Protein 3DK9 (pdb70)

GO terms:
  GO:0004362 glutathione-disulfide reductase (NADPH) activity (F, EXP)
  GO:0004362 glutathione-disulfide reductase (NADPH) activity (F, TAS)
  GO:0005739 mitochondrion (C, HTP)
  GO:0005759 mitochondrial matrix (C, TAS)
  GO:0005829 cytosol (C, TAS)
  GO:0005829 cytosol (C, IDA)
  GO:0009055 electron transfer activity (F, TAS)
  GO:0070062 extracellular exosome (C, HDA)

Radius of gyration: 23.85 Å; Cα contacts (8 Å, |Δi|>4): 1051; chains: 1; bounding box: 69×57×50 Å

InterPro domains:
  IPR001100 Pyridine nucleotide-disulphide oxidoreductase, class I [PIRSF000350] (63-516)
  IPR004099 Pyridine nucleotide-disulphide oxidoreductase, dimerisation domain [PF02852] (411-521)
  IPR006322 Glutathione reductase, eukaryote/bacterial [TIGR01421] (64-522)
  IPR012999 Pyridine nucleotide-disulphide oxidoreductase, class I, active site [PS00076] (99-109)
  IPR016156 FAD/NAD-linked reductase, dimerisation domain superfamily [G3DSA:3.30.390.30] (410-522)
  IPR016156 FAD/NAD-linked reductase, dimerisation domain superfamily [SSF55424] (408-521)
  IPR023753 FAD/NAD(P)-binding domain [PF07992] (65-390)
  IPR036188 FAD/NAD(P)-binding domain superfamily [G3DSA:3.50.50.60] (65-390)
  IPR036188 FAD/NAD(P)-binding domain superfamily [G3DSA:3.50.50.60] (205-333)
  IPR036188 FAD/NAD(P)-binding domain superfamily [SSF51905] (65-401)
  IPR046952 Glutathione reductase/thioredoxin reductase-like [PTHR42737] (61-522)

Organism: Homo sapiens (NCBI:txid9606)

CATH classification: 3.50.50.60 (+2 more: 3.50.50.60, 3.30.390.30)

Foldseek 3Di:
DAAEWAEEEEAQALQRLLLQLLLLVLPTRAAYEHADFHHPCCLQQHVQLLVLLLVVLVVLVCLQFVVLVPHPHDDDADQQQVSLVVSVVSSVVVSVVSVVSCVVSVHHYHYAHWAWALPLQTWIDGPRHIYHHLAYEYEQAWAADWDDCVQANPRVQAAASNVVSVDNGQWQEEEEEAQELVSQSVQQSSVSNHHQYEYEYQADFGPVVAFPVCRVQSRVVCVLSRHHYHHNKDFRYWDADPQAIKTWMWHDYPPDHIDIDIDPNHHHYYYRHDIAADAPRRPCVSNPWDDPPRQAGDADQLQDTPGRNYGYAENSNPAPRDSVRSSQQSSLNSCCSSVVPVPRGDDSAFDKDWRSHVQIKIKTFDHLVRQCVVANPVFKDKWKDKDWQCVCVSGPRTGMKIWMFIFGHPQRFGGMIIMTDHPNRVLVPVVSVCSVVRDHLVNLCVDDADPPDPNSVSSDTD

Sequence (462 aa):
AVASYDYLVIGGGSGGLASARRAAELGARAAVVESHKLGGTCVNVGCVPKKVMWNTAVVHHSSEEFFMMHHDHADYGFPPSSCCEEGGKKFNWRVIKEKRDAYVSRLNAIYQNNLTKSHIEIIRGHAAFTSDPKPTIEVSGKKYTAPHILIATGGMPSTPHESQIPGASLGITSDGFFQLEELPGRSVIVGAGYIAVEMAGILSALGSKTSLMIRHDKVLRSFDSMISTNCTEELENAGVEVLKFSQVKEVKKTLSSGGLLEVSMVTAVPGRLPVMTMIPDVDCLLWAIGRVPNTKDLSLNKLGIQTDDKGHIIVDEFQNTNVKGIYAVGDVCGKALLTPVAIAAGRKLAHRLFEYKEDSKLDYNNIPTTVVFSHPPIGTVGLTEDEAIHKYGIENVKTYSTSFTPMYHAVTKRKTKCVMKMVCANKEEKVVGIHMQGLGCDEMLQGFAVAVKMGATKADFDDNTVAIHPTSSEELVTLR

Nearest PDB structures (foldseek):
  3djj-assembly1_A  TM=1.002E+00  e=1.360E-98  Homo sapiens
  1grg-assembly1_A-2  TM=1.001E+00  e=8.322E-95  Homo sapiens
  1k4q-assembly1_A-2  TM=1.001E+00  e=4.392E-94  Homo sapiens
  1grt-assembly1_A  TM=9.997E-01  e=2.455E-93  Homo sapiens
  5vdn-assembly1_B  TM=9.625E-01  e=2.654E-67  Yersinia pestis KIM10+

B-factor: mean 17.9, std 11.83, range [6.31, 86.47]

Secondary structure (DSSP, 8-state):
-EEE-SEEEE--SHHHHHHHHHHHHTT--EEEEESS-TTHHHHHHSHHHHHHHHHHHHHHHHHTTTTTTTS--------HHHHHHHHHHHHHHHHHHHHHHHHHTTPEEEES-EEE-S-SS-EEEETTEEEE-S-EEE---EEE----TTTSTTGGGSB-HHHHTT--S--SEEEEE--SHHHHHHHHHHHHTT-EEEEE-SSSSS-TTS-HHHHHHHHHHHHHTT-EEETTEEEEEEEE-SSSEEEEEEE--TTS--EEEEEEEESEEEE-S-EEES-TTS-GGGGT--B-TT-PBP--TT-B-SSTTEEE-GGGG-SS--HHHHHHHHHHHHHHHHS--TT-----TT--EEE--SS-EEEEE--HHHHHHHH-GGGEEEEEEEE--GGGGG-SS---EEEEEEEETTTTEEEEEEEESTTHHHHHHHHHHHHHTT-BHHHHHTSPP-SSSSGGGGGS--

Solvent-accessible surface area: 22304 Å² total; per-residue (Å²): 144,72,46,86,34,28,0,0,0,6,12,0,10,26,6,0,12,11,0,0,85,62,0,21,135,59,58,13,170,6,0,0,3,19,56,144,129,4,2,20,54,14,8,27,44,15,52,32,2,22,64,33,1,16,75,17,0,32,111,34,30,71,64,126,1,42,54,38,93,69,118,119,77,75,155,70,107,65,84,4,110,68,36,22,110,132,4,58,44,84,18,66,137,27,28,59,90,72,81,71,25,1,81,128,28,161,7,80,44,11,120,20,102,4,23,3,14,83,49,131,132,24,5,0,69,2,98,63,128,72,14,4,5,86,41,0,0,0,12,30,20,11,85,23,20,73,23,136,86,98,130,28,57,14,1,92,71,13,51,16,10,55,14,0,14,135,37,73,92,54,11,48,48,0,0,0,15,10,32,37,76,46,0,0,3,6,0,7,0,0,18,16,8,54,1,123,1,0,0,1,2,152,70,60,71,0,4,136,98,39,1,66,33,0,6,41,6,1,5,80,10,13,73,116,53,40,4,89,14,27,72,45,3,58,5,93,56,4,98,131,49,200,52,20,11,35,0,4,11,32,23,48,50,98,92,184,154,92,70,112,59,94,12,79,80,0,81,5,2,0,4,16,81,37,54,56,12,69,12,101,105,6,37,13,139,117,29,44,5,90,52,54,137,139,18,32,1,64,41,69,103,43,9,42,12,85,30,196,12,0,10,0,1,14,33,0,11,26,147,40,59,49,33,91,7,8,42,32,2,0,99,87,3,0,31,41,16,28,78,175,93,144,127,10,86,33,70,82,104,43,39,47,31,37,0,31,5,33,5,5,0,0,17,2,24,52,17,46,97,84,0,48,168,138,53,23,129,139,54,24,103,44,19,70,40,68,53,76,7,136,60,1,78,83,6,177,68,110,19,85,0,10,0,15,1,0,1,0,71,208,105,43,79,1,10,0,0,0,0,1,0,42,39,0,34,143,24,5,120,49,32,4,85,27,7,101,155,26,8,20,16,64,73,8,90,128,77,137,36,118,146,87,58,23,27,22,60,1,21,74,14,262

Structure (mmCIF, N/CA/C/O backbone):
data_3DK9
#
_entry.id   3DK9
#
_cell.length_a   120.357
_cell.length_b   62.353
_cell.length_c   84.035
_cell.angle_alpha   90.00
_cell.angle_beta   122.00
_cell.angle_gamma   90.00
#
_symmetry.space_group_name_H-M   'C 1 2 1'
#
loop_
_entity.id
_entity.type
_entity.pdbx_description
1 polymer 'Glutathione reductase'
2 non-polymer 'SULFATE ION'
3 non-polymer 'FLAVIN-ADENINE DINUCLEOTIDE'
4 water water
#
loop_
_atom_site.group_PDB
_atom_site.id
_atom_site.type_symbol
_atom_site.label_atom_id
_atom_site.label_alt_id
_atom_site.label_comp_id
_atom_site.label_asym_id
_atom_site.label_entity_id
_atom_site.label_seq_id
_atom_site.pdbx_PDB_ins_code
_atom_site.Cartn_x
_atom_site.Cartn_y
_atom_site.Cartn_z
_atom_site.occupancy
_atom_site.B_iso_or_equiv
_atom_site.auth_seq_id
_atom_site.auth_comp_id
_atom_site.auth_asym_id
_atom_site.auth_atom_id
_atom_site.pdbx_PDB_model_num
ATOM 1 N N . ALA A 1 17 ? -13.554 26.390 18.830 1.00 63.04 17 ALA A N 1
ATOM 2 C CA . ALA A 1 17 ? -13.087 27.217 19.936 1.00 50.30 17 ALA A CA 1
ATOM 3 C C . ALA A 1 17 ? -11.556 27.241 19.981 1.00 38.56 17 ALA A C 1
ATOM 4 O O . ALA A 1 17 ? -10.919 26.323 19.480 1.00 60.19 17 ALA A O 1
ATOM 6 N N . VAL A 1 18 ? -11.027 28.298 20.582 1.00 30.20 18 VAL A N 1
ATOM 7 C CA . VAL A 1 18 ? -9.603 28.470 20.702 1.00 26.99 18 VAL A CA 1
ATOM 8 C C . VAL A 1 18 ? -9.203 28.788 22.149 1.00 22.48 18 VAL A C 1
ATOM 9 O O . VAL A 1 18 ? -9.672 29.777 22.676 1.00 29.20 18 VAL A O 1
ATOM 16 N N . ALA A 1 19 ? -8.379 27.973 22.753 1.00 16.86 19 ALA A N 1
ATOM 17 C CA . ALA A 1 19 ? -7.891 28.249 24.083 1.00 14.46 19 ALA A CA 1
ATOM 18 C C . ALA A 1 19 ? -6.664 29.172 24.060 1.00 11.80 19 ALA A C 1
ATOM 19 O O . ALA A 1 19 ? -5.782 28.963 23.206 1.00 13.98 19 ALA A O 1
ATOM 21 N N . SER A 1 20 ? -6.628 30.147 24.965 1.00 10.69 20 SER A N 1
ATOM 22 C CA . SER A 1 20 ? -5.578 31.158 24.983 1.00 10.30 20 SER A CA 1
ATOM 23 C C . SER A 1 20 ? -4.677 30.977 26.191 1.00 10.44 20 SER A C 1
ATOM 24 O O . SER A 1 20 ? -5.139 30.735 27.310 1.00 12.01 20 SER A O 1
ATOM 29 N N . TYR A 1 21 ? -3.386 31.172 25.946 1.00 11.68 21 TYR A N 1
ATOM 30 C CA . TYR A 1 21 ? -2.279 31.101 26.880 1.00 11.26 21 TYR A CA 1
ATOM 31 C C . TYR A 1 21 ? -1.409 32.309 26.728 1.00 10.75 21 TYR A C 1
ATOM 32 O O . TYR A 1 21 ? -1.457 33.018 25.744 1.00 12.50 21 TYR A O 1
ATOM 41 N N . ASP A 1 22 ? -0.507 32.552 27.733 1.00 10.88 22 ASP A N 1
ATOM 42 C CA . ASP A 1 22 ? 0.556 33.530 27.507 1.00 11.43 22 ASP A CA 1
ATOM 43 C C . ASP A 1 22 ? 1.686 33.036 26.629 1.00 10.91 22 ASP A C 1
ATOM 44 O O . ASP A 1 22 ? 2.341 33.758 25.888 1.00 11.87 22 ASP A O 1
ATOM 53 N N . TYR A 1 23 ? 1.916 31.674 26.756 1.00 10.07 23 TYR A N 1
ATOM 54 C CA . TYR A 1 23 ? 3.118 31.095 26.141 1.00 9.26 23 TYR A CA 1
ATOM 55 C C . TYR A 1 23 ? 2.773 29.673 25.670 1.00 8.75 23 TYR A C 1
ATOM 56 O O . TYR A 1 23 ? 2.386 28.860 26.512 1.00 10.18 23 TYR A O 1
ATOM 65 N N . LEU A 1 24 ? 2.950 29.426 24.395 1.00 8.58 24 LEU A N 1
ATOM 66 C CA . LEU A 1 24 ? 2.818 28.098 23.828 1.00 8.48 24 LEU A CA 1
ATOM 67 C C . LEU A 1 24 ? 4.198 27.663 23.339 1.00 8.32 24 LEU A C 1
ATOM 68 O O . LEU A 1 24 ? 4.804 28.413 22.556 1.00 10.21 24 LEU A O 1
ATOM 73 N N . VAL A 1 25 ? 4.644 26.504 23.768 1.00 8.28 25 VAL A N 1
ATOM 74 C CA . VAL A 1 25 ? 5.968 25.962 23.403 1.00 7.45 25 VAL A CA 1
ATOM 75 C C . VAL A 1 25 ? 5.743 24.707 22.591 1.00 7.74 25 VAL A C 1
ATOM 76 O O . VAL A 1 25 ? 5.117 23.761 23.079 1.00 9.34 25 VAL A O 1
ATOM 80 N N . ILE A 1 26 ? 6.243 24.695 21.378 1.00 8.01 26 ILE A N 1
ATOM 81 C CA . ILE A 1 26 ? 6.136 23.523 20.494 1.00 8.17 26 ILE A CA 1
ATOM 82 C C . ILE A 1 26 ? 7.433 22.746 20.610 1.00 8.00 26 ILE A C 1
ATOM 83 O O . ILE A 1 26 ? 8.470 23.167 20.118 1.00 8.40 26 ILE A O 1
ATOM 88 N N . GLY A 1 27 ? 7.337 21.612 21.316 1.00 8.15 27 GLY A N 1
ATOM 89 C CA . GLY A 1 27 ? 8.444 20.711 21.533 1.00 8.23 27 GLY A CA 1
ATOM 90 C C . GLY A 1 27 ? 8.849 20.684 23.017 1.00 8.18 27 GLY A C 1
ATOM 91 O O . GLY A 1 27 ? 9.222 21.727 23.602 1.00 9.73 27 GLY A O 1
ATOM 92 N N . GLY A 1 28 ? 8.779 19.501 23.619 1.00 8.86 28 GLY A N 1
ATOM 93 C CA . GLY A 1 28 ? 9.159 19.287 25.014 1.00 8.46 28 GLY A CA 1
ATOM 94 C C . GLY A 1 28 ? 10.507 18.634 25.153 1.00 8.16 28 GLY A C 1
ATOM 95 O O . GLY A 1 28 ? 10.665 17.685 25.910 1.00 9.23 28 GLY A O 1
ATOM 96 N N . GLY A 1 29 ? 11.505 19.205 24.484 1.00 7.92 29 GLY A N 1
ATOM 97 C CA . GLY A 1 29 ? 12.872 18.818 24.580 1.00 7.95 29 GLY A CA 1
ATOM 98 C C . GLY A 1 29 ? 13.660 19.826 25.382 1.00 7.69 29 GLY A C 1
ATOM 99 O O . GLY A 1 29 ? 13.159 20.547 26.228 1.00 8.43 29 GLY A O 1
ATOM 100 N N . SER A 1 30 ? 14.990 19.821 25.180 1.00 7.97 30 SER A N 1
ATOM 101 C CA . SER A 1 30 ? 15.855 20.609 26.037 1.00 8.72 30 SER A CA 1
ATOM 102 C C . SER A 1 30 ? 15.459 22.085 26.164 1.00 8.02 30 SER A C 1
ATOM 103 O O . SER A 1 30 ? 15.309 22.620 27.243 1.00 8.96 30 SER A O 1
ATOM 106 N N . GLY A 1 31 ? 15.339 22.715 24.988 1.00 7.66 31 GLY A N 1
ATOM 107 C CA . GLY A 1 31 ? 15.042 24.131 25.015 1.00 8.28 31 GLY A CA 1
ATOM 108 C C . GLY A 1 31 ? 13.605 24.471 25.384 1.00 7.37 31 GLY A C 1
ATOM 109 O O . GLY A 1 31 ? 13.345 25.440 26.096 1.00 8.04 31 GLY A O 1
ATOM 110 N N . GLY A 1 32 ? 12.662 23.702 24.889 1.00 7.47 32 GLY A N 1
ATOM 111 C CA . GLY A 1 32 ? 11.252 23.975 25.149 1.00 7.93 32 GLY A CA 1
ATOM 112 C C . GLY A 1 32 ? 10.896 23.787 26.604 1.00 7.68 32 GLY A C 1
ATOM 113 O O . GLY A 1 32 ? 10.212 24.643 27.208 1.00 7.86 32 GLY A O 1
ATOM 114 N N . LEU A 1 33 ? 11.350 22.672 27.228 1.00 7.52 33 LEU A N 1
ATOM 115 C CA . LEU A 1 33 ? 11.090 22.481 28.631 1.00 8.09 33 LEU A CA 1
ATOM 116 C C . LEU A 1 33 ? 11.678 23.619 29.457 1.00 7.76 33 LEU A C 1
ATOM 117 O O . LEU A 1 33 ? 11.055 24.150 30.390 1.00 8.36 33 LEU A O 1
ATOM 122 N N . ALA A 1 34 ? 12.952 23.940 29.187 1.00 7.77 34 ALA A N 1
ATOM 123 C CA . ALA A 1 34 ? 13.609 24.949 30.016 1.00 8.26 34 ALA A CA 1
ATOM 124 C C . ALA A 1 34 ? 12.922 26.301 29.920 1.00 7.70 34 ALA A C 1
ATOM 125 O O . ALA A 1 34 ? 12.763 27.018 30.879 1.00 8.01 34 ALA A O 1
ATOM 127 N N . SER A 1 35 ? 12.541 26.652 28.658 1.00 7.42 35 SER A N 1
ATOM 128 C CA . SER A 1 35 ? 11.918 27.937 28.453 1.00 7.49 35 SER A CA 1
ATOM 129 C C . SER A 1 35 ? 10.522 27.993 29.161 1.00 7.67 35 SER A C 1
ATOM 130 O O . SER A 1 35 ? 10.179 28.995 29.809 1.00 7.83 35 SER A O 1
ATOM 133 N N . ALA A 1 36 ? 9.771 26.960 29.022 1.00 7.41 36 ALA A N 1
ATOM 134 C CA . ALA A 1 36 ? 8.416 26.910 29.634 1.00 7.77 36 ALA A CA 1
ATOM 135 C C . ALA A 1 36 ? 8.544 26.973 31.154 1.00 7.63 36 ALA A C 1
ATOM 136 O O . ALA A 1 36 ? 7.766 27.676 31.802 1.00 8.15 36 ALA A O 1
ATOM 138 N N . ARG A 1 37 ? 9.465 26.203 31.725 1.00 7.71 37 ARG A N 1
ATOM 139 C CA . ARG A 1 37 ? 9.636 26.205 33.170 1.00 8.06 37 ARG A CA 1
ATOM 140 C C . ARG A 1 37 ? 9.974 27.576 33.686 1.00 7.45 37 ARG A C 1
ATOM 141 O O . ARG A 1 37 ? 9.439 28.037 34.708 1.00 8.41 37 ARG A O 1
ATOM 149 N N . ARG A 1 38 ? 10.896 28.284 33.007 1.00 7.78 38 ARG A N 1
ATOM 150 C CA . ARG A 1 38 ? 11.274 29.610 33.483 1.00 7.79 38 ARG A CA 1
ATOM 151 C C . ARG A 1 38 ? 10.150 30.621 33.331 1.00 7.96 38 ARG A C 1
ATOM 152 O O . ARG A 1 38 ? 9.886 31.432 34.200 1.00 8.62 38 ARG A O 1
ATOM 160 N N . ALA A 1 39 ? 9.419 30.549 32.175 1.00 7.62 39 ALA A N 1
ATOM 161 C CA . ALA A 1 39 ? 8.297 31.406 31.966 1.00 7.39 39 ALA A CA 1
ATOM 162 C C . ALA A 1 39 ? 7.248 31.233 33.075 1.00 7.49 39 ALA A C 1
ATOM 163 O O . ALA A 1 39 ? 6.679 32.207 33.586 1.00 7.83 39 ALA A O 1
ATOM 165 N N . ALA A 1 40 ? 6.968 29.976 33.433 1.00 7.83 40 ALA A N 1
ATOM 166 C CA . ALA A 1 40 ? 5.994 29.712 34.507 1.00 8.55 40 ALA A CA 1
ATOM 167 C C . ALA A 1 40 ? 6.426 30.314 35.819 1.00 8.17 40 ALA A C 1
ATOM 168 O O . ALA A 1 40 ? 5.579 30.804 36.596 1.00 8.91 40 ALA A O 1
ATOM 170 N N . GLU A 1 41 ? 7.710 30.322 36.130 1.00 9.20 41 GLU A N 1
ATOM 171 C CA . GLU A 1 41 ? 8.188 30.967 37.353 1.00 9.90 41 GLU A CA 1
ATOM 172 C C . GLU A 1 41 ? 7.815 32.430 37.399 1.00 9.65 41 GLU A C 1
ATOM 173 O O . GLU A 1 41 ? 7.621 32.974 38.485 1.00 11.65 41 GLU A O 1
ATOM 184 N N . LEU A 1 42 ? 7.763 33.055 36.238 1.00 9.46 42 LEU A N 1
ATOM 185 C CA . LEU A 1 42 ? 7.450 34.483 36.082 1.00 10.40 42 LEU A CA 1
ATOM 186 C C . LEU A 1 42 ? 5.967 34.737 35.985 1.00 9.80 42 LEU A C 1
ATOM 187 O O . LEU A 1 42 ? 5.553 35.903 35.783 1.00 12.17 42 LEU A O 1
ATOM 192 N N . GLY A 1 43 ? 5.121 33.733 36.130 1.00 8.95 43 GLY A N 1
ATOM 193 C CA . GLY A 1 43 ? 3.698 33.854 36.138 1.00 9.38 43 GLY A CA 1
ATOM 194 C C . GLY A 1 43 ? 3.009 33.521 34.835 1.00 8.44 43 GLY A C 1
ATOM 195 O O . GLY A 1 43 ? 1.780 33.586 34.763 1.00 9.81 43 GLY A O 1
ATOM 196 N N . ALA A 1 44 ? 3.760 33.198 33.787 1.00 8.62 44 ALA A N 1
ATOM 197 C CA . ALA A 1 44 ? 3.120 32.897 32.497 1.00 8.99 44 ALA A CA 1
ATOM 198 C C . ALA A 1 44 ? 2.216 31.723 32.608 1.00 9.34 44 ALA A C 1
ATOM 199 O O . ALA A 1 44 ? 2.590 30.700 33.207 1.00 10.47 44 ALA A O 1
ATOM 201 N N . ARG A 1 45 ? 1.069 31.801 31.902 1.00 10.09 45 ARG A N 1
ATOM 202 C CA . ARG A 1 45 ? 0.135 30.744 31.631 1.00 10.04 45 ARG A CA 1
ATOM 203 C C . ARG A 1 45 ? 0.617 29.981 30.396 1.00 9.74 45 ARG A C 1
ATOM 204 O O . ARG A 1 45 ? 0.554 30.515 29.287 1.00 11.42 45 ARG A O 1
ATOM 212 N N . ALA A 1 46 ? 1.309 28.823 30.644 1.00 10.71 46 ALA A N 1
ATOM 213 C CA . ALA A 1 46 ? 2.087 28.165 29.620 1.00 9.76 46 ALA A CA 1
ATOM 214 C C . ALA A 1 46 ? 1.572 26.746 29.321 1.00 8.99 46 ALA A C 1
ATOM 215 O O . ALA A 1 46 ? 1.039 26.030 30.188 1.00 9.89 46 ALA A O 1
ATOM 217 N N . ALA A 1 47 ? 1.848 26.306 28.107 1.00 9.30 47 ALA A N 1
ATOM 218 C CA . ALA A 1 47 ? 1.595 24.921 27.682 1.00 9.48 47 ALA A CA 1
ATOM 219 C C . ALA A 1 47 ? 2.739 24.480 26.776 1.00 9.04 47 ALA A C 1
ATOM 220 O O . ALA A 1 47 ? 3.287 25.301 26.025 1.00 9.95 47 ALA A O 1
ATOM 222 N N . VAL A 1 48 ? 3.083 23.206 26.880 1.00 8.43 48 VAL A N 1
ATOM 223 C CA . VAL A 1 48 ? 4.077 22.546 26.060 1.00 8.57 48 VAL A CA 1
ATOM 224 C C . VAL A 1 48 ? 3.371 21.481 25.216 1.00 8.10 48 VAL A C 1
ATOM 225 O O . VAL A 1 48 ? 2.661 20.635 25.752 1.00 9.62 48 VAL A O 1
ATOM 229 N N . VAL A 1 49 ? 3.624 21.507 23.914 1.00 8.83 49 VAL A N 1
ATOM 230 C CA . VAL A 1 49 ? 3.146 20.477 22.977 1.00 8.81 49 VAL A CA 1
ATOM 231 C C . VAL A 1 49 ? 4.255 19.486 22.714 1.00 8.65 49 VAL A C 1
ATOM 232 O O . VAL A 1 49 ? 5.393 19.926 22.396 1.00 9.59 49 VAL A O 1
ATOM 236 N N . GLU A 1 50 ? 3.980 18.207 22.857 1.00 9.08 50 GLU A N 1
ATOM 237 C CA . GLU A 1 50 ? 4.991 17.176 22.612 1.00 9.07 50 GLU A CA 1
ATOM 238 C C . GLU A 1 50 ? 4.333 15.981 21.928 1.00 9.70 50 GLU A C 1
ATOM 239 O O . GLU A 1 50 ? 3.366 15.422 22.439 1.00 10.70 50 GLU A O 1
ATOM 245 N N . SER A 1 51 ? 4.857 15.623 20.772 1.00 9.87 51 SER A N 1
ATOM 246 C CA . SER A 1 51 ? 4.331 14.494 19.974 1.00 10.88 51 SER A CA 1
ATOM 247 C C . SER A 1 51 ? 4.852 13.114 20.399 1.00 11.68 51 SER A C 1
ATOM 248 O O . SER A 1 51 ? 4.229 12.103 20.053 1.00 13.92 51 SER A O 1
ATOM 251 N N . HIS A 1 52 ? 6.011 13.083 21.057 1.00 11.11 52 HIS A N 1
ATOM 252 C CA . HIS A 1 52 ? 6.698 11.834 21.380 1.00 11.07 52 HIS A CA 1
ATOM 253 C C . HIS A 1 52 ? 7.024 11.859 22.869 1.00 12.39 52 HIS A C 1
ATOM 254 O O . HIS A 1 52 ? 6.149 11.960 23.696 1.00 14.52 52 HIS A O 1
ATOM 261 N N . LYS A 1 53 ? 8.273 11.756 23.275 1.00 12.87 53 LYS A N 1
ATOM 262 C CA . LYS A 1 53 ? 8.704 11.647 24.640 1.00 12.29 53 LYS A CA 1
ATOM 263 C C . LYS A 1 53 ? 9.351 12.933 25.151 1.00 11.32 53 LYS A C 1
ATOM 264 O O . LYS A 1 53 ? 10.245 13.533 24.570 1.00 11.95 53 LYS A O 1
ATOM 270 N N . LEU A 1 54 ? 8.847 13.332 26.328 1.00 11.96 54 LEU A N 1
ATOM 271 C CA . LEU A 1 54 ? 9.498 14.465 27.016 1.00 10.91 54 LEU A CA 1
ATOM 272 C C . LEU A 1 54 ? 10.962 14.213 27.222 1.00 11.43 54 LEU A C 1
ATOM 273 O O . LEU A 1 54 ? 11.407 13.092 27.516 1.00 13.40 54 LEU A O 1
ATOM 278 N N . GLY A 1 55 ? 11.734 15.293 27.114 1.00 11.07 55 GLY A N 1
ATOM 279 C CA . GLY A 1 55 ? 13.159 15.283 27.119 1.00 11.36 55 GLY A CA 1
ATOM 280 C C . GLY A 1 55 ? 13.846 15.335 25.795 1.00 11.17 55 GLY A C 1
ATOM 281 O O . GLY A 1 55 ? 15.053 15.557 25.697 1.00 12.86 55 GLY A O 1
ATOM 282 N N . GLY A 1 56 ? 13.048 15.068 24.751 1.00 10.93 56 GLY A N 1
ATOM 283 C CA . GLY A 1 56 ? 13.553 15.285 23.420 1.00 10.70 56 GLY A CA 1
ATOM 284 C C . GLY A 1 56 ? 14.705 14.419 23.048 1.00 10.21 56 GLY A C 1
ATOM 285 O O . GLY A 1 56 ? 14.894 13.302 23.583 1.00 10.46 56 GLY A O 1
ATOM 286 N N . THR A 1 57 ? 15.507 14.923 22.127 1.00 11.07 57 THR A N 1
ATOM 287 C CA . THR A 1 57 ? 16.598 14.111 21.607 1.00 10.08 57 THR A CA 1
ATOM 288 C C . THR A 1 57 ? 17.587 13.791 22.692 1.00 8.73 57 THR A C 1
ATOM 289 O O . THR A 1 57 ? 18.085 12.665 22.779 1.00 8.90 57 THR A O 1
ATOM 293 N N . CYS A 1 58 ? 17.962 14.795 23.494 1.00 9.21 58 CYS A N 1
ATOM 294 C CA . CYS A 1 58 ? 19.026 14.558 24.474 1.00 10.25 58 CYS A CA 1
ATOM 295 C C . CYS A 1 58 ? 18.735 13.388 25.433 1.00 9.05 58 CYS A C 1
ATOM 296 O O . CYS A 1 58 ? 19.551 12.517 25.622 1.00 9.75 58 CYS A O 1
ATOM 301 N N . VAL A 1 59 ? 17.548 13.407 26.043 1.00 8.60 59 VAL A N 1
ATOM 302 C CA . VAL A 1 59 ? 17.208 12.404 27.026 1.00 8.05 59 VAL A CA 1
ATOM 303 C C . VAL A 1 59 ? 17.017 11.059 26.394 1.00 7.68 59 VAL A C 1
ATOM 304 O O . VAL A 1 59 ? 17.392 9.996 26.946 1.00 8.58 59 VAL A O 1
ATOM 308 N N . ASN A 1 60 ? 16.356 11.026 25.199 1.00 7.74 60 ASN A N 1
ATOM 309 C CA . ASN A 1 60 ? 15.866 9.745 24.667 1.00 8.03 60 ASN A CA 1
ATOM 310 C C . ASN A 1 60 ? 16.852 9.093 23.688 1.00 8.42 60 ASN A C 1
ATOM 311 O O . ASN A 1 60 ? 16.974 7.870 23.710 1.00 9.20 60 ASN A O 1
ATOM 316 N N . VAL A 1 61 ? 17.533 9.865 22.860 1.00 7.91 61 VAL A N 1
ATOM 317 C CA . VAL A 1 61 ? 18.380 9.335 21.781 1.00 8.53 61 VAL A CA 1
ATOM 318 C C . VAL A 1 61 ? 19.624 10.149 21.552 1.00 7.60 61 VAL A C 1
ATOM 319 O O . VAL A 1 61 ? 20.185 10.240 20.484 1.00 9.70 61 VAL A O 1
ATOM 323 N N . GLY A 1 62 ? 20.142 10.786 22.653 1.00 7.88 62 GLY A N 1
ATOM 324 C CA . GLY A 1 62 ? 21.168 11.745 22.513 1.00 7.87 62 GLY A CA 1
ATOM 325 C C . GLY A 1 62 ? 22.135 11.709 23.702 1.00 7.56 62 GLY A C 1
ATOM 326 O O . GLY A 1 62 ? 22.597 10.645 24.074 1.00 8.56 62 GLY A O 1
ATOM 327 N N . CYS A 1 63 ? 22.418 12.879 24.261 1.00 8.05 63 CYS A N 1
ATOM 328 C CA . CYS A 1 63 ? 23.399 13.073 25.329 1.00 8.84 63 CYS A CA 1
ATOM 329 C C . CYS A 1 63 ? 23.380 11.981 26.380 1.00 7.91 63 CYS A C 1
ATOM 330 O O . CYS A 1 63 ? 24.406 11.415 26.740 1.00 8.25 63 CYS A O 1
ATOM 333 N N . VAL A 1 64 ? 22.178 11.703 26.943 1.00 8.09 64 VAL A N 1
ATOM 334 C CA . VAL A 1 64 ? 22.092 10.873 28.113 1.00 8.32 64 VAL A CA 1
ATOM 335 C C . VAL A 1 64 ? 22.414 9.430 27.823 1.00 7.86 64 VAL A C 1
ATOM 336 O O . VAL A 1 64 ? 23.350 8.848 28.387 1.00 7.85 64 VAL A O 1
ATOM 340 N N . PRO A 1 65 ? 21.693 8.737 26.873 1.00 7.83 65 PRO A N 1
ATOM 341 C CA . PRO A 1 65 ? 22.054 7.364 26.598 1.00 8.04 65 PRO A CA 1
ATOM 342 C C . PRO A 1 65 ? 23.433 7.243 25.962 1.00 7.49 65 PRO A C 1
ATOM 343 O O . PRO A 1 65 ? 24.125 6.238 26.147 1.00 8.03 65 PRO A O 1
ATOM 347 N N . LYS A 1 66 ? 23.862 8.260 25.202 1.00 7.48 66 LYS A N 1
ATOM 348 C CA . LYS A 1 66 ? 25.258 8.253 24.680 1.00 7.39 66 LYS A CA 1
ATOM 349 C C . LYS A 1 66 ? 26.236 8.177 25.874 1.00 6.78 66 LYS A C 1
ATOM 350 O O . LYS A 1 66 ? 27.193 7.409 25.795 1.00 7.60 66 LYS A O 1
ATOM 356 N N . LYS A 1 67 ? 26.024 9.004 26.871 1.00 7.13 67 LYS A N 1
ATOM 357 C CA . LYS A 1 67 ? 26.990 9.028 28.011 1.00 7.45 67 LYS A CA 1
ATOM 358 C C . LYS A 1 67 ? 26.993 7.717 28.767 1.00 7.00 67 LYS A C 1
ATOM 359 O O . LYS A 1 67 ? 28.052 7.273 29.181 1.00 7.67 67 LYS A O 1
ATOM 365 N N . VAL A 1 68 ? 25.838 7.080 28.910 1.00 6.92 68 VAL A N 1
ATOM 366 C CA . VAL A 1 68 ? 25.827 5.764 29.545 1.00 7.49 68 VAL A CA 1
ATOM 367 C C . VAL A 1 68 ? 26.708 4.812 28.760 1.00 7.46 68 VAL A C 1
ATOM 368 O O . VAL A 1 68 ? 27.503 4.017 29.293 1.00 7.76 68 VAL A O 1
ATOM 372 N N . MET A 1 69 ? 26.540 4.834 27.406 1.00 7.50 69 MET A N 1
ATOM 373 C CA . MET A 1 69 ? 27.352 3.957 26.577 1.00 7.51 69 MET A CA 1
ATOM 374 C C . MET A 1 69 ? 28.827 4.300 26.603 1.00 7.19 69 MET A C 1
ATOM 375 O O . MET A 1 69 ? 29.679 3.435 26.540 1.00 7.70 69 MET A O 1
ATOM 380 N N . TRP A 1 70 ? 29.137 5.599 26.702 1.00 6.97 70 TRP A N 1
ATOM 381 C CA . TRP A 1 70 ? 30.517 6.018 26.816 1.00 7.16 70 TRP A CA 1
ATOM 382 C C . TRP A 1 70 ? 31.127 5.484 28.140 1.00 6.90 70 TRP A C 1
ATOM 383 O O . TRP A 1 70 ? 32.247 4.983 28.147 1.00 7.72 70 TRP A O 1
ATOM 394 N N . ASN A 1 71 ? 30.383 5.610 29.234 1.00 7.39 71 ASN A N 1
ATOM 395 C CA . ASN A 1 71 ? 30.863 5.106 30.518 1.00 7.71 71 ASN A CA 1
ATOM 396 C C . ASN A 1 71 ? 31.124 3.615 30.413 1.00 8.32 71 ASN A C 1
ATOM 397 O O . ASN A 1 71 ? 32.094 3.086 30.984 1.00 9.08 71 ASN A O 1
ATOM 402 N N . THR A 1 72 ? 30.278 2.876 29.674 1.00 7.78 72 THR A N 1
ATOM 403 C CA . THR A 1 72 ? 30.468 1.458 29.493 1.00 8.89 72 THR A CA 1
ATOM 404 C C . THR A 1 72 ? 31.751 1.180 28.705 1.00 8.81 72 THR A C 1
ATOM 405 O O . THR A 1 72 ? 32.548 0.301 29.017 1.00 10.09 72 THR A O 1
ATOM 409 N N . ALA A 1 73 ? 31.957 1.947 27.614 1.00 8.64 73 ALA A N 1
ATOM 410 C CA . ALA A 1 73 ? 33.163 1.825 26.790 1.00 8.89 73 ALA A CA 1
ATOM 411 C C . ALA A 1 73 ? 34.411 2.145 27.622 1.00 8.83 73 ALA A C 1
ATOM 412 O O . ALA A 1 73 ? 35.441 1.476 27.478 1.00 10.42 73 ALA A O 1
ATOM 414 N N A VAL A 1 74 ? 34.408 3.248 28.369 0.53 8.34 74 VAL A N 1
ATOM 415 N N B VAL A 1 74 ? 34.259 2.995 28.615 0.47 9.93 74 VAL A N 1
ATOM 416 C CA A VAL A 1 74 ? 35.515 3.732 29.221 0.53 8.47 74 VAL A CA 1
ATOM 417 C CA B VAL A 1 74 ? 35.429 3.153 29.498 0.47 9.44 74 VAL A CA 1
ATOM 418 C C A VAL A 1 74 ? 35.915 2.679 30.230 0.53 8.66 74 VAL A C 1
ATOM 419 C C B VAL A 1 74 ? 35.700 1.914 30.343 0.47 8.52 74 VAL A C 1
ATOM 420 O O A VAL A 1 74 ? 37.077 2.364 30.398 0.53 9.56 74 VAL A O 1
ATOM 421 O O B VAL A 1 74 ? 36.833 1.570 30.592 0.47 11.14 74 VAL A O 1
ATOM 428 N N A HIS A 1 75 ? 34.912 2.126 30.888 0.53 8.51 75 HIS A N 1
ATOM 429 N N B HIS A 1 75 ? 34.619 1.199 30.697 0.47 8.50 75 HIS A N 1
ATOM 430 C CA A HIS A 1 75 ? 35.118 1.042 31.832 0.53 9.51 75 HIS A CA 1
ATOM 431 C CA B HIS A 1 75 ? 34.844 -0.068 31.408 0.47 8.87 75 HIS A CA 1
ATOM 432 C C A HIS A 1 75 ? 35.904 -0.062 31.145 0.53 9.65 75 HIS A C 1
ATOM 433 C C B HIS A 1 75 ? 35.631 -1.071 30.586 0.47 9.23 75 HIS A C 1
ATOM 434 O O A HIS A 1 75 ? 36.878 -0.623 31.670 0.53 10.92 75 HIS A O 1
ATOM 435 O O B HIS A 1 75 ? 36.378 -1.899 31.127 0.47 11.03 75 HIS A O 1
ATOM 448 N N A SER A 1 76 ? 35.417 -0.461 29.955 0.53 9.82 76 SER A N 1
ATOM 449 N N B SER A 1 76 ? 35.502 -1.038 29.261 0.47 9.51 76 SER A N 1
ATOM 450 C CA A SER A 1 76 ? 36.061 -1.575 29.273 0.53 10.73 76 SER A CA 1
ATOM 451 C CA B SER A 1 76 ? 36.344 -1.921 28.463 0.47 11.50 76 SER A CA 1
ATOM 452 C C A SER A 1 76 ? 37.514 -1.281 28.929 0.53 10.88 76 SER A C 1
ATOM 453 C C B SER A 1 76 ? 37.825 -1.598 28.578 0.47 13.07 76 SER A C 1
ATOM 454 O O A SER A 1 76 ? 38.403 -2.115 29.062 0.53 12.91 76 SER A O 1
ATOM 455 O O B SER A 1 76 ? 38.664 -2.479 28.555 0.47 15.03 76 SER A O 1
ATOM 460 N N A GLU A 1 77 ? 37.749 -0.072 28.388 0.53 11.43 77 GLU A N 1
ATOM 461 N N B GLU A 1 77 ? 38.153 -0.317 28.693 0.47 11.53 77 GLU A N 1
ATOM 462 C CA A GLU A 1 77 ? 39.116 0.341 28.068 0.53 11.45 77 GLU A CA 1
ATOM 463 C CA B GLU A 1 77 ? 39.549 0.019 28.982 0.47 12.93 77 GLU A CA 1
ATOM 464 C C A GLU A 1 77 ? 39.987 0.271 29.320 0.53 9.99 77 GLU A C 1
ATOM 465 C C B GLU A 1 77 ? 40.042 -0.293 30.372 0.47 13.81 77 GLU A C 1
ATOM 466 O O A GLU A 1 77 ? 41.104 -0.290 29.225 0.53 11.43 77 GLU A O 1
ATOM 467 O O B GLU A 1 77 ? 41.175 -0.735 30.543 0.47 13.74 77 GLU A O 1
ATOM 478 N N A PHE A 1 78 ? 39.545 0.796 30.442 0.53 10.65 78 PHE A N 1
ATOM 479 N N B PHE A 1 78 ? 39.187 -0.117 31.380 0.47 12.62 78 PHE A N 1
ATOM 480 C CA A PHE A 1 78 ? 40.367 0.781 31.647 0.53 10.46 78 PHE A CA 1
ATOM 481 C CA B PHE A 1 78 ? 39.572 -0.615 32.708 0.47 12.76 78 PHE A CA 1
ATOM 482 C C A PHE A 1 78 ? 40.659 -0.660 32.089 0.53 10.24 78 PHE A C 1
ATOM 483 C C B PHE A 1 78 ? 39.921 -2.091 32.626 0.47 11.39 78 PHE A C 1
ATOM 484 O O A PHE A 1 78 ? 41.718 -0.927 32.650 0.53 9.99 78 PHE A O 1
ATOM 485 O O B PHE A 1 78 ? 40.889 -2.560 33.215 0.47 12.17 78 PHE A O 1
ATOM 500 N N A MET A 1 79 ? 39.759 -1.563 31.824 0.53 11.10 79 MET A N 1
ATOM 501 N N B MET A 1 79 ? 39.132 -2.883 31.927 0.47 11.54 79 MET A N 1
ATOM 502 C CA A MET A 1 79 ? 39.928 -2.955 32.335 0.53 12.52 79 MET A CA 1
ATOM 503 C CA B MET A 1 79 ? 39.432 -4.298 31.862 0.47 13.31 79 MET A CA 1
ATOM 504 C C A MET A 1 79 ? 40.978 -3.670 31.530 0.53 12.81 79 MET A C 1
ATOM 505 C C B MET A 1 79 ? 40.771 -4.574 31.226 0.47 10.79 79 MET A C 1
ATOM 506 O O A MET A 1 79 ? 41.603 -4.624 32.065 0.53 13.08 79 MET A O 1
ATOM 507 O O B MET A 1 79 ? 41.508 -5.462 31.701 0.47 11.52 79 MET A O 1
ATOM 516 N N A HIS A 1 80 ? 41.413 -3.127 30.361 0.53 14.73 80 HIS A N 1
ATOM 517 N N B HIS A 1 80 ? 41.114 -3.820 30.172 0.47 13.26 80 HIS A N 1
ATOM 518 C CA A HIS A 1 80 ? 42.550 -3.651 29.603 0.53 15.68 80 HIS A CA 1
ATOM 519 C CA B HIS A 1 80 ? 42.439 -3.908 29.578 0.47 12.46 80 HIS A CA 1
ATOM 520 C C A HIS A 1 80 ? 43.844 -3.478 30.395 0.53 13.72 80 HIS A C 1
ATOM 521 C C B HIS A 1 80 ? 43.627 -3.566 30.483 0.47 10.58 80 HIS A C 1
ATOM 522 O O A HIS A 1 80 ? 44.893 -4.090 30.161 0.53 13.31 80 HIS A O 1
ATOM 523 O O B HIS A 1 80 ? 44.631 -4.288 30.293 0.47 12.55 80 HIS A O 1
ATOM 536 N N . ASP A 1 81 ? 43.674 -2.612 31.411 1.00 13.02 81 ASP A N 1
ATOM 537 C CA . ASP A 1 81 ? 44.778 -2.234 32.269 1.00 13.04 81 ASP A CA 1
ATOM 538 C C . ASP A 1 81 ? 44.783 -3.006 33.592 1.00 12.58 81 ASP A C 1
ATOM 539 O O . ASP A 1 81 ? 45.635 -2.740 34.453 1.00 13.24 81 ASP A O 1
ATOM 544 N N . HIS A 1 82 ? 43.814 -3.882 33.816 1.00 13.41 82 HIS A N 1
ATOM 545 C CA . HIS A 1 82 ? 43.604 -4.477 35.139 1.00 14.37 82 HIS A CA 1
ATOM 546 C C . HIS A 1 82 ? 44.803 -5.306 35.591 1.00 12.43 82 HIS A C 1
ATOM 547 O O . HIS A 1 82 ? 45.230 -5.164 36.756 1.00 14.16 82 HIS A O 1
ATOM 560 N N . ALA A 1 83 ? 45.355 -6.103 34.698 1.00 12.74 83 ALA A N 1
ATOM 561 C CA . ALA A 1 83 ? 46.534 -6.870 35.061 1.00 12.42 83 ALA A CA 1
ATOM 562 C C . ALA A 1 83 ? 47.723 -5.969 35.335 1.00 11.49 83 ALA A C 1
ATOM 563 O O . ALA A 1 83 ? 48.538 -6.220 36.234 1.00 12.15 83 ALA A O 1
ATOM 565 N N . ASP A 1 84 ? 47.889 -4.901 34.551 1.00 11.48 84 ASP A N 1
ATOM 566 C CA . ASP A 1 84 ? 48.994 -4.007 34.747 1.00 12.22 84 ASP A CA 1
ATOM 567 C C . ASP A 1 84 ? 48.926 -3.360 36.147 1.00 12.78 84 ASP A C 1
ATOM 568 O O . ASP A 1 84 ? 49.966 -3.014 36.717 1.00 15.03 84 ASP A O 1
ATOM 573 N N . TYR A 1 85 ? 47.720 -3.146 36.660 1.00 12.52 85 TYR A N 1
ATOM 574 C CA . TYR A 1 85 ? 47.527 -2.561 37.967 1.00 12.86 85 TYR A CA 1
ATOM 575 C C . TYR A 1 85 ? 47.484 -3.580 39.111 1.00 14.50 85 TYR A C 1
ATOM 576 O O . TYR A 1 85 ? 47.101 -3.265 40.212 1.00 17.88 85 TYR A O 1
ATOM 585 N N . GLY A 1 86 ? 47.921 -4.803 38.821 1.00 11.40 86 GLY A N 1
ATOM 586 C CA . GLY A 1 86 ? 48.135 -5.738 39.850 1.00 11.53 86 GLY A CA 1
ATOM 587 C C . GLY A 1 86 ? 47.069 -6.745 40.109 1.00 12.22 86 GLY A C 1
ATOM 588 O O . GLY A 1 86 ? 47.191 -7.507 41.108 1.00 15.08 86 GLY A O 1
ATOM 589 N N . PHE A 1 87 ? 46.081 -6.852 39.277 1.00 14.88 87 PHE A N 1
ATOM 590 C CA . PHE A 1 87 ? 44.984 -7.780 39.479 1.00 18.47 87 PHE A CA 1
ATOM 591 C C . PHE A 1 87 ? 45.040 -8.877 38.430 1.00 21.35 87 PHE A C 1
ATOM 592 O O . PHE A 1 87 ? 45.640 -8.711 37.343 1.00 25.62 87 PHE A O 1
ATOM 600 N N A PRO A 1 88 ? 44.427 -10.012 38.752 0.50 24.42 88 PRO A N 1
ATOM 601 N N B PRO A 1 88 ? 44.428 -10.041 38.640 0.50 25.36 88 PRO A N 1
ATOM 602 C CA A PRO A 1 88 ? 44.193 -11.029 37.715 0.50 27.49 88 PRO A CA 1
ATOM 603 C CA B PRO A 1 88 ? 44.458 -11.094 37.601 0.50 29.46 88 PRO A CA 1
ATOM 604 C C A PRO A 1 88 ? 43.267 -10.469 36.620 0.50 32.13 88 PRO A C 1
ATOM 605 C C B PRO A 1 88 ? 43.978 -10.624 36.224 0.50 34.68 88 PRO A C 1
ATOM 606 O O A PRO A 1 88 ? 42.281 -9.839 37.010 0.50 35.91 88 PRO A O 1
ATOM 607 O O B PRO A 1 88 ? 42.931 -9.958 36.217 0.50 36.84 88 PRO A O 1
ATOM 614 N N A SER A 1 89 ? 43.611 -10.702 35.372 0.50 33.15 89 SER A N 1
ATOM 615 N N B SER A 1 89 ? 44.704 -10.897 35.129 0.50 35.71 89 SER A N 1
ATOM 616 C CA A SER A 1 89 ? 43.129 -10.419 34.047 0.50 33.95 89 SER A CA 1
ATOM 617 C CA B SER A 1 89 ? 44.307 -10.443 33.782 0.50 37.26 89 SER A CA 1
ATOM 618 C C A SER A 1 89 ? 41.631 -10.635 33.936 0.50 35.64 89 SER A C 1
ATOM 619 C C B SER A 1 89 ? 42.844 -10.759 33.511 0.50 38.03 89 SER A C 1
ATOM 620 O O A SER A 1 89 ? 41.212 -11.779 34.144 0.50 38.53 89 SER A O 1
ATOM 621 O O B SER A 1 89 ? 42.216 -11.548 34.209 0.50 43.44 89 SER A O 1
ATOM 626 N N A CYS A 1 90 ? 40.955 -9.561 33.579 0.50 35.31 90 CYS A N 1
ATOM 627 N N B CYS A 1 90 ? 42.302 -10.147 32.465 0.50 27.25 90 CYS A N 1
ATOM 628 C CA A CYS A 1 90 ? 39.513 -9.586 33.497 0.50 36.24 90 CYS A CA 1
ATOM 629 C CA B CYS A 1 90 ? 40.874 -10.443 32.243 0.50 32.98 90 CYS A CA 1
ATOM 630 C C A CYS A 1 90 ? 38.925 -9.988 32.150 0.50 45.17 90 CYS A C 1
ATOM 631 C C B CYS A 1 90 ? 40.436 -9.951 30.872 0.50 32.18 90 CYS A C 1
ATOM 632 O O A CYS A 1 90 ? 38.310 -9.104 31.538 0.50 51.97 90 CYS A O 1
ATOM 633 O O B CYS A 1 90 ? 40.816 -8.884 30.383 0.50 37.94 90 CYS A O 1
ATOM 638 N N A GLU A 1 91 ? 39.085 -11.236 31.731 0.50 53.68 91 GLU A N 1
ATOM 639 N N B GLU A 1 91 ? 39.637 -10.770 30.181 0.50 39.58 91 GLU A N 1
ATOM 640 C CA A GLU A 1 91 ? 38.718 -11.679 30.389 0.50 52.15 91 GLU A CA 1
ATOM 641 C CA B GLU A 1 91 ? 39.173 -10.385 28.845 0.50 49.23 91 GLU A CA 1
ATOM 642 C C A GLU A 1 91 ? 37.243 -11.911 30.152 0.50 54.71 91 GLU A C 1
ATOM 643 C C B GLU A 1 91 ? 37.882 -11.114 28.489 0.50 48.21 91 GLU A C 1
ATOM 644 O O A GLU A 1 91 ? 36.740 -13.040 30.282 0.50 65.56 91 GLU A O 1
ATOM 645 O O B GLU A 1 91 ? 37.900 -12.039 27.672 0.50 55.90 91 GLU A O 1
ATOM 656 N N A GLY A 1 92 ? 36.456 -10.891 29.759 0.50 53.12 92 GLY A N 1
ATOM 657 N N B GLY A 1 92 ? 36.786 -10.672 29.107 0.50 49.43 92 GLY A N 1
ATOM 658 C CA A GLY A 1 92 ? 35.059 -11.197 29.514 0.50 52.72 92 GLY A CA 1
ATOM 659 C CA B GLY A 1 92 ? 35.510 -11.350 28.957 0.50 46.22 92 GLY A CA 1
ATOM 660 C C A GLY A 1 92 ? 34.376 -10.634 28.312 0.50 50.21 92 GLY A C 1
ATOM 661 C C B GLY A 1 92 ? 34.657 -10.736 27.870 0.50 47.20 92 GLY A C 1
ATOM 662 O O A GLY A 1 92 ? 34.651 -9.550 27.789 0.50 45.65 92 GLY A O 1
ATOM 663 O O B GLY A 1 92 ? 35.036 -9.705 27.306 0.50 48.19 92 GLY A O 1
ATOM 664 N N A LYS A 1 93 ? 33.381 -11.394 27.816 0.50 45.33 93 LYS A N 1
ATOM 665 N N B LYS A 1 93 ? 33.519 -11.373 27.607 0.50 44.84 93 LYS A N 1
ATOM 666 C CA A LYS A 1 93 ? 32.599 -10.832 26.725 0.50 42.09 93 LYS A CA 1
ATOM 667 C CA B LYS A 1 93 ? 32.553 -10.866 26.656 0.50 41.86 93 LYS A CA 1
ATOM 668 C C A LYS A 1 93 ? 31.551 -9.885 27.308 0.50 34.15 93 LYS A C 1
ATOM 669 C C B LYS A 1 93 ? 31.585 -9.881 27.310 0.50 35.38 93 LYS A C 1
ATOM 670 O O A LYS A 1 93 ? 30.822 -10.169 28.253 0.50 30.22 93 LYS A O 1
ATOM 671 O O B LYS A 1 93 ? 30.929 -10.153 28.308 0.50 30.59 93 LYS A O 1
ATOM 674 N N . PHE A 1 94 ? 31.507 -8.712 26.709 1.00 30.59 94 PHE A N 1
ATOM 675 C CA . PHE A 1 94 ? 30.484 -7.746 27.086 1.00 22.80 94 PHE A CA 1
ATOM 676 C C . PHE A 1 94 ? 29.136 -8.322 26.684 1.00 20.11 94 PHE A C 1
ATOM 677 O O . PHE A 1 94 ? 29.033 -9.001 25.671 1.00 23.66 94 PHE A O 1
ATOM 685 N N . ASN A 1 95 ? 28.156 -8.027 27.500 1.00 13.53 95 ASN A N 1
ATOM 686 C CA . ASN A 1 95 ? 26.774 -8.368 27.231 1.00 13.94 95 ASN A CA 1
ATOM 687 C C . ASN A 1 95 ? 25.948 -7.092 27.035 1.00 12.76 95 ASN A C 1
ATOM 688 O O . ASN A 1 95 ? 25.485 -6.441 27.932 1.00 13.55 95 ASN A O 1
ATOM 693 N N . TRP A 1 96 ? 25.813 -6.732 25.733 1.00 12.78 96 TRP A N 1
ATOM 694 C CA . TRP A 1 96 ? 25.108 -5.525 25.306 1.00 12.18 96 TRP A CA 1
ATOM 695 C C . TRP A 1 96 ? 23.701 -5.437 25.905 1.00 12.30 96 TRP A C 1
ATOM 696 O O . TRP A 1 96 ? 23.284 -4.326 26.328 1.00 12.19 96 TRP A O 1
ATOM 707 N N . ARG A 1 97 ? 23.007 -6.556 25.944 1.00 13.95 97 ARG A N 1
ATOM 708 C CA . ARG A 1 97 ? 21.651 -6.507 26.432 1.00 16.64 97 ARG A CA 1
ATOM 709 C C . ARG A 1 97 ? 21.567 -6.053 27.898 1.00 14.97 97 ARG A C 1
ATOM 710 O O . ARG A 1 97 ? 20.583 -5.354 28.250 1.00 18.39 97 ARG A O 1
ATOM 718 N N . VAL A 1 98 ? 22.564 -6.387 28.729 1.00 15.29 98 VAL A N 1
ATOM 719 C CA . VAL A 1 98 ? 22.546 -6.023 30.157 1.00 15.47 98 VAL A CA 1
ATOM 720 C C . VAL A 1 98 ? 22.455 -4.504 30.256 1.00 13.10 98 VAL A C 1
ATOM 721 O O . VAL A 1 98 ? 21.638 -3.904 30.970 1.00 14.92 98 VAL A O 1
ATOM 725 N N . ILE A 1 99 ? 23.357 -3.838 29.540 1.00 11.91 99 ILE A N 1
ATOM 726 C CA . ILE A 1 99 ? 23.420 -2.381 29.646 1.00 11.30 99 ILE A CA 1
ATOM 727 C C . ILE A 1 99 ? 22.281 -1.733 28.911 1.00 10.57 99 ILE A C 1
ATOM 728 O O . ILE A 1 99 ? 21.780 -0.691 29.356 1.00 10.88 99 ILE A O 1
ATOM 737 N N . LYS A 1 100 ? 21.812 -2.279 27.773 1.00 10.84 100 LYS A N 1
ATOM 738 C CA . LYS A 1 100 ? 20.707 -1.690 27.083 1.00 12.01 100 LYS A CA 1
ATOM 739 C C . LYS A 1 100 ? 19.484 -1.578 27.985 1.00 10.54 100 LYS A C 1
ATOM 740 O O . LYS A 1 100 ? 18.809 -0.557 28.031 1.00 10.85 100 LYS A O 1
ATOM 746 N N . GLU A 1 101 ? 19.188 -2.666 28.724 1.00 10.56 101 GLU A N 1
ATOM 747 C CA . GLU A 1 101 ? 18.035 -2.674 29.610 1.00 10.85 101 GLU A CA 1
ATOM 748 C C . GLU A 1 101 ? 18.172 -1.586 30.700 1.00 9.05 101 GLU A C 1
ATOM 749 O O . GLU A 1 101 ? 17.208 -0.866 30.995 1.00 9.64 101 GLU A O 1
ATOM 760 N N . LYS A 1 102 ? 19.349 -1.482 31.276 1.00 8.99 102 LYS A N 1
ATOM 761 C CA . LYS A 1 102 ? 19.564 -0.487 32.332 1.00 8.59 102 LYS A CA 1
ATOM 762 C C . LYS A 1 102 ? 19.511 0.943 31.795 1.00 7.98 102 LYS A C 1
ATOM 763 O O . LYS A 1 102 ? 18.997 1.846 32.469 1.00 8.30 102 LYS A O 1
ATOM 769 N N . ARG A 1 103 ? 20.053 1.134 30.617 1.00 7.85 103 ARG A N 1
ATOM 770 C CA . ARG A 1 103 ? 20.021 2.434 29.933 1.00 7.78 103 ARG A CA 1
ATOM 771 C C . ARG A 1 103 ? 18.617 2.863 29.669 1.00 7.93 103 ARG A C 1
ATOM 772 O O . ARG A 1 103 ? 18.177 3.973 29.943 1.00 8.48 103 ARG A O 1
ATOM 780 N N . ASP A 1 104 ? 17.807 1.924 29.094 1.00 8.26 104 ASP A N 1
ATOM 781 C CA . ASP A 1 104 ? 16.436 2.199 28.850 1.00 8.30 104 ASP A CA 1
ATOM 782 C C . ASP A 1 104 ? 15.655 2.557 30.103 1.00 7.89 104 ASP A C 1
ATOM 783 O O . ASP A 1 104 ? 14.806 3.441 30.123 1.00 8.56 104 ASP A O 1
ATOM 788 N N . ALA A 1 105 ? 15.929 1.859 31.209 1.00 7.95 105 ALA A N 1
ATOM 789 C CA . ALA A 1 105 ? 15.250 2.137 32.455 1.00 8.41 105 ALA A CA 1
ATOM 790 C C . ALA A 1 105 ? 15.589 3.541 32.954 1.00 7.98 105 ALA A C 1
ATOM 791 O O . ALA A 1 105 ? 14.706 4.275 33.424 1.00 8.51 105 ALA A O 1
ATOM 793 N N . TYR A 1 106 ? 16.860 3.972 32.834 1.00 7.78 106 TYR A N 1
ATOM 794 C CA . TYR A 1 106 ? 17.253 5.307 33.240 1.00 8.13 106 TYR A CA 1
ATOM 795 C C . TYR A 1 106 ? 16.498 6.347 32.383 1.00 7.77 106 TYR A C 1
ATOM 796 O O . TYR A 1 106 ? 15.988 7.343 32.920 1.00 8.20 106 TYR A O 1
ATOM 805 N N . VAL A 1 107 ? 16.445 6.145 31.085 1.00 8.04 107 VAL A N 1
ATOM 806 C CA . VAL A 1 107 ? 15.694 7.089 30.200 1.00 8.31 107 VAL A CA 1
ATOM 807 C C . VAL A 1 107 ? 14.226 7.165 30.671 1.00 7.94 107 VAL A C 1
ATOM 808 O O . VAL A 1 107 ? 13.670 8.229 30.769 1.00 8.97 107 VAL A O 1
ATOM 812 N N . SER A 1 108 ? 13.606 6.007 30.986 1.00 8.59 108 SER A N 1
ATOM 813 C CA . SER A 1 108 ? 12.225 6.028 31.486 1.00 8.96 108 SER A CA 1
ATOM 814 C C . SER A 1 108 ? 12.102 6.809 32.778 1.00 8.05 108 SER A C 1
ATOM 815 O O . SER A 1 108 ? 11.131 7.558 32.977 1.00 8.99 108 SER A O 1
ATOM 818 N N . ARG A 1 109 ? 13.072 6.674 33.709 1.00 8.44 109 ARG A N 1
ATOM 819 C CA . ARG A 1 109 ? 13.037 7.445 34.947 1.00 8.42 109 ARG A CA 1
ATOM 820 C C . ARG A 1 109 ? 13.081 8.941 34.632 1.00 8.43 109 ARG A C 1
ATOM 821 O O . ARG A 1 109 ? 12.375 9.743 35.262 1.00 8.67 109 ARG A O 1
ATOM 829 N N . LEU A 1 110 ? 13.921 9.345 33.680 1.00 8.55 110 LEU A N 1
ATOM 830 C CA . LEU A 1 110 ? 14.011 10.733 33.306 1.00 8.12 110 LEU A CA 1
ATOM 831 C C . LEU A 1 110 ? 12.757 11.249 32.630 1.00 8.62 110 LEU A C 1
ATOM 832 O O . LEU A 1 110 ? 12.285 12.349 32.904 1.00 9.20 110 LEU A O 1
ATOM 837 N N . ASN A 1 111 ? 12.138 10.433 31.759 1.00 9.11 111 ASN A N 1
ATOM 838 C CA . ASN A 1 111 ? 10.865 10.841 31.162 1.00 8.98 111 ASN A CA 1
ATOM 839 C C . ASN A 1 111 ? 9.863 11.185 32.276 1.00 8.82 111 ASN A C 1
ATOM 840 O O . ASN A 1 111 ? 9.119 12.165 32.157 1.00 10.11 111 ASN A O 1
ATOM 845 N N . ALA A 1 112 ? 9.776 10.365 33.304 1.00 8.85 112 ALA A N 1
ATOM 846 C CA . ALA A 1 112 ? 8.828 10.567 34.379 1.00 8.67 112 ALA A CA 1
ATOM 847 C C . ALA A 1 112 ? 9.153 11.851 35.182 1.00 8.25 112 ALA A C 1
ATOM 848 O O . ALA A 1 112 ? 8.234 12.575 35.572 1.00 8.90 112 ALA A O 1
ATOM 850 N N . ILE A 1 113 ? 10.417 12.114 35.381 1.00 8.28 113 ILE A N 1
ATOM 851 C CA . ILE A 1 113 ? 10.842 13.341 36.084 1.00 8.28 113 ILE A CA 1
ATOM 852 C C . ILE A 1 113 ? 10.438 14.565 35.280 1.00 8.38 113 ILE A C 1
ATOM 853 O O . ILE A 1 113 ? 9.913 15.530 35.844 1.00 9.16 113 ILE A O 1
ATOM 858 N N . TYR A 1 114 ? 10.704 14.570 33.968 1.00 8.90 114 TYR A N 1
ATOM 859 C CA . TYR A 1 114 ? 10.370 15.781 33.191 1.00 8.82 114 TYR A CA 1
ATOM 860 C C . TYR A 1 114 ? 8.869 15.992 33.122 1.00 9.04 114 TYR A C 1
ATOM 861 O O . TYR A 1 114 ? 8.408 17.148 33.174 1.00 9.58 114 TYR A O 1
ATOM 870 N N . GLN A 1 115 ? 8.071 14.917 33.042 1.00 9.29 115 GLN A N 1
ATOM 871 C CA . GLN A 1 115 ? 6.626 15.092 33.121 1.00 10.03 115 GLN A CA 1
ATOM 872 C C . GLN A 1 115 ? 6.224 15.739 34.405 1.00 9.49 115 GLN A C 1
ATOM 873 O O . GLN A 1 115 ? 5.414 16.645 34.478 1.00 11.46 115 GLN A O 1
ATOM 879 N N . ASN A 1 116 ? 6.792 15.249 35.526 1.00 9.31 116 ASN A N 1
ATOM 880 C CA . ASN A 1 116 ? 6.474 15.775 36.823 1.00 10.11 116 ASN A CA 1
ATOM 881 C C . ASN A 1 116 ? 6.924 17.224 36.989 1.00 9.82 116 ASN A C 1
ATOM 882 O O . ASN A 1 116 ? 6.225 18.033 37.604 1.00 10.23 116 ASN A O 1
ATOM 887 N N . ASN A 1 117 ? 8.054 17.591 36.369 1.00 9.31 117 ASN A N 1
ATOM 888 C CA . ASN A 1 117 ? 8.477 18.987 36.424 1.00 9.64 117 ASN A CA 1
ATOM 889 C C . ASN A 1 117 ? 7.457 19.925 35.818 1.00 9.31 117 ASN A C 1
ATOM 890 O O . ASN A 1 117 ? 7.183 20.999 36.364 1.00 10.31 117 ASN A O 1
ATOM 895 N N . LEU A 1 118 ? 6.911 19.514 34.680 1.00 9.52 118 LEU A N 1
ATOM 896 C CA . LEU A 1 118 ? 5.864 20.344 34.072 1.00 10.03 118 LEU A CA 1
ATOM 897 C C . LEU A 1 118 ? 4.634 20.405 34.965 1.00 9.94 118 LEU A C 1
ATOM 898 O O . LEU A 1 118 ? 4.045 21.474 35.154 1.00 11.04 118 LEU A O 1
ATOM 903 N N . THR A 1 119 ? 4.225 19.266 35.553 1.00 11.35 119 THR A N 1
ATOM 904 C CA . THR A 1 119 ? 3.049 19.246 36.437 1.00 14.15 119 THR A CA 1
ATOM 905 C C . THR A 1 119 ? 3.278 20.129 37.632 1.00 12.62 119 THR A C 1
ATOM 906 O O . THR A 1 119 ? 2.374 20.925 38.011 1.00 14.47 119 THR A O 1
ATOM 910 N N . LYS A 1 120 ? 4.431 20.108 38.262 1.00 12.91 120 LYS A N 1
ATOM 911 C CA . LYS A 1 120 ? 4.698 20.905 39.451 1.00 15.37 120 LYS A CA 1
ATOM 912 C C . LYS A 1 120 ? 4.682 22.390 39.132 1.00 13.88 120 LYS A C 1
ATOM 913 O O . LYS A 1 120 ? 4.343 23.207 39.976 1.00 16.36 120 LYS A O 1
ATOM 919 N N . SER A 1 121 ? 5.072 22.731 37.895 1.00 11.82 121 SER A N 1
ATOM 920 C CA . SER A 1 121 ? 5.030 24.109 37.435 1.00 12.01 121 SER A CA 1
ATOM 921 C C . SER A 1 121 ? 3.660 24.515 36.894 1.00 11.76 121 SER A C 1
ATOM 922 O O . SER A 1 121 ? 3.506 25.692 36.473 1.00 12.50 121 SER A O 1
ATOM 925 N N . HIS A 1 122 ? 2.686 23.646 36.869 1.00 11.22 122 HIS A N 1
ATOM 926 C CA . HIS A 1 122 ? 1.372 23.925 36.343 1.00 11.95 122 HIS A CA 1
ATOM 927 C C . HIS A 1 122 ? 1.435 24.308 34.870 1.00 10.70 122 HIS A C 1
ATOM 928 O O . HIS A 1 122 ? 0.676 25.173 34.426 1.00 13.73 122 HIS A O 1
ATOM 935 N N . ILE A 1 123 ? 2.301 23.663 34.132 1.00 9.49 123 ILE A N 1
ATOM 936 C CA . ILE A 1 123 ? 2.419 23.808 32.711 1.00 9.05 123 ILE A CA 1
ATOM 937 C C . ILE A 1 123 ? 1.596 22.714 32.063 1.00 10.19 123 ILE A C 1
ATOM 938 O O . ILE A 1 123 ? 1.847 21.553 32.316 1.00 12.21 123 ILE A O 1
ATOM 943 N N . GLU A 1 124 ? 0.625 23.090 31.251 1.00 10.17 124 GLU A N 1
ATOM 944 C CA . GLU A 1 124 ? -0.223 22.094 30.599 1.00 10.75 124 GLU A CA 1
ATOM 945 C C . GLU A 1 124 ? 0.616 21.332 29.560 1.00 10.03 124 GLU A C 1
ATOM 946 O O . GLU A 1 124 ? 1.372 21.935 28.834 1.00 11.20 124 GLU A O 1
ATOM 952 N N . ILE A 1 125 ? 0.405 20.016 29.512 1.00 10.65 125 ILE A N 1
ATOM 953 C CA . ILE A 1 125 ? 1.055 19.156 28.509 1.00 10.82 125 ILE A CA 1
ATOM 954 C C . ILE A 1 125 ? -0.014 18.845 27.454 1.00 11.03 125 ILE A C 1
ATOM 955 O O . ILE A 1 125 ? -1.059 18.270 27.770 1.00 13.88 125 ILE A O 1
ATOM 960 N N . ILE A 1 126 ? 0.246 19.224 26.214 1.00 11.41 126 ILE A N 1
ATOM 961 C CA . ILE A 1 126 ? -0.619 18.941 25.077 1.00 12.07 126 ILE A CA 1
ATOM 962 C C . ILE A 1 126 ? 0.061 17.848 24.273 1.00 12.19 126 ILE A C 1
ATOM 963 O O . ILE A 1 126 ? 1.139 18.053 23.713 1.00 12.76 126 ILE A O 1
ATOM 968 N N . ARG A 1 127 ? -0.520 16.669 24.250 1.00 14.23 127 ARG A N 1
ATOM 969 C CA . ARG A 1 127 ? 0.073 15.536 23.588 1.00 14.12 127 ARG A CA 1
ATOM 970 C C . ARG A 1 127 ? -0.361 15.490 22.136 1.00 14.46 127 ARG A C 1
ATOM 971 O O . ARG A 1 127 ? -1.582 15.410 21.857 1.00 20.17 127 ARG A O 1
ATOM 979 N N . GLY A 1 128 ? 0.538 15.524 21.206 1.00 12.84 128 GLY A N 1
ATOM 980 C CA . GLY A 1 128 ? 0.281 15.403 19.801 1.00 12.42 128 GLY A CA 1
ATOM 981 C C . GLY A 1 128 ? 1.207 16.284 18.987 1.00 12.06 128 GLY A C 1
ATOM 982 O O . GLY A 1 128 ? 2.144 16.914 19.532 1.00 12.22 128 GLY A O 1
ATOM 983 N N . HIS A 1 129 ? 0.963 16.289 17.663 1.00 13.18 129 HIS A N 1
ATOM 984 C CA . HIS A 1 129 ? 1.765 17.065 16.708 1.00 12.25 129 HIS A CA 1
ATOM 985 C C . HIS A 1 129 ? 1.114 18.398 16.417 1.00 12.46 129 HIS A C 1
ATOM 986 O O . HIS A 1 129 ? -0.021 18.468 15.958 1.00 14.67 129 HIS A O 1
ATOM 993 N N . ALA A 1 130 ? 1.837 19.472 16.717 1.00 11.34 130 ALA A N 1
ATOM 994 C CA . ALA A 1 130 ? 1.368 20.819 16.370 1.00 11.14 130 ALA A CA 1
ATOM 995 C C . ALA A 1 130 ? 1.745 21.245 14.951 1.00 11.20 130 ALA A C 1
ATOM 996 O O . ALA A 1 130 ? 2.845 20.964 14.505 1.00 12.42 130 ALA A O 1
ATOM 998 N N . ALA A 1 131 ? 0.847 22.024 14.370 1.00 12.81 131 ALA A N 1
ATOM 999 C CA . ALA A 1 131 ? 1.116 22.764 13.147 1.00 13.49 131 ALA A CA 1
ATOM 1000 C C . ALA A 1 131 ? 0.426 24.101 13.252 1.00 13.52 131 ALA A C 1
ATOM 1001 O O . ALA A 1 131 ? -0.621 24.240 13.895 1.00 14.19 131 ALA A O 1
ATOM 1003 N N . PHE A 1 132 ? 1.008 25.119 12.617 1.00 13.13 132 PHE A N 1
ATOM 1004 C CA . PHE A 1 132 ? 0.385 26.400 12.564 1.00 13.90 132 PHE A CA 1
ATOM 1005 C C . PHE A 1 132 ? -0.879 26.358 11.651 1.00 14.36 132 PHE A C 1
ATOM 1006 O O . PHE A 1 132 ? -0.942 25.601 10.711 1.00 16.91 132 PHE A O 1
ATOM 1014 N N . THR A 1 133 ? -1.827 27.242 11.974 1.00 16.19 133 THR A N 1
ATOM 1015 C CA . THR A 1 133 ? -2.959 27.477 11.077 1.00 19.58 133 THR A CA 1
ATOM 1016 C C . THR A 1 133 ? -2.774 28.772 10.322 1.00 21.75 133 THR A C 1
ATOM 1017 O O . THR A 1 133 ? -1.829 29.524 10.598 1.00 24.00 133 THR A O 1
ATOM 1021 N N . SER A 1 134 ? -3.727 29.007 9.405 1.00 27.05 134 SER A N 1
ATOM 1022 C CA . SER A 1 134 ? -3.648 30.241 8.640 1.00 34.66 134 SER A CA 1
ATOM 1023 C C . SER A 1 134 ? -4.264 31.463 9.335 1.00 37.57 134 SER A C 1
ATOM 1024 O O . SER A 1 134 ? -4.330 32.541 8.712 1.00 40.90 134 SER A O 1
ATOM 1029 N N . ASP A 1 135 ? -4.740 31.324 10.558 1.00 30.17 135 ASP A N 1
ATOM 1030 C CA . ASP A 1 135 ? -5.298 32.450 11.293 1.00 31.87 135 ASP A CA 1
ATOM 1031 C C . ASP A 1 135 ? -4.273 33.574 11.352 1.00 41.49 135 ASP A C 1
ATOM 1032 O O . ASP A 1 135 ? -3.114 33.369 11.699 1.00 36.58 135 ASP A O 1
ATOM 1037 N N . PRO A 1 136 ? -4.680 34.799 10.983 1.00 46.22 136 PRO A N 1
ATOM 1038 C CA . PRO A 1 136 ? -3.711 35.907 11.033 1.00 46.56 136 PRO A CA 1
ATOM 1039 C C . PRO A 1 136 ? -3.054 36.078 12.394 1.00 41.56 136 PRO A C 1
ATOM 1040 O O . PRO A 1 136 ? -1.866 36.391 12.498 1.00 64.23 136 PRO A O 1
ATOM 1044 N N . LYS A 1 137 ? -3.845 35.875 13.421 1.00 36.02 137 LYS A N 1
ATOM 1045 C CA . LYS A 1 137 ? -3.362 35.722 14.782 1.00 30.91 137 LYS A CA 1
ATOM 1046 C C . LYS A 1 137 ? -2.705 34.356 15.047 1.00 24.85 137 LYS A C 1
ATOM 1047 O O . LYS A 1 137 ? -3.436 33.365 14.922 1.00 21.53 137 LYS A O 1
ATOM 1053 N N . PRO A 1 138 ? -1.408 34.282 15.290 1.00 20.27 138 PRO A N 1
ATOM 1054 C CA . PRO A 1 138 ? -0.737 32.994 15.308 1.00 16.55 138 PRO A CA 1
ATOM 1055 C C . PRO A 1 138 ? -1.412 31.997 16.272 1.00 16.38 138 PRO A C 1
ATOM 1056 O O . PRO A 1 138 ? -1.676 32.250 17.436 1.00 16.75 138 PRO A O 1
ATOM 1060 N N . THR A 1 139 ? -1.771 30.885 15.682 1.00 15.64 139 THR A N 1
ATOM 1061 C CA . THR A 1 139 ? -2.550 29.859 16.313 1.00 14.93 139 THR A CA 1
ATOM 1062 C C . THR A 1 139 ? -1.994 28.516 15.835 1.00 13.78 139 THR A C 1
ATOM 1063 O O . THR A 1 139 ? -1.542 28.390 14.701 1.00 17.47 139 THR A O 1
ATOM 1067 N N . ILE A 1 140 ? -2.021 27.516 16.708 1.00 12.56 140 ILE A N 1
ATOM 1068 C CA . ILE A 1 140 ? -1.620 26.158 16.335 1.00 12.45 140 ILE A CA 1
ATOM 1069 C C . ILE A 1 140 ? -2.819 25.243 16.497 1.00 12.90 140 ILE A C 1
ATOM 1070 O O . ILE A 1 140 ? -3.752 25.548 17.240 1.00 14.10 140 ILE A O 1
ATOM 1075 N N . GLU A 1 141 ? -2.767 24.121 15.814 1.00 13.39 141 GLU A N 1
ATOM 1076 C CA . GLU A 1 141 ? -3.732 23.053 15.961 1.00 13.63 141 GLU A CA 1
ATOM 1077 C C . GLU A 1 141 ? -3.020 21.764 16.306 1.00 13.56 141 GLU A C 1
ATOM 1078 O O . GLU A 1 141 ? -1.974 21.427 15.760 1.00 13.31 141 GLU A O 1
ATOM 1084 N N . VAL A 1 142 ? -3.584 21.041 17.264 1.00 13.32 142 VAL A N 1
ATOM 1085 C CA . VAL A 1 142 ? -3.084 19.751 17.715 1.00 13.89 142 VAL A CA 1
ATOM 1086 C C . VAL A 1 142 ? -4.295 18.825 17.847 1.00 16.43 142 VAL A C 1
ATOM 1087 O O . VAL A 1 142 ? -5.198 19.133 18.619 1.00 16.95 142 VAL A O 1
ATOM 1091 N N . SER A 1 143 ? -4.304 17.714 17.112 1.00 21.34 143 SER A N 1
ATOM 1092 C CA . SER A 1 143 ? -5.425 16.768 17.212 1.00 26.16 143 SER A CA 1
ATOM 1093 C C . SER A 1 143 ? -6.766 17.452 17.037 1.00 27.73 143 SER A C 1
ATOM 1094 O O . SER A 1 143 ? -7.707 17.093 17.764 1.00 30.76 143 SER A O 1
ATOM 1097 N N . GLY A 1 144 ? -6.879 18.400 16.103 1.00 26.10 144 GLY A N 1
ATOM 1098 C CA . GLY A 1 144 ? -8.128 19.052 15.759 1.00 28.03 144 GLY A CA 1
ATOM 1099 C C . GLY A 1 144 ? -8.560 20.157 16.710 1.00 26.12 144 GLY A C 1
ATOM 1100 O O . GLY A 1 144 ? -9.668 20.727 16.572 1.00 33.36 144 GLY A O 1
ATOM 1101 N N . LYS A 1 145 ? -7.763 20.516 17.714 1.00 19.73 145 LYS A N 1
ATOM 1102 C CA . LYS A 1 145 ? -8.063 21.525 18.700 1.00 19.03 145 LYS A CA 1
ATOM 1103 C C . LYS A 1 145 ? -7.086 22.683 18.522 1.00 16.44 145 LYS A C 1
ATOM 1104 O O . LYS A 1 145 ? -5.896 22.453 18.269 1.00 16.23 145 LYS A O 1
ATOM 1115 N N . LYS A 1 146 ? -7.541 23.924 18.670 1.00 18.38 146 LYS A N 1
ATOM 1116 C CA . LYS A 1 146 ? -6.738 25.115 18.425 1.00 15.55 146 LYS A CA 1
ATOM 1117 C C . LYS A 1 146 ? -6.315 25.805 19.732 1.00 12.17 146 LYS A C 1
ATOM 1118 O O . LYS A 1 146 ? -7.071 25.842 20.687 1.00 14.08 146 LYS A O 1
ATOM 1124 N N . TYR A 1 147 ? -5.114 26.353 19.688 1.00 12.18 147 TYR A N 1
ATOM 1125 C CA . TYR A 1 147 ? -4.487 27.023 20.829 1.00 11.25 147 TYR A CA 1
ATOM 1126 C C . TYR A 1 147 ? -3.811 28.287 20.321 1.00 10.91 147 TYR A C 1
ATOM 1127 O O . TYR A 1 147 ? -3.202 28.248 19.249 1.00 12.21 147 TYR A O 1
ATOM 1136 N N . THR A 1 148 ? -3.905 29.373 21.081 1.00 12.13 148 THR A N 1
ATOM 1137 C CA . THR A 1 148 ? -3.256 30.624 20.667 1.00 11.97 148 THR A CA 1
ATOM 1138 C C . THR A 1 148 ? -2.556 31.267 21.867 1.00 10.93 148 THR A C 1
ATOM 1139 O O . THR A 1 148 ? -2.887 30.998 23.026 1.00 12.00 148 THR A O 1
ATOM 1143 N N . ALA A 1 149 ? -1.578 32.085 21.576 1.00 11.08 149 ALA A N 1
ATOM 1144 C CA . ALA A 1 149 ? -0.866 32.888 22.586 1.00 10.15 149 ALA A CA 1
ATOM 1145 C C . ALA A 1 149 ? -0.214 34.035 21.876 1.00 10.29 149 ALA A C 1
ATOM 1146 O O . ALA A 1 149 ? 0.148 33.931 20.697 1.00 12.07 149 ALA A O 1
ATOM 1148 N N . PRO A 1 150 ? 0.108 35.152 22.605 1.00 10.91 150 PRO A N 1
ATOM 1149 C CA . PRO A 1 150 ? 0.900 36.238 22.044 1.00 10.98 150 PRO A CA 1
ATOM 1150 C C . PRO A 1 150 ? 2.365 35.880 21.860 1.00 10.14 150 PRO A C 1
ATOM 1151 O O . PRO A 1 150 ? 3.108 36.612 21.233 1.00 12.00 150 PRO A O 1
ATOM 1155 N N . HIS A 1 151 ? 2.779 34.729 22.429 1.00 9.74 151 HIS A N 1
ATOM 1156 C CA . HIS A 1 151 ? 4.164 34.259 22.364 1.00 9.07 151 HIS A CA 1
ATOM 1157 C C . HIS A 1 151 ? 4.162 32.760 22.092 1.00 8.70 151 HIS A C 1
ATOM 1158 O O . HIS A 1 151 ? 3.641 32.013 22.909 1.00 9.43 151 HIS A O 1
ATOM 1165 N N . ILE A 1 152 ? 4.708 32.378 20.949 1.00 9.07 152 ILE A N 1
ATOM 1166 C CA . ILE A 1 152 ? 4.794 30.983 20.569 1.00 8.37 152 ILE A CA 1
ATOM 1167 C C . ILE A 1 152 ? 6.256 30.676 20.268 1.00 8.24 152 ILE A C 1
ATOM 1168 O O . ILE A 1 152 ? 6.841 31.268 19.386 1.00 9.22 152 ILE A O 1
ATOM 1173 N N . LEU A 1 153 ? 6.816 29.717 21.014 1.00 8.34 153 LEU A N 1
ATOM 1174 C CA . LEU A 1 153 ? 8.195 29.242 20.803 1.00 7.46 153 LEU A CA 1
ATOM 1175 C C . LEU A 1 153 ? 8.212 27.953 20.018 1.00 7.81 153 LEU A C 1
ATOM 1176 O O . LEU A 1 153 ? 7.575 26.975 20.433 1.00 9.28 153 LEU A O 1
ATOM 1181 N N . ILE A 1 154 ? 8.951 27.943 18.916 1.00 8.22 154 ILE A N 1
ATOM 1182 C CA . ILE A 1 154 ? 9.219 26.733 18.138 1.00 8.62 154 ILE A CA 1
ATOM 1183 C C . ILE A 1 154 ? 10.541 26.134 18.646 1.00 7.44 154 ILE A C 1
ATOM 1184 O O . ILE A 1 154 ? 11.598 26.766 18.520 1.00 8.18 154 ILE A O 1
ATOM 1189 N N . ALA A 1 155 ? 10.443 24.968 19.259 1.00 7.54 155 ALA A N 1
ATOM 1190 C CA . ALA A 1 155 ? 11.605 24.270 19.852 1.00 8.19 155 ALA A CA 1
ATOM 1191 C C . ALA A 1 155 ? 11.552 22.816 19.460 1.00 7.48 155 ALA A C 1
ATOM 1192 O O . ALA A 1 155 ? 11.606 21.922 20.324 1.00 7.98 155 ALA A O 1
ATOM 1194 N N . THR A 1 156 ? 11.431 22.550 18.173 1.00 7.70 156 THR A N 1
ATOM 1195 C CA . THR A 1 156 ? 11.135 21.199 17.649 1.00 7.87 156 THR A CA 1
ATOM 1196 C C . THR A 1 156 ? 12.348 20.391 17.313 1.00 7.81 156 THR A C 1
ATOM 1197 O O . THR A 1 156 ? 12.187 19.224 16.895 1.00 8.54 156 THR A O 1
ATOM 1201 N N . GLY A 1 157 ? 13.536 20.883 17.470 1.00 7.30 157 GLY A N 1
ATOM 1202 C CA . GLY A 1 157 ? 14.747 20.135 17.285 1.00 7.59 157 GLY A CA 1
ATOM 1203 C C . GLY A 1 157 ? 14.960 19.701 15.856 1.00 8.26 157 GLY A C 1
ATOM 1204 O O . GLY A 1 157 ? 14.507 20.382 14.896 1.00 8.84 157 GLY A O 1
ATOM 1205 N N . GLY A 1 158 ? 15.700 18.630 15.695 1.00 8.81 158 GLY A N 1
ATOM 1206 C CA . GLY A 1 158 ? 16.061 18.039 14.429 1.00 10.01 158 GLY A CA 1
ATOM 1207 C C . GLY A 1 158 ? 16.051 16.521 14.469 1.00 9.46 158 GLY A C 1
ATOM 1208 O O . GLY A 1 158 ? 15.482 15.935 15.359 1.00 10.55 158 GLY A O 1
ATOM 1209 N N . MET A 1 159 ? 16.663 15.920 13.465 1.00 9.80 159 MET A N 1
ATOM 1210 C CA . MET A 1 159 ? 16.705 14.498 13.277 1.00 10.45 159 MET A CA 1
ATOM 1211 C C . MET A 1 159 ? 17.943 14.132 12.460 1.00 9.35 159 MET A C 1
ATOM 1212 O O . MET A 1 159 ? 18.530 15.035 11.802 1.00 10.68 159 MET A O 1
ATOM 1221 N N . PRO A 1 160 ? 18.381 12.895 12.469 1.00 9.76 160 PRO A N 1
ATOM 1222 C CA . PRO A 1 160 ? 19.563 12.543 11.658 1.00 9.86 160 PRO A CA 1
ATOM 1223 C C . PRO A 1 160 ? 19.313 12.622 10.182 1.00 10.94 160 PRO A C 1
ATOM 1224 O O . PRO A 1 160 ? 18.215 12.307 9.719 1.00 12.72 160 PRO A O 1
ATOM 1228 N N . SER A 1 161 ? 20.347 13.076 9.451 1.00 12.04 161 SER A N 1
ATOM 1229 C CA . SER A 1 161 ? 20.363 13.070 8.006 1.00 13.96 161 SER A CA 1
ATOM 1230 C C . SER A 1 161 ? 20.657 11.693 7.452 1.00 13.02 161 SER A C 1
ATOM 1231 O O . SER A 1 161 ? 21.573 11.030 7.921 1.00 14.01 161 SER A O 1
ATOM 1236 N N . THR A 1 162 ? 19.958 11.247 6.358 1.00 17.03 162 THR A N 1
ATOM 1237 C CA . THR A 1 162 ? 20.335 10.030 5.656 1.00 16.52 162 THR A CA 1
ATOM 1238 C C . THR A 1 162 ? 20.461 10.361 4.174 1.00 15.49 162 THR A C 1
ATOM 1239 O O . THR A 1 162 ? 19.728 11.241 3.649 1.00 20.56 162 THR A O 1
ATOM 1246 N N . PRO A 1 163 ? 21.350 9.727 3.445 1.00 12.42 163 PRO A N 1
ATOM 1247 C CA . PRO A 1 163 ? 21.453 9.963 2.005 1.00 12.86 163 PRO A CA 1
ATOM 1248 C C . PRO A 1 163 ? 20.147 9.569 1.281 1.00 14.49 163 PRO A C 1
ATOM 1249 O O . PRO A 1 163 ? 19.440 8.655 1.647 1.00 17.19 163 PRO A O 1
ATOM 1253 N N . HIS A 1 164 ? 19.925 10.230 0.146 1.00 18.19 164 HIS A N 1
ATOM 1254 C CA . HIS A 1 164 ? 18.862 9.879 -0.787 1.00 24.12 164 HIS A CA 1
ATOM 1255 C C . HIS A 1 164 ? 19.249 8.648 -1.590 1.00 18.81 164 HIS A C 1
ATOM 1256 O O . HIS A 1 164 ? 20.410 8.535 -2.029 1.00 18.07 164 HIS A O 1
ATOM 1263 N N . GLU A 1 165 ? 18.271 7.765 -1.833 1.00 19.76 165 GLU A N 1
ATOM 1264 C CA . GLU A 1 165 ? 18.490 6.633 -2.731 1.00 18.41 165 GLU A CA 1
ATOM 1265 C C . GLU A 1 165 ? 19.024 7.033 -4.102 1.00 17.14 165 GLU A C 1
ATOM 1266 O O . GLU A 1 165 ? 19.753 6.264 -4.690 1.00 17.42 165 GLU A O 1
ATOM 1277 N N . SER A 1 166 ? 18.570 8.184 -4.658 1.00 20.19 166 SER A N 1
ATOM 1278 C CA . SER A 1 166 ? 19.023 8.539 -5.970 1.00 22.00 166 SER A CA 1
ATOM 1279 C C . SER A 1 166 ? 20.519 8.747 -6.028 1.00 21.65 166 SER A C 1
ATOM 1280 O O . SER A 1 166 ? 21.136 8.581 -7.069 1.00 23.10 166 SER A O 1
ATOM 1283 N N . GLN A 1 167 ? 21.030 9.161 -4.874 1.00 19.98 167 GLN A N 1
ATOM 1284 C CA . GLN A 1 167 ? 22.491 9.417 -4.759 1.00 19.90 167 GLN A CA 1
ATOM 1285 C C . GLN A 1 167 ? 23.308 8.202 -4.312 1.00 17.52 167 GLN A C 1
ATOM 1286 O O . GLN A 1 167 ? 24.367 7.976 -4.866 1.00 20.22 167 GLN A O 1
ATOM 1297 N N . ILE A 1 168 ? 22.812 7.513 -3.293 1.00 15.22 168 ILE A N 1
ATOM 1298 C CA . ILE A 1 168 ? 23.451 6.306 -2.763 1.00 13.75 168 ILE A CA 1
ATOM 1299 C C . ILE A 1 168 ? 22.389 5.205 -2.701 1.00 13.50 168 ILE A C 1
ATOM 1300 O O . ILE A 1 168 ? 21.702 5.107 -1.685 1.00 13.92 168 ILE A O 1
ATOM 1305 N N . PRO A 1 169 ? 22.290 4.426 -3.768 1.00 14.10 169 PRO A N 1
ATOM 1306 C CA . PRO A 1 169 ? 21.279 3.346 -3.715 1.00 15.26 169 PRO A CA 1
ATOM 1307 C C . PRO A 1 169 ? 21.608 2.406 -2.565 1.00 14.92 169 PRO A C 1
ATOM 1308 O O . PRO A 1 169 ? 22.772 2.042 -2.359 1.00 15.21 169 PRO A O 1
ATOM 1312 N N . GLY A 1 170 ? 20.585 2.019 -1.841 1.00 14.77 170 GLY A N 1
ATOM 1313 C CA . GLY A 1 170 ? 20.732 1.173 -0.684 1.00 14.26 170 GLY A CA 1
ATOM 1314 C C . GLY A 1 170 ? 21.015 1.874 0.649 1.00 13.60 170 GLY A C 1
ATOM 1315 O O . GLY A 1 170 ? 21.151 1.237 1.685 1.00 13.94 170 GLY A O 1
ATOM 1316 N N . ALA A 1 171 ? 21.080 3.197 0.626 1.00 14.28 171 ALA A N 1
ATOM 1317 C CA . ALA A 1 171 ? 21.387 3.943 1.846 1.00 13.46 171 ALA A CA 1
ATOM 1318 C C . ALA A 1 171 ? 20.407 3.634 2.941 1.00 12.44 171 ALA A C 1
ATOM 1319 O O . ALA A 1 171 ? 20.748 3.694 4.114 1.00 13.07 171 ALA A O 1
ATOM 1321 N N . SER A 1 172 ? 19.160 3.316 2.575 1.00 14.22 172 SER A N 1
ATOM 1322 C CA . SER A 1 172 ? 18.123 3.048 3.563 1.00 16.18 172 SER A CA 1
ATOM 1323 C C . SER A 1 172 ? 18.408 1.789 4.371 1.00 14.70 172 SER A C 1
ATOM 1324 O O . SER A 1 172 ? 17.758 1.543 5.408 1.00 16.19 172 SER A O 1
ATOM 1327 N N . LEU A 1 173 ? 19.359 0.951 3.914 1.00 14.46 173 LEU A N 1
ATOM 1328 C CA . LEU A 1 173 ? 19.787 -0.229 4.698 1.00 16.14 173 LEU A CA 1
ATOM 1329 C C . LEU A 1 173 ? 20.679 0.116 5.894 1.00 16.83 173 LEU A C 1
ATOM 1330 O O . LEU A 1 173 ? 20.909 -0.645 6.828 1.00 19.10 173 LEU A O 1
ATOM 1335 N N . GLY A 1 174 ? 21.226 1.314 5.908 1.00 13.96 174 GLY A N 1
ATOM 1336 C CA . GLY A 1 174 ? 21.959 1.814 7.069 1.00 15.03 174 GLY A CA 1
ATOM 1337 C C . GLY A 1 174 ? 20.979 2.344 8.100 1.00 13.40 174 GLY A C 1
ATOM 1338 O O . GLY A 1 174 ? 19.777 2.494 7.923 1.00 18.93 174 GLY A O 1
ATOM 1339 N N . ILE A 1 175 ? 21.521 2.607 9.297 1.00 10.68 175 ILE A N 1
ATOM 1340 C CA . ILE A 1 175 ? 20.838 3.167 10.411 1.00 10.17 175 ILE A CA 1
ATOM 1341 C C . ILE A 1 175 ? 21.494 4.542 10.693 1.00 9.53 175 ILE A C 1
ATOM 1342 O O . ILE A 1 175 ? 22.514 4.911 10.126 1.00 10.36 175 ILE A O 1
ATOM 1347 N N . THR A 1 176 ? 20.902 5.248 11.656 1.00 9.67 176 THR A N 1
ATOM 1348 C CA . THR A 1 176 ? 21.460 6.494 12.203 1.00 9.31 176 THR A CA 1
ATOM 1349 C C . THR A 1 176 ? 21.684 6.332 13.696 1.00 9.40 176 THR A C 1
ATOM 1350 O O . THR A 1 176 ? 21.426 5.262 14.272 1.00 9.79 176 THR A O 1
ATOM 1354 N N . SER A 1 177 ? 22.049 7.425 14.376 1.00 9.35 177 SER A N 1
ATOM 1355 C CA . SER A 1 177 ? 22.163 7.365 15.816 1.00 9.51 177 SER A CA 1
ATOM 1356 C C . SER A 1 177 ? 20.837 6.952 16.466 1.00 9.43 177 SER A C 1
ATOM 1357 O O . SER A 1 177 ? 20.822 6.353 17.543 1.00 10.39 177 SER A O 1
ATOM 1360 N N . ASP A 1 178 ? 19.685 7.279 15.869 1.00 9.91 178 ASP A N 1
ATOM 1361 C CA . ASP A 1 178 ? 18.446 6.829 16.425 1.00 10.53 178 ASP A CA 1
ATOM 1362 C C . ASP A 1 178 ? 18.377 5.280 16.488 1.00 10.40 178 ASP A C 1
ATOM 1363 O O . ASP A 1 178 ? 18.012 4.688 17.484 1.00 10.95 178 ASP A O 1
ATOM 1368 N N . GLY A 1 179 ? 18.764 4.676 15.376 1.00 10.47 179 GLY A N 1
ATOM 1369 C CA . GLY A 1 179 ? 18.801 3.249 15.326 1.00 11.24 179 GLY A CA 1
ATOM 1370 C C . GLY A 1 179 ? 19.860 2.654 16.246 1.00 10.06 179 GLY A C 1
ATOM 1371 O O . GLY A 1 179 ? 19.704 1.536 16.760 1.00 11.21 179 GLY A O 1
ATOM 1372 N N . PHE A 1 180 ? 20.952 3.369 16.431 1.00 9.97 180 PHE A N 1
ATOM 1373 C CA . PHE A 1 180 ? 21.977 2.896 17.412 1.00 9.77 180 PHE A CA 1
ATOM 1374 C C . PHE A 1 180 ? 21.352 2.628 18.771 1.00 9.51 180 PHE A C 1
ATOM 1375 O O . PHE A 1 180 ? 21.664 1.605 19.414 1.00 10.23 180 PHE A O 1
ATOM 1383 N N . PHE A 1 181 ? 20.503 3.510 19.235 1.00 9.11 181 PHE A N 1
ATOM 1384 C CA . PHE A 1 181 ? 19.836 3.338 20.527 1.00 9.29 181 PHE A CA 1
ATOM 1385 C C . PHE A 1 181 ? 18.728 2.313 20.540 1.00 9.84 181 PHE A C 1
ATOM 1386 O O . PHE A 1 181 ? 18.188 2.003 21.604 1.00 11.91 181 PHE A O 1
ATOM 1394 N N . GLN A 1 182 ? 18.362 1.742 19.386 1.00 9.93 182 GLN A N 1
ATOM 1395 C CA . GLN A 1 182 ? 17.483 0.613 19.328 1.00 10.82 182 GLN A CA 1
ATOM 1396 C C . GLN A 1 182 ? 18.225 -0.716 19.217 1.00 10.48 182 GLN A C 1
ATOM 1397 O O . GLN A 1 182 ? 17.599 -1.771 19.377 1.00 13.09 182 GLN A O 1
ATOM 1408 N N . LEU A 1 183 ? 19.520 -0.754 18.962 1.00 10.53 183 LEU A N 1
ATOM 1409 C CA . LEU A 1 183 ? 20.265 -1.980 18.816 1.00 11.05 183 LEU A CA 1
ATOM 1410 C C . LEU A 1 183 ? 20.129 -2.808 20.086 1.00 11.88 183 LEU A C 1
ATOM 1411 O O . LEU A 1 183 ? 20.310 -2.303 21.201 1.00 12.01 183 LEU A O 1
ATOM 1416 N N . GLU A 1 184 ? 19.889 -4.107 19.928 1.00 13.53 184 GLU A N 1
ATOM 1417 C CA . GLU A 1 184 ? 19.720 -5.029 21.045 1.00 14.46 184 GLU A CA 1
ATOM 1418 C C . GLU A 1 184 ? 20.924 -5.900 21.235 1.00 13.05 184 GLU A C 1
ATOM 1419 O O . GLU A 1 184 ? 20.965 -6.605 22.257 1.00 16.54 184 GLU A O 1
ATOM 1430 N N . GLU A 1 185 ? 21.879 -5.879 20.315 1.00 12.55 185 GLU A N 1
ATOM 1431 C CA . GLU A 1 185 ? 23.093 -6.693 20.381 1.00 12.14 185 GLU A CA 1
ATOM 1432 C C . GLU A 1 185 ? 24.237 -5.888 19.819 1.00 11.12 185 GLU A C 1
ATOM 1433 O O . GLU A 1 185 ? 24.029 -4.954 19.034 1.00 12.73 185 GLU A O 1
ATOM 1439 N N . LEU A 1 186 ? 25.432 -6.244 20.185 1.00 12.08 186 LEU A N 1
ATOM 1440 C CA . LEU A 1 186 ? 26.637 -5.621 19.661 1.00 11.88 186 LEU A CA 1
ATOM 1441 C C . LEU A 1 186 ? 26.826 -6.081 18.227 1.00 11.40 186 LEU A C 1
ATOM 1442 O O . LEU A 1 186 ? 26.945 -7.294 17.939 1.00 12.96 186 LEU A O 1
ATOM 1447 N N . PRO A 1 187 ? 26.901 -5.187 17.241 1.00 10.71 187 PRO A N 1
ATOM 1448 C CA . PRO A 1 187 ? 27.174 -5.600 15.882 1.00 10.71 187 PRO A CA 1
ATOM 1449 C C . PRO A 1 187 ? 28.575 -6.190 15.781 1.00 11.24 187 PRO A C 1
ATOM 1450 O O . PRO A 1 187 ? 29.544 -5.617 16.309 1.00 12.07 187 PRO A O 1
ATOM 1454 N N . GLY A 1 188 ? 28.781 -7.282 15.047 1.00 11.42 188 GLY A N 1
ATOM 1455 C CA . GLY A 1 188 ? 30.089 -7.817 14.905 1.00 11.85 188 GLY A CA 1
ATOM 1456 C C . GLY A 1 188 ? 31.040 -6.909 14.169 1.00 11.16 188 GLY A C 1
ATOM 1457 O O . GLY A 1 188 ? 32.220 -6.807 14.471 1.00 11.87 188 GLY A O 1
ATOM 1458 N N . ARG A 1 189 ? 30.528 -6.282 13.084 1.00 11.45 189 ARG A N 1
ATOM 1459 C CA . ARG A 1 189 ? 31.304 -5.458 12.165 1.00 11.01 189 ARG A CA 1
ATOM 1460 C C . ARG A 1 189 ? 30.465 -4.208 11.886 1.00 10.13 189 ARG A C 1
ATOM 1461 O O . ARG A 1 189 ? 29.326 -4.277 11.467 1.00 10.32 189 ARG A O 1
ATOM 1469 N N . SER A 1 190 ? 31.115 -3.053 12.198 1.00 10.05 190 SER A N 1
ATOM 1470 C CA . SER A 1 190 ? 30.427 -1.774 12.065 1.00 9.71 190 SER A CA 1
ATOM 1471 C C . SER A 1 190 ? 31.215 -0.847 11.167 1.00 9.59 190 SER A C 1
ATOM 1472 O O . SER A 1 190 ? 32.468 -0.780 11.268 1.00 10.33 190 SER A O 1
ATOM 1475 N N . VAL A 1 191 ? 30.507 -0.094 10.322 1.00 9.24 191 VAL A N 1
ATOM 1476 C CA . VAL A 1 191 ? 31.076 0.980 9.512 1.00 8.92 191 VAL A CA 1
ATOM 1477 C C . VAL A 1 191 ? 30.262 2.216 9.817 1.00 8.71 191 VAL A C 1
ATOM 1478 O O . VAL A 1 191 ? 29.064 2.269 9.601 1.00 9.84 191 VAL A O 1
ATOM 1482 N N . ILE A 1 192 ? 30.937 3.237 10.384 1.00 8.48 192 ILE A N 1
ATOM 1483 C CA . ILE A 1 192 ? 30.334 4.513 10.698 1.00 8.58 192 ILE A CA 1
ATOM 1484 C C . ILE A 1 192 ? 30.784 5.490 9.618 1.00 8.40 192 ILE A C 1
ATOM 1485 O O . ILE A 1 192 ? 31.982 5.569 9.375 1.00 9.85 192 ILE A O 1
ATOM 1490 N N . VAL A 1 193 ? 29.835 6.237 9.025 1.00 8.66 193 VAL A N 1
ATOM 1491 C CA . VAL A 1 193 ? 30.132 7.185 8.000 1.00 8.80 193 VAL A CA 1
ATOM 1492 C C . VAL A 1 193 ? 29.960 8.576 8.568 1.00 8.24 193 VAL A C 1
ATOM 1493 O O . VAL A 1 193 ? 28.857 8.975 8.939 1.00 9.65 193 VAL A O 1
ATOM 1497 N N . GLY A 1 194 ? 31.018 9.366 8.563 1.00 8.78 194 GLY A N 1
ATOM 1498 C CA . GLY A 1 194 ? 30.989 10.726 9.045 1.00 9.28 194 GLY A CA 1
ATOM 1499 C C . GLY A 1 194 ? 32.255 11.060 9.815 1.00 8.74 194 GLY A C 1
ATOM 1500 O O . GLY A 1 194 ? 33.020 10.218 10.166 1.00 9.96 194 GLY A O 1
ATOM 1501 N N . ALA A 1 195 ? 32.431 12.374 10.039 1.00 9.48 195 ALA A N 1
ATOM 1502 C CA . ALA A 1 195 ? 33.682 12.860 10.608 1.00 9.51 195 ALA A CA 1
ATOM 1503 C C . ALA A 1 195 ? 33.475 13.851 11.743 1.00 9.26 195 ALA A C 1
ATOM 1504 O O . ALA A 1 195 ? 34.430 14.440 12.208 1.00 12.91 195 ALA A O 1
ATOM 1506 N N . GLY A 1 196 ? 32.222 14.075 12.136 1.00 8.97 196 GLY A N 1
ATOM 1507 C CA . GLY A 1 196 ? 31.916 14.978 13.217 1.00 8.91 196 GLY A CA 1
ATOM 1508 C C . GLY A 1 196 ? 31.810 14.259 14.558 1.00 8.45 196 GLY A C 1
ATOM 1509 O O . GLY A 1 196 ? 32.146 13.054 14.672 1.00 8.79 196 GLY A O 1
ATOM 1510 N N . TYR A 1 197 ? 31.406 14.967 15.581 1.00 8.19 197 TYR A N 1
ATOM 1511 C CA . TYR A 1 197 ? 31.506 14.400 16.921 1.00 8.56 197 TYR A CA 1
ATOM 1512 C C . TYR A 1 197 ? 30.626 13.208 17.106 1.00 8.02 197 TYR A C 1
ATOM 1513 O O . TYR A 1 197 ? 31.038 12.245 17.800 1.00 8.56 197 TYR A O 1
ATOM 1522 N N . ILE A 1 198 ? 29.431 13.167 16.511 1.00 8.37 198 ILE A N 1
ATOM 1523 C CA . ILE A 1 198 ? 28.563 12.021 16.688 1.00 8.71 198 ILE A CA 1
ATOM 1524 C C . ILE A 1 198 ? 29.217 10.770 16.069 1.00 8.37 198 ILE A C 1
ATOM 1525 O O . ILE A 1 198 ? 29.252 9.693 16.694 1.00 9.15 198 ILE A O 1
ATOM 1530 N N . ALA A 1 199 ? 29.773 10.903 14.873 1.00 8.54 199 ALA A N 1
ATOM 1531 C CA . ALA A 1 199 ? 30.443 9.771 14.219 1.00 9.08 199 ALA A CA 1
ATOM 1532 C C . ALA A 1 199 ? 31.617 9.278 15.084 1.00 8.39 199 ALA A C 1
ATOM 1533 O O . ALA A 1 199 ? 31.799 8.083 15.275 1.00 9.30 199 ALA A O 1
ATOM 1535 N N . VAL A 1 200 ? 32.415 10.232 15.555 1.00 8.02 200 VAL A N 1
ATOM 1536 C CA . VAL A 1 200 ? 33.581 9.871 16.397 1.00 8.15 200 VAL A CA 1
ATOM 1537 C C . VAL A 1 200 ? 33.150 9.113 17.643 1.00 7.94 200 VAL A C 1
ATOM 1538 O O . VAL A 1 200 ? 33.747 8.092 18.013 1.00 8.31 200 VAL A O 1
ATOM 1542 N N . GLU A 1 201 ? 32.126 9.638 18.345 1.00 7.83 201 GLU A N 1
ATOM 1543 C CA . GLU A 1 201 ? 31.679 9.021 19.572 1.00 8.04 201 GLU A CA 1
ATOM 1544 C C . GLU A 1 201 ? 31.125 7.646 19.309 1.00 8.45 201 GLU A C 1
ATOM 1545 O O . GLU A 1 201 ? 31.405 6.687 20.054 1.00 9.18 201 GLU A O 1
ATOM 1551 N N . MET A 1 202 ? 30.264 7.487 18.249 1.00 8.25 202 MET A N 1
ATOM 1552 C CA . MET A 1 202 ? 29.687 6.183 17.980 1.00 8.95 202 MET A CA 1
ATOM 1553 C C . MET A 1 202 ? 30.776 5.180 17.633 1.00 8.27 202 MET A C 1
ATOM 1554 O O . MET A 1 202 ? 30.716 4.029 18.092 1.00 9.26 202 MET A O 1
ATOM 1563 N N . ALA A 1 203 ? 31.704 5.534 16.767 1.00 8.41 203 ALA A N 1
ATOM 1564 C CA . ALA A 1 203 ? 32.762 4.627 16.392 1.00 8.86 203 ALA A CA 1
ATOM 1565 C C . ALA A 1 203 ? 33.581 4.183 17.611 1.00 8.59 203 ALA A C 1
ATOM 1566 O O . ALA A 1 203 ? 33.956 3.032 17.762 1.00 9.55 203 ALA A O 1
ATOM 1568 N N . GLY A 1 204 ? 33.894 5.157 18.471 1.00 9.08 204 GLY A N 1
ATOM 1569 C CA . GLY A 1 204 ? 34.711 4.835 19.647 1.00 10.90 204 GLY A CA 1
ATOM 1570 C C . GLY A 1 204 ? 34.027 3.896 20.613 1.00 9.29 204 GLY A C 1
ATOM 1571 O O . GLY A 1 204 ? 34.659 2.997 21.190 1.00 10.66 204 GLY A O 1
ATOM 1572 N N . ILE A 1 205 ? 32.714 4.080 20.779 1.00 9.22 205 ILE A N 1
ATOM 1573 C CA . ILE A 1 205 ? 31.924 3.205 21.671 1.00 9.13 205 ILE A CA 1
ATOM 1574 C C . ILE A 1 205 ? 31.849 1.814 21.081 1.00 8.73 205 ILE A C 1
ATOM 1575 O O . ILE A 1 205 ? 32.118 0.811 21.771 1.00 9.49 205 ILE A O 1
ATOM 1580 N N . LEU A 1 206 ? 31.474 1.734 19.804 1.00 8.53 206 LEU A N 1
ATOM 1581 C CA . LEU A 1 206 ? 31.333 0.397 19.190 1.00 8.85 206 LEU A CA 1
ATOM 1582 C C . LEU A 1 206 ? 32.637 -0.384 19.210 1.00 8.72 206 LEU A C 1
ATOM 1583 O O . LEU A 1 206 ? 32.649 -1.585 19.503 1.00 9.93 206 LEU A O 1
ATOM 1588 N N . SER A 1 207 ? 33.742 0.324 18.923 1.00 8.77 207 SER A N 1
ATOM 1589 C CA . SER A 1 207 ? 35.017 -0.366 18.863 1.00 9.25 207 SER A CA 1
ATOM 1590 C C . SER A 1 207 ? 35.451 -0.798 20.267 1.00 9.96 207 SER A C 1
ATOM 1591 O O . SER A 1 207 ? 35.941 -1.927 20.481 1.00 10.94 207 SER A O 1
ATOM 1594 N N . ALA A 1 208 ? 35.304 0.086 21.254 1.00 9.56 208 ALA A N 1
ATOM 1595 C CA . ALA A 1 208 ? 35.711 -0.263 22.624 1.00 10.16 208 ALA A CA 1
ATOM 1596 C C . ALA A 1 208 ? 34.957 -1.450 23.103 1.00 10.34 208 ALA A C 1
ATOM 1597 O O . ALA A 1 208 ? 35.494 -2.323 23.869 1.00 12.70 208 ALA A O 1
ATOM 1599 N N . LEU A 1 209 ? 33.689 -1.608 22.757 1.00 9.86 209 LEU A N 1
ATOM 1600 C CA . LEU A 1 209 ? 32.842 -2.708 23.217 1.00 10.53 209 LEU A CA 1
ATOM 1601 C C . LEU A 1 209 ? 32.998 -3.989 22.421 1.00 11.29 209 LEU A C 1
ATOM 1602 O O . LEU A 1 209 ? 32.377 -5.013 22.774 1.00 15.26 209 LEU A O 1
ATOM 1607 N N . GLY A 1 210 ? 33.795 -3.973 21.364 1.00 11.40 210 GLY A N 1
ATOM 1608 C CA . GLY A 1 210 ? 34.270 -5.163 20.689 1.00 12.54 210 GLY A CA 1
ATOM 1609 C C . GLY A 1 210 ? 33.847 -5.315 19.245 1.00 11.57 210 GLY A C 1
ATOM 1610 O O . GLY A 1 210 ? 34.185 -6.340 18.633 1.00 14.48 210 GLY A O 1
ATOM 1611 N N . SER A 1 211 ? 33.156 -4.317 18.673 1.00 10.48 211 SER A N 1
ATOM 1612 C CA . SER A 1 211 ? 32.844 -4.406 17.266 1.00 10.63 211 SER A CA 1
ATOM 1613 C C . SER A 1 211 ? 34.042 -4.148 16.396 1.00 10.69 211 SER A C 1
ATOM 1614 O O . SER A 1 211 ? 34.882 -3.292 16.742 1.00 11.15 211 SER A O 1
ATOM 1617 N N . LYS A 1 212 ? 34.234 -4.842 15.288 1.00 10.86 212 LYS A N 1
ATOM 1618 C CA . LYS A 1 212 ? 35.298 -4.580 14.336 1.00 10.76 212 LYS A CA 1
ATOM 1619 C C . LYS A 1 212 ? 34.875 -3.345 13.533 1.00 10.02 212 LYS A C 1
ATOM 1620 O O . LYS A 1 212 ? 33.935 -3.430 12.741 1.00 10.46 212 LYS A O 1
ATOM 1631 N N . THR A 1 213 ? 35.494 -2.206 13.849 1.00 9.87 213 THR A N 1
ATOM 1632 C CA . THR A 1 213 ? 34.868 -0.926 13.476 1.00 9.49 213 THR A CA 1
ATOM 1633 C C . THR A 1 213 ? 35.752 -0.155 12.517 1.00 9.54 213 THR A C 1
ATOM 1634 O O . THR A 1 213 ? 36.982 -0.033 12.691 1.00 10.16 213 THR A O 1
ATOM 1638 N N . SER A 1 214 ? 35.096 0.422 11.483 1.00 9.58 214 SER A N 1
ATOM 1639 C CA . SER A 1 214 ? 35.712 1.381 10.587 1.00 9.84 214 SER A CA 1
ATOM 1640 C C . SER A 1 214 ? 34.939 2.690 10.691 1.00 9.12 214 SER A C 1
ATOM 1641 O O . SER A 1 214 ? 33.715 2.682 10.864 1.00 10.30 214 SER A O 1
ATOM 1644 N N . LEU A 1 215 ? 35.651 3.792 10.476 1.00 9.22 215 LEU A N 1
ATOM 1645 C CA . LEU A 1 215 ? 35.103 5.126 10.439 1.00 8.92 215 LEU A CA 1
ATOM 1646 C C . LEU A 1 215 ? 35.495 5.708 9.077 1.00 8.76 215 LEU A C 1
ATOM 1647 O O . LEU A 1 215 ? 36.685 5.855 8.817 1.00 10.16 215 LEU A O 1
ATOM 1652 N N . MET A 1 216 ? 34.495 5.987 8.237 1.00 8.86 216 MET A N 1
ATOM 1653 C CA . MET A 1 216 ? 34.729 6.440 6.884 1.00 9.09 216 MET A CA 1
ATOM 1654 C C . MET A 1 216 ? 34.560 7.942 6.757 1.00 9.06 216 MET A C 1
ATOM 1655 O O . MET A 1 216 ? 33.465 8.470 7.064 1.00 10.03 216 MET A O 1
ATOM 1660 N N . ILE A 1 217 ? 35.634 8.630 6.359 1.00 8.92 217 ILE A N 1
ATOM 1661 C CA . ILE A 1 217 ? 35.683 10.082 6.352 1.00 9.12 217 ILE A CA 1
ATOM 1662 C C . ILE A 1 217 ? 36.103 10.592 4.979 1.00 8.81 217 ILE A C 1
ATOM 1663 O O . ILE A 1 217 ? 36.827 9.950 4.244 1.00 9.52 217 ILE A O 1
ATOM 1668 N N . ARG A 1 218 ? 35.603 11.781 4.640 1.00 9.52 218 ARG A N 1
ATOM 1669 C CA . ARG A 1 218 ? 35.816 12.339 3.293 1.00 9.62 218 ARG A CA 1
ATOM 1670 C C . ARG A 1 218 ? 37.221 12.859 3.057 1.00 9.24 218 ARG A C 1
ATOM 1671 O O . ARG A 1 218 ? 37.621 12.960 1.924 1.00 10.38 218 ARG A O 1
ATOM 1679 N N . HIS A 1 219 ? 37.919 13.233 4.119 1.00 9.79 219 HIS A N 1
ATOM 1680 C CA . HIS A 1 219 ? 39.253 13.786 4.011 1.00 9.71 219 HIS A CA 1
ATOM 1681 C C . HIS A 1 219 ? 40.204 12.916 4.831 1.00 9.95 219 HIS A C 1
ATOM 1682 O O . HIS A 1 219 ? 40.068 11.697 4.873 1.00 10.49 219 HIS A O 1
ATOM 1689 N N . ASP A 1 220 ? 41.248 13.530 5.444 1.00 10.35 220 ASP A N 1
ATOM 1690 C CA . ASP A 1 220 ? 42.300 12.824 6.093 1.00 11.17 220 ASP A CA 1
ATOM 1691 C C . ASP A 1 220 ? 42.130 12.684 7.617 1.00 9.89 220 ASP A C 1
ATOM 1692 O O . ASP A 1 220 ? 42.783 11.832 8.229 1.00 12.31 220 ASP A O 1
ATOM 1697 N N . LYS A 1 221 ? 41.316 13.554 8.217 1.00 9.50 221 LYS A N 1
ATOM 1698 C CA . LYS A 1 221 ? 41.208 13.626 9.669 1.00 9.73 221 LYS A CA 1
ATOM 1699 C C . LYS A 1 221 ? 39.735 13.880 10.030 1.00 9.31 221 LYS A C 1
ATOM 1700 O O . LYS A 1 221 ? 38.935 14.412 9.245 1.00 9.74 221 LYS A O 1
ATOM 1706 N N . VAL A 1 222 ? 39.416 13.516 11.280 1.00 9.17 222 VAL A N 1
ATOM 1707 C CA . VAL A 1 222 ? 38.099 13.814 11.861 1.00 9.25 222 VAL A CA 1
ATOM 1708 C C . VAL A 1 222 ? 38.107 15.205 12.491 1.00 8.67 222 VAL A C 1
ATOM 1709 O O . VAL A 1 222 ? 39.137 15.849 12.672 1.00 9.80 222 VAL A O 1
ATOM 1713 N N . LEU A 1 223 ? 36.895 15.683 12.814 1.00 8.72 223 LEU A N 1
ATOM 1714 C CA . LEU A 1 223 ? 36.726 16.927 13.575 1.00 8.75 223 LEU A CA 1
ATOM 1715 C C . LEU A 1 223 ? 37.469 18.079 12.922 1.00 9.53 223 LEU A C 1
ATOM 1716 O O . LEU A 1 223 ? 38.158 18.891 13.586 1.00 10.09 223 LEU A O 1
ATOM 1721 N N . ARG A 1 224 ? 37.290 18.247 11.610 1.00 10.45 224 ARG A N 1
ATOM 1722 C CA . ARG A 1 224 ? 38.099 19.275 10.904 1.00 10.97 224 ARG A CA 1
ATOM 1723 C C . ARG A 1 224 ? 37.661 20.674 11.273 1.00 12.04 224 ARG A C 1
ATOM 1724 O O . ARG A 1 224 ? 38.449 21.604 11.020 1.00 14.63 224 ARG A O 1
ATOM 1732 N N . SER A 1 225 ? 36.481 20.876 11.848 1.00 11.97 225 SER A N 1
ATOM 1733 C CA . SER A 1 225 ? 36.100 22.222 12.289 1.00 13.05 225 SER A CA 1
ATOM 1734 C C . SER A 1 225 ? 36.754 22.599 13.633 1.00 11.69 225 SER A C 1
ATOM 1735 O O . SER A 1 225 ? 36.644 23.737 14.065 1.00 14.29 225 SER A O 1
ATOM 1738 N N . PHE A 1 226 ? 37.337 21.616 14.313 1.00 10.57 226 PHE A N 1
ATOM 1739 C CA . PHE A 1 226 ? 37.988 21.862 15.618 1.00 10.06 226 PHE A CA 1
ATOM 1740 C C . PHE A 1 226 ? 39.402 22.348 15.314 1.00 10.32 226 PHE A C 1
ATOM 1741 O O . PHE A 1 226 ? 39.912 22.405 14.199 1.00 11.68 226 PHE A O 1
ATOM 1749 N N . ASP A 1 227 ? 40.089 22.770 16.401 1.00 10.94 227 ASP A N 1
ATOM 1750 C CA . ASP A 1 227 ? 41.474 23.221 16.228 1.00 10.62 227 ASP A CA 1
ATOM 1751 C C . ASP A 1 227 ? 42.282 22.113 15.582 1.00 10.91 227 ASP A C 1
ATOM 1752 O O . ASP A 1 227 ? 42.075 20.940 15.902 1.00 10.86 227 ASP A O 1
ATOM 1757 N N . SER A 1 228 ? 43.218 22.478 14.701 1.00 11.97 228 SER A N 1
ATOM 1758 C CA . SER A 1 228 ? 44.034 21.485 14.002 1.00 12.52 228 SER A CA 1
ATOM 1759 C C . SER A 1 228 ? 44.673 20.469 14.939 1.00 11.24 228 SER A C 1
ATOM 1760 O O . SER A 1 228 ? 44.836 19.328 14.541 1.00 11.97 228 SER A O 1
ATOM 1763 N N . MET A 1 229 ? 45.099 20.905 16.126 1.00 11.95 229 MET A N 1
ATOM 1764 C CA . MET A 1 229 ? 45.752 19.956 17.046 1.00 11.42 229 MET A CA 1
ATOM 1765 C C . MET A 1 229 ? 44.796 18.855 17.485 1.00 11.20 229 MET A C 1
ATOM 1766 O O . MET A 1 229 ? 45.137 17.688 17.598 1.00 12.55 229 MET A O 1
ATOM 1771 N N . ILE A 1 230 ? 43.541 19.249 17.750 1.00 10.72 230 ILE A N 1
ATOM 1772 C CA . ILE A 1 230 ? 42.495 18.268 18.134 1.00 10.52 230 ILE A CA 1
ATOM 1773 C C . ILE A 1 230 ? 42.169 17.382 16.974 1.00 9.99 230 ILE A C 1
ATOM 1774 O O . ILE A 1 230 ? 42.037 16.167 17.128 1.00 10.39 230 ILE A O 1
ATOM 1783 N N . SER A 1 231 ? 41.998 17.935 15.764 1.00 10.19 231 SER A N 1
ATOM 1784 C CA . SER A 1 231 ? 41.689 17.104 14.611 1.00 10.22 231 SER A CA 1
ATOM 1785 C C . SER A 1 231 ? 42.756 16.017 14.405 1.00 10.21 231 SER A C 1
ATOM 1786 O O . SER A 1 231 ? 42.451 14.858 14.201 1.00 10.93 231 SER A O 1
ATOM 1789 N N . THR A 1 232 ? 44.016 16.456 14.462 1.00 10.05 232 THR A N 1
ATOM 1790 C CA . THR A 1 232 ? 45.122 15.519 14.299 1.00 10.54 232 THR A CA 1
ATOM 1791 C C . THR A 1 232 ? 45.124 14.464 15.401 1.00 10.28 232 THR A C 1
ATOM 1792 O O . THR A 1 232 ? 45.217 13.266 15.153 1.00 10.80 232 THR A O 1
ATOM 1796 N N . ASN A 1 233 ? 45.131 14.931 16.649 1.00 10.07 233 ASN A N 1
ATOM 1797 C CA . ASN A 1 233 ? 45.270 14.023 17.775 1.00 10.28 233 ASN A CA 1
ATOM 1798 C C . ASN A 1 233 ? 44.103 13.042 17.842 1.00 10.07 233 ASN A C 1
ATOM 1799 O O . ASN A 1 233 ? 44.313 11.867 18.165 1.00 10.71 233 ASN A O 1
ATOM 1804 N N . CYS A 1 234 ? 42.877 13.508 17.603 1.00 9.29 234 CYS A N 1
ATOM 1805 C CA . CYS A 1 234 ? 41.723 12.642 17.701 1.00 9.49 234 CYS A CA 1
ATOM 1806 C C . CYS A 1 234 ? 41.810 11.527 16.656 1.00 9.31 234 CYS A C 1
ATOM 1807 O O . CYS A 1 234 ? 41.484 10.366 16.962 1.00 9.65 234 CYS A O 1
ATOM 1810 N N . THR A 1 235 ? 42.250 11.880 15.463 1.00 9.05 235 THR A N 1
ATOM 1811 C CA . THR A 1 235 ? 42.413 10.873 14.398 1.00 9.48 235 THR A CA 1
ATOM 1812 C C . THR A 1 235 ? 43.438 9.829 14.831 1.00 10.17 235 THR A C 1
ATOM 1813 O O . THR A 1 235 ? 43.214 8.620 14.675 1.00 10.66 235 THR A O 1
ATOM 1817 N N . GLU A 1 236 ? 44.569 10.294 15.354 1.00 10.48 236 GLU A N 1
ATOM 1818 C CA . GLU A 1 236 ? 45.611 9.351 15.789 1.00 11.00 236 GLU A CA 1
ATOM 1819 C C . GLU A 1 236 ? 45.113 8.458 16.896 1.00 10.92 236 GLU A C 1
ATOM 1820 O O . GLU A 1 236 ? 45.418 7.259 16.915 1.00 12.14 236 GLU A O 1
ATOM 1826 N N . GLU A 1 237 ? 44.385 8.997 17.900 1.00 10.68 237 GLU A N 1
ATOM 1827 C CA . GLU A 1 237 ? 43.924 8.201 19.010 1.00 11.00 237 GLU A CA 1
ATOM 1828 C C . GLU A 1 237 ? 42.929 7.186 18.540 1.00 10.98 237 GLU A C 1
ATOM 1829 O O . GLU A 1 237 ? 42.895 6.041 19.051 1.00 12.26 237 GLU A O 1
ATOM 1835 N N . LEU A 1 238 ? 42.045 7.519 17.586 1.00 10.09 238 LEU A N 1
ATOM 1836 C CA . LEU A 1 238 ? 41.124 6.539 17.055 1.00 9.68 238 LEU A CA 1
ATOM 1837 C C . LEU A 1 238 ? 41.884 5.354 16.478 1.00 9.94 238 LEU A C 1
ATOM 1838 O O . LEU A 1 238 ? 41.580 4.203 16.723 1.00 10.65 238 LEU A O 1
ATOM 1843 N N . GLU A 1 239 ? 42.870 5.661 15.606 1.00 10.81 239 GLU A N 1
ATOM 1844 C CA . GLU A 1 239 ? 43.638 4.566 14.982 1.00 11.54 239 GLU A CA 1
ATOM 1845 C C . GLU A 1 239 ? 44.347 3.737 16.033 1.00 12.97 239 GLU A C 1
ATOM 1846 O O . GLU A 1 239 ? 44.431 2.510 15.940 1.00 15.45 239 GLU A O 1
ATOM 1852 N N . ASN A 1 240 ? 44.961 4.437 17.036 1.00 12.86 240 ASN A N 1
ATOM 1853 C CA . ASN A 1 240 ? 45.689 3.673 18.067 1.00 15.04 240 ASN A CA 1
ATOM 1854 C C . ASN A 1 240 ? 44.769 2.779 18.842 1.00 14.92 240 ASN A C 1
ATOM 1855 O O . ASN A 1 240 ? 45.186 1.759 19.431 1.00 20.00 240 ASN A O 1
ATOM 1860 N N . ALA A 1 241 ? 43.486 3.086 18.961 1.00 15.19 241 ALA A N 1
ATOM 1861 C CA . ALA A 1 241 ? 42.546 2.275 19.660 1.00 17.76 241 ALA A CA 1
ATOM 1862 C C . ALA A 1 241 ? 41.952 1.153 18.799 1.00 16.36 241 ALA A C 1
ATOM 1863 O O . ALA A 1 241 ? 41.123 0.402 19.305 1.00 21.10 241 ALA A O 1
ATOM 1865 N N . GLY A 1 242 ? 42.374 1.064 17.543 1.00 16.44 242 GLY A N 1
ATOM 1866 C CA . GLY A 1 242 ? 41.822 -0.025 16.740 1.00 18.31 242 GLY A CA 1
ATOM 1867 C C . GLY A 1 242 ? 40.672 0.334 15.830 1.00 14.45 242 GLY A C 1
ATOM 1868 O O . GLY A 1 242 ? 40.133 -0.594 15.195 1.00 13.97 242 GLY A O 1
ATOM 1869 N N . VAL A 1 243 ? 40.271 1.598 15.809 1.00 11.79 243 VAL A N 1
ATOM 1870 C CA . VAL A 1 243 ? 39.276 2.019 14.780 1.00 10.91 243 VAL A CA 1
ATOM 1871 C C . VAL A 1 243 ? 40.011 2.205 13.470 1.00 11.12 243 VAL A C 1
ATOM 1872 O O . VAL A 1 243 ? 40.986 2.937 13.361 1.00 13.51 243 VAL A O 1
ATOM 1876 N N . GLU A 1 244 ? 39.538 1.525 12.412 1.00 11.13 244 GLU A N 1
ATOM 1877 C CA . GLU A 1 244 ? 40.094 1.672 11.083 1.00 11.31 244 GLU A CA 1
ATOM 1878 C C . GLU A 1 244 ? 39.524 2.953 10.480 1.00 10.38 244 GLU A C 1
ATOM 1879 O O . GLU A 1 244 ? 38.332 3.010 10.216 1.00 12.64 244 GLU A O 1
ATOM 1885 N N . VAL A 1 245 ? 40.359 3.965 10.275 1.00 10.66 245 VAL A N 1
ATOM 1886 C CA . VAL A 1 245 ? 39.905 5.238 9.693 1.00 10.12 245 VAL A CA 1
ATOM 1887 C C . VAL A 1 245 ? 40.163 5.169 8.171 1.00 11.08 245 VAL A C 1
ATOM 1888 O O . VAL A 1 245 ? 41.292 5.122 7.735 1.00 13.02 245 VAL A O 1
ATOM 1892 N N . LEU A 1 246 ? 39.048 5.137 7.428 1.00 10.28 246 LEU A N 1
ATOM 1893 C CA . LEU A 1 246 ? 39.032 4.994 5.983 1.00 10.01 246 LEU A CA 1
ATOM 1894 C C . LEU A 1 246 ? 39.000 6.411 5.391 1.00 9.44 246 LEU A C 1
ATOM 1895 O O . LEU A 1 246 ? 37.969 7.066 5.420 1.00 10.31 246 LEU A O 1
ATOM 1900 N N . LYS A 1 247 ? 40.177 6.908 4.985 1.00 9.96 247 LYS A N 1
ATOM 1901 C CA . LYS A 1 247 ? 40.365 8.294 4.612 1.00 9.96 247 LYS A CA 1
ATOM 1902 C C . LYS A 1 247 ? 40.008 8.529 3.139 1.00 10.09 247 LYS A C 1
ATOM 1903 O O . LYS A 1 247 ? 40.159 7.650 2.291 1.00 10.87 247 LYS A O 1
ATOM 1909 N N . PHE A 1 248 ? 39.573 9.737 2.838 1.00 9.97 248 PHE A N 1
ATOM 1910 C CA . PHE A 1 248 ? 39.219 10.129 1.474 1.00 10.32 248 PHE A CA 1
ATOM 1911 C C . PHE A 1 248 ? 38.257 9.109 0.806 1.00 9.86 248 PHE A C 1
ATOM 1912 O O . PHE A 1 248 ? 38.424 8.750 -0.336 1.00 10.85 248 PHE A O 1
ATOM 1920 N N . SER A 1 249 ? 37.285 8.676 1.612 1.00 10.24 249 SER A N 1
ATOM 1921 C CA . SER A 1 249 ? 36.418 7.553 1.243 1.00 10.10 249 SER A CA 1
ATOM 1922 C C . SER A 1 249 ? 34.943 7.932 1.368 1.00 10.05 249 SER A C 1
ATOM 1923 O O . SER A 1 249 ? 34.544 8.596 2.343 1.00 11.18 249 SER A O 1
ATOM 1926 N N . GLN A 1 250 ? 34.153 7.464 0.394 1.00 10.30 250 GLN A N 1
ATOM 1927 C CA . GLN A 1 250 ? 32.753 7.723 0.318 1.00 10.99 250 GLN A CA 1
ATOM 1928 C C . GLN A 1 250 ? 31.991 6.482 -0.091 1.00 10.98 250 GLN A C 1
ATOM 1929 O O . GLN A 1 250 ? 32.513 5.638 -0.853 1.00 14.07 250 GLN A O 1
ATOM 1935 N N . VAL A 1 251 ? 30.762 6.327 0.371 1.00 10.70 251 VAL A N 1
ATOM 1936 C CA . VAL A 1 251 ? 29.895 5.220 -0.026 1.00 10.80 251 VAL A CA 1
ATOM 1937 C C . VAL A 1 251 ? 29.216 5.549 -1.345 1.00 11.42 251 VAL A C 1
ATOM 1938 O O . VAL A 1 251 ? 28.587 6.594 -1.486 1.00 13.12 251 VAL A O 1
ATOM 1942 N N . LYS A 1 252 ? 29.297 4.583 -2.270 1.00 12.75 252 LYS A N 1
ATOM 1943 C CA . LYS A 1 252 ? 28.597 4.629 -3.547 1.00 14.41 252 LYS A CA 1
ATOM 1944 C C . LYS A 1 252 ? 27.305 3.861 -3.584 1.00 13.27 252 LYS A C 1
ATOM 1945 O O . LYS A 1 252 ? 26.350 4.243 -4.301 1.00 15.40 252 LYS A O 1
ATOM 1956 N N . GLU A 1 253 ? 27.230 2.751 -2.864 1.00 12.67 253 GLU A N 1
ATOM 1957 C CA . GLU A 1 253 ? 26.061 1.895 -2.905 1.00 13.02 253 GLU A CA 1
ATOM 1958 C C . GLU A 1 253 ? 26.143 0.982 -1.698 1.00 12.44 253 GLU A C 1
ATOM 1959 O O . GLU A 1 253 ? 27.221 0.650 -1.223 1.00 12.91 253 GLU A O 1
ATOM 1965 N N . VAL A 1 254 ? 24.995 0.476 -1.260 1.00 12.51 254 VAL A N 1
ATOM 1966 C CA . VAL A 1 254 ? 24.886 -0.519 -0.215 1.00 12.61 254 VAL A CA 1
ATOM 1967 C C . VAL A 1 254 ? 23.933 -1.618 -0.750 1.00 12.54 254 VAL A C 1
ATOM 1968 O O . VAL A 1 254 ? 22.892 -1.303 -1.303 1.00 14.15 254 VAL A O 1
ATOM 1972 N N . LYS A 1 255 ? 24.284 -2.855 -0.494 1.00 13.31 255 LYS A N 1
ATOM 1973 C CA . LYS A 1 255 ? 23.455 -3.990 -0.897 1.00 14.22 255 LYS A CA 1
ATOM 1974 C C . LYS A 1 255 ? 23.340 -4.963 0.251 1.00 14.75 255 LYS A C 1
ATOM 1975 O O . LYS A 1 255 ? 24.245 -5.168 1.069 1.00 15.13 255 LYS A O 1
ATOM 1981 N N . LYS A 1 256 ? 22.155 -5.556 0.369 1.00 14.49 256 LYS A N 1
ATOM 1982 C CA . LYS A 1 256 ? 21.914 -6.619 1.335 1.00 14.87 256 LYS A CA 1
ATOM 1983 C C . LYS A 1 256 ? 22.574 -7.874 0.836 1.00 14.95 256 LYS A C 1
ATOM 1984 O O . LYS A 1 256 ? 22.390 -8.282 -0.318 1.00 19.90 256 LYS A O 1
ATOM 1990 N N . THR A 1 257 ? 23.308 -8.576 1.700 1.00 14.80 257 THR A N 1
ATOM 1991 C CA . THR A 1 257 ? 23.992 -9.828 1.380 1.00 15.06 257 THR A CA 1
ATOM 1992 C C . THR A 1 257 ? 23.495 -10.889 2.361 1.00 15.22 257 THR A C 1
ATOM 1993 O O . THR A 1 257 ? 22.767 -10.603 3.299 1.00 16.82 257 THR A O 1
ATOM 1997 N N . LEU A 1 258 ? 23.920 -12.131 2.133 1.00 15.69 258 LEU A N 1
ATOM 1998 C CA . LEU A 1 258 ? 23.444 -13.216 2.993 1.00 17.95 258 LEU A CA 1
ATOM 1999 C C . LEU A 1 258 ? 23.835 -12.997 4.425 1.00 21.28 258 LEU A C 1
ATOM 2000 O O . LEU A 1 258 ? 23.103 -13.371 5.350 1.00 26.93 258 LEU A O 1
ATOM 2005 N N A SER A 1 259 ? 25.009 -12.398 4.561 0.61 21.90 259 SER A N 1
ATOM 2006 N N B SER A 1 259 ? 25.005 -12.402 4.691 0.39 20.19 259 SER A N 1
ATOM 2007 C CA A SER A 1 259 ? 25.482 -11.898 5.835 0.61 29.05 259 SER A CA 1
ATOM 2008 C CA B SER A 1 259 ? 25.326 -12.338 6.123 0.39 24.14 259 SER A CA 1
ATOM 2009 C C A SER A 1 259 ? 25.387 -10.379 5.766 0.61 21.77 259 SER A C 1
ATOM 2010 C C B SER A 1 259 ? 25.215 -10.936 6.681 0.39 21.96 259 SER A C 1
ATOM 2011 O O A SER A 1 259 ? 26.139 -9.845 4.971 0.61 26.55 259 SER A O 1
ATOM 2012 O O B SER A 1 259 ? 25.348 -10.720 7.886 0.39 25.28 259 SER A O 1
ATOM 2017 N N A GLY A 1 260 ? 24.556 -9.711 6.531 0.61 18.69 260 GLY A N 1
ATOM 2018 N N B GLY A 1 260 ? 24.961 -9.957 5.826 0.39 15.99 260 GLY A N 1
ATOM 2019 C CA A GLY A 1 260 ? 24.580 -8.287 6.660 0.61 15.74 260 GLY A CA 1
ATOM 2020 C CA B GLY A 1 260 ? 24.886 -8.579 6.301 0.39 14.91 260 GLY A CA 1
ATOM 2021 C C A GLY A 1 260 ? 24.493 -7.532 5.364 0.61 13.53 260 GLY A C 1
ATOM 2022 C C B GLY A 1 260 ? 24.732 -7.623 5.137 0.39 13.84 260 GLY A C 1
ATOM 2023 O O A GLY A 1 260 ? 23.603 -7.797 4.535 0.61 12.73 260 GLY A O 1
ATOM 2024 O O B GLY A 1 260 ? 23.897 -7.845 4.251 0.39 24.52 260 GLY A O 1
ATOM 2025 N N A LEU A 1 261 ? 25.424 -6.644 5.150 0.61 14.20 261 LEU A N 1
ATOM 2026 N N B LEU A 1 261 ? 25.544 -6.589 5.126 0.39 12.16 261 LEU A N 1
ATOM 2027 C CA A LEU A 1 261 ? 25.527 -5.732 4.036 0.61 12.85 261 LEU A CA 1
ATOM 2028 C CA B LEU A 1 261 ? 25.524 -5.569 4.097 0.39 12.29 261 LEU A CA 1
ATOM 2029 C C A LEU A 1 261 ? 26.885 -5.731 3.353 0.61 12.82 261 LEU A C 1
ATOM 2030 C C B LEU A 1 261 ? 26.864 -5.496 3.388 0.39 12.97 261 LEU A C 1
ATOM 2031 O O A LEU A 1 261 ? 27.902 -6.061 3.997 0.61 13.02 261 LEU A O 1
ATOM 2032 O O B LEU A 1 261 ? 27.888 -5.581 4.084 0.39 14.45 261 LEU A O 1
ATOM 2041 N N . GLU A 1 262 ? 26.908 -5.341 2.077 1.00 13.34 262 GLU A N 1
ATOM 2042 C CA . GLU A 1 262 ? 28.120 -5.009 1.369 1.00 13.43 262 GLU A CA 1
ATOM 2043 C C . GLU A 1 262 ? 28.084 -3.531 1.015 1.00 12.08 262 GLU A C 1
ATOM 2044 O O . GLU A 1 262 ? 27.128 -3.026 0.404 1.00 14.10 262 GLU A O 1
ATOM 2055 N N . VAL A 1 263 ? 29.143 -2.836 1.458 1.00 11.79 263 VAL A N 1
ATOM 2056 C CA . VAL A 1 263 ? 29.279 -1.420 1.233 1.00 11.67 263 VAL A CA 1
ATOM 2057 C C . VAL A 1 263 ? 30.248 -1.207 0.094 1.00 11.84 263 VAL A C 1
ATOM 2058 O O . VAL A 1 263 ? 31.417 -1.641 0.195 1.00 15.17 263 VAL A O 1
ATOM 2062 N N . SER A 1 264 ? 29.818 -0.536 -0.977 1.00 13.09 264 SER A N 1
ATOM 2063 C CA . SER A 1 264 ? 30.696 -0.189 -2.085 1.00 13.17 264 SER A CA 1
ATOM 2064 C C . SER A 1 264 ? 31.299 1.185 -1.778 1.00 11.89 264 SER A C 1
ATOM 2065 O O . SER A 1 264 ? 30.551 2.143 -1.655 1.00 13.44 264 SER A O 1
ATOM 2070 N N . MET A 1 265 ? 32.597 1.310 -1.650 1.00 12.61 265 MET A N 1
ATOM 2071 C CA . MET A 1 265 ? 33.318 2.487 -1.268 1.00 13.76 265 MET A CA 1
ATOM 2072 C C . MET A 1 265 ? 34.206 2.951 -2.406 1.00 12.52 265 MET A C 1
ATOM 2073 O O . MET A 1 265 ? 34.818 2.159 -3.067 1.00 16.68 265 MET A O 1
ATOM 2078 N N . VAL A 1 266 ? 34.281 4.239 -2.633 1.00 11.44 266 VAL A N 1
ATOM 2079 C CA . VAL A 1 266 ? 35.235 4.846 -3.513 1.00 11.33 266 VAL A CA 1
ATOM 2080 C C . VAL A 1 266 ? 36.238 5.645 -2.630 1.00 11.11 266 VAL A C 1
ATOM 2081 O O . VAL A 1 266 ? 35.828 6.456 -1.769 1.00 11.58 266 VAL A O 1
ATOM 2088 N N . THR A 1 267 ? 37.518 5.391 -2.824 1.00 11.86 267 THR A N 1
ATOM 2089 C CA . THR A 1 267 ? 38.598 6.065 -2.142 1.00 11.82 267 THR A CA 1
ATOM 2090 C C . THR A 1 267 ? 39.399 6.836 -3.171 1.00 12.43 267 THR A C 1
ATOM 2091 O O . THR A 1 267 ? 39.777 6.298 -4.180 1.00 14.22 267 THR A O 1
ATOM 2095 N N . ALA A 1 268 ? 39.679 8.127 -2.862 1.00 11.86 268 ALA A N 1
ATOM 2096 C CA . ALA A 1 268 ? 40.382 9.015 -3.779 1.00 12.54 268 ALA A CA 1
ATOM 2097 C C . ALA A 1 268 ? 41.367 9.902 -3.009 1.00 12.40 268 ALA A C 1
ATOM 2098 O O . ALA A 1 268 ? 41.061 11.028 -2.680 1.00 13.56 268 ALA A O 1
ATOM 2100 N N . VAL A 1 269 ? 42.473 9.325 -2.711 1.00 12.42 269 VAL A N 1
ATOM 2101 C CA . VAL A 1 269 ? 43.518 10.013 -1.944 1.00 13.65 269 VAL A CA 1
ATOM 2102 C C . VAL A 1 269 ? 44.258 10.952 -2.868 1.00 14.77 269 VAL A C 1
ATOM 2103 O O . VAL A 1 269 ? 44.660 10.530 -3.952 1.00 15.87 269 VAL A O 1
ATOM 2107 N N . PRO A 1 270 ? 44.527 12.192 -2.449 1.00 16.15 270 PRO A N 1
ATOM 2108 C CA . PRO A 1 270 ? 45.356 13.058 -3.308 1.00 17.79 270 PRO A CA 1
ATOM 2109 C C . PRO A 1 270 ? 46.681 12.395 -3.644 1.00 18.52 270 PRO A C 1
ATOM 2110 O O . PRO A 1 270 ? 47.410 11.803 -2.805 1.00 21.20 270 PRO A O 1
ATOM 2114 N N . GLY A 1 271 ? 47.013 12.504 -4.921 1.00 20.42 271 GLY A N 1
ATOM 2115 C CA . GLY A 1 271 ? 48.210 11.948 -5.484 1.00 21.66 271 GLY A CA 1
ATOM 2116 C C . GLY A 1 271 ? 48.152 10.504 -5.924 1.00 19.48 271 GLY A C 1
ATOM 2117 O O . GLY A 1 271 ? 49.109 9.963 -6.471 1.00 23.10 271 GLY A O 1
ATOM 2118 N N . ARG A 1 272 ? 47.067 9.824 -5.657 1.00 18.90 272 ARG A N 1
ATOM 2119 C CA . ARG A 1 272 ? 46.814 8.454 -6.037 1.00 17.16 272 ARG A CA 1
ATOM 2120 C C . ARG A 1 272 ? 45.614 8.475 -6.996 1.00 14.16 272 ARG A C 1
ATOM 2121 O O . ARG A 1 272 ? 44.943 9.475 -7.198 1.00 16.50 272 ARG A O 1
ATOM 2136 N N . LEU A 1 273 ? 45.336 7.321 -7.602 1.00 13.23 273 LEU A N 1
ATOM 2137 C CA . LEU A 1 273 ? 44.136 7.202 -8.456 1.00 12.00 273 LEU A CA 1
ATOM 2138 C C . LEU A 1 273 ? 42.965 6.753 -7.624 1.00 11.96 273 LEU A C 1
ATOM 2139 O O . LEU A 1 273 ? 43.145 5.991 -6.625 1.00 12.96 273 LEU A O 1
ATOM 2144 N N . PRO A 1 274 ? 41.727 7.097 -7.996 1.00 12.33 274 PRO A N 1
ATOM 2145 C CA . PRO A 1 274 ? 40.534 6.559 -7.339 1.00 12.67 274 PRO A CA 1
ATOM 2146 C C . PRO A 1 274 ? 40.412 5.034 -7.476 1.00 12.00 274 PRO A C 1
ATOM 2147 O O . PRO A 1 274 ? 40.725 4.487 -8.517 1.00 12.60 274 PRO A O 1
ATOM 2151 N N . VAL A 1 275 ? 39.884 4.449 -6.403 1.00 12.28 275 VAL A N 1
ATOM 2152 C CA . VAL A 1 275 ? 39.723 2.976 -6.336 1.00 12.67 275 VAL A CA 1
ATOM 2153 C C . VAL A 1 275 ? 38.434 2.644 -5.676 1.00 12.70 275 VAL A C 1
ATOM 2154 O O . VAL A 1 275 ? 38.039 3.308 -4.692 1.00 13.85 275 VAL A O 1
ATOM 2158 N N . MET A 1 276 ? 37.756 1.622 -6.205 1.00 13.88 276 MET A N 1
ATOM 2159 C CA . MET A 1 276 ? 36.531 1.060 -5.667 1.00 14.48 276 MET A CA 1
ATOM 2160 C C . MET A 1 276 ? 36.893 -0.134 -4.805 1.00 15.43 276 MET A C 1
ATOM 2161 O O . MET A 1 276 ? 37.622 -0.988 -5.325 1.00 19.02 276 MET A O 1
ATOM 2170 N N . THR A 1 277 ? 36.344 -0.209 -3.601 1.00 15.44 277 THR A N 1
ATOM 2171 C CA . THR A 1 277 ? 36.566 -1.336 -2.693 1.00 15.75 277 THR A CA 1
ATOM 2172 C C . THR A 1 277 ? 35.209 -1.794 -2.173 1.00 13.96 277 THR A C 1
ATOM 2173 O O . THR A 1 277 ? 34.452 -0.948 -1.734 1.00 15.21 277 THR A O 1
ATOM 2177 N N . MET A 1 278 ? 34.936 -3.062 -2.130 1.00 14.70 278 MET A N 1
ATOM 2178 C CA . MET A 1 278 ? 33.779 -3.630 -1.446 1.00 14.65 278 MET A CA 1
ATOM 2179 C C . MET A 1 278 ? 34.143 -3.950 -0.021 1.00 15.18 278 MET A C 1
ATOM 2180 O O . MET A 1 278 ? 35.194 -4.592 0.263 1.00 19.25 278 MET A O 1
ATOM 2189 N N . ILE A 1 279 ? 33.319 -3.534 0.928 1.00 12.65 279 ILE A N 1
ATOM 2190 C CA . ILE A 1 279 ? 33.417 -3.897 2.299 1.00 12.91 279 ILE A CA 1
ATOM 2191 C C . ILE A 1 279 ? 32.325 -4.918 2.633 1.00 12.64 279 ILE A C 1
ATOM 2192 O O . ILE A 1 279 ? 31.151 -4.539 2.694 1.00 12.92 279 ILE A O 1
ATOM 2197 N N . PRO A 1 280 ? 32.695 -6.207 2.776 1.00 14.16 280 PRO A N 1
ATOM 2198 C CA . PRO A 1 280 ? 31.695 -7.246 2.949 1.00 14.79 280 PRO A CA 1
ATOM 2199 C C . PRO A 1 280 ? 31.342 -7.446 4.391 1.00 14.47 280 PRO A C 1
ATOM 2200 O O . PRO A 1 280 ? 32.026 -7.026 5.307 1.00 15.01 280 PRO A O 1
ATOM 2204 N N . ASP A 1 281 ? 30.227 -8.137 4.618 1.00 16.37 281 ASP A N 1
ATOM 2205 C CA . ASP A 1 281 ? 29.880 -8.707 5.898 1.00 18.50 281 ASP A CA 1
ATOM 2206 C C . ASP A 1 281 ? 29.758 -7.638 6.963 1.00 16.36 281 ASP A C 1
ATOM 2207 O O . ASP A 1 281 ? 30.099 -7.815 8.146 1.00 16.89 281 ASP A O 1
ATOM 2212 N N . VAL A 1 282 ? 29.146 -6.497 6.588 1.00 13.58 282 VAL A N 1
ATOM 2213 C CA . VAL A 1 282 ? 28.951 -5.405 7.553 1.00 12.42 282 VAL A CA 1
ATOM 2214 C C . VAL A 1 282 ? 27.579 -5.655 8.243 1.00 12.42 282 VAL A C 1
ATOM 2215 O O . VAL A 1 282 ? 26.560 -5.792 7.611 1.00 14.69 282 VAL A O 1
ATOM 2219 N N . ASP A 1 283 ? 27.622 -5.673 9.576 1.00 11.51 283 ASP A N 1
ATOM 2220 C CA . ASP A 1 283 ? 26.411 -5.793 10.365 1.00 11.95 283 ASP A CA 1
ATOM 2221 C C . ASP A 1 283 ? 25.691 -4.476 10.615 1.00 12.78 283 ASP A C 1
ATOM 2222 O O . ASP A 1 283 ? 24.462 -4.435 10.570 1.00 18.96 283 ASP A O 1
ATOM 2227 N N . CYS A 1 284 ? 26.477 -3.436 10.877 1.00 11.55 284 CYS A N 1
ATOM 2228 C CA . CYS A 1 284 ? 25.903 -2.125 11.206 1.00 11.07 284 CYS A CA 1
ATOM 2229 C C . CYS A 1 284 ? 26.561 -1.101 10.339 1.00 10.14 284 CYS A C 1
ATOM 2230 O O . CYS A 1 284 ? 27.765 -0.873 10.463 1.00 10.76 284 CYS A O 1
ATOM 2233 N N . LEU A 1 285 ? 25.790 -0.430 9.460 1.00 10.04 285 LEU A N 1
ATOM 2234 C CA . LEU A 1 285 ? 26.246 0.722 8.717 1.00 8.97 285 LEU A CA 1
ATOM 2235 C C . LEU A 1 285 ? 25.497 1.884 9.323 1.00 9.24 285 LEU A C 1
ATOM 2236 O O . LEU A 1 285 ? 24.264 1.924 9.299 1.00 10.57 285 LEU A O 1
ATOM 2241 N N . LEU A 1 286 ? 26.246 2.849 9.889 1.00 9.31 286 LEU A N 1
ATOM 2242 C CA . LEU A 1 286 ? 25.668 3.969 10.639 1.00 9.15 286 LEU A CA 1
ATOM 2243 C C . LEU A 1 286 ? 26.037 5.270 9.943 1.00 8.78 286 LEU A C 1
ATOM 2244 O O . LEU A 1 286 ? 27.194 5.662 9.897 1.00 10.01 286 LEU A O 1
ATOM 2249 N N . TRP A 1 287 ? 25.009 5.944 9.446 1.00 8.91 287 TRP A N 1
ATOM 2250 C CA . TRP A 1 287 ? 25.169 7.254 8.862 1.00 9.09 287 TRP A CA 1
ATOM 2251 C C . TRP A 1 287 ? 25.203 8.319 9.945 1.00 8.86 287 TRP A C 1
ATOM 2252 O O . TRP A 1 287 ? 24.178 8.482 10.646 1.00 9.74 287 TRP A O 1
ATOM 2263 N N . ALA A 1 288 ? 26.284 9.043 10.052 1.00 8.46 288 ALA A N 1
ATOM 2264 C CA . ALA A 1 288 ? 26.452 10.143 11.018 1.00 8.48 288 ALA A CA 1
ATOM 2265 C C . ALA A 1 288 ? 27.017 11.357 10.286 1.00 8.62 288 ALA A C 1
ATOM 2266 O O . ALA A 1 288 ? 28.105 11.813 10.497 1.00 9.59 288 ALA A O 1
ATOM 2268 N N . ILE A 1 289 ? 26.192 11.821 9.303 1.00 9.43 289 ILE A N 1
ATOM 2269 C CA . ILE A 1 289 ? 26.599 12.782 8.289 1.00 9.59 289 ILE A CA 1
ATOM 2270 C C . ILE A 1 289 ? 25.957 14.140 8.482 1.00 10.67 289 ILE A C 1
ATOM 2271 O O . ILE A 1 289 ? 26.291 15.058 7.713 1.00 17.73 289 ILE A O 1
ATOM 2276 N N . GLY A 1 290 ? 25.099 14.304 9.437 1.00 10.68 290 GLY A N 1
ATOM 2277 C CA . GLY A 1 290 ? 24.501 15.594 9.686 1.00 11.43 290 GLY A CA 1
ATOM 2278 C C . GLY A 1 290 ? 23.131 15.456 10.337 1.00 10.50 290 GLY A C 1
ATOM 2279 O O . GLY A 1 290 ? 22.681 14.376 10.667 1.00 11.83 290 GLY A O 1
ATOM 2280 N N . ARG A 1 291 ? 22.553 16.622 10.597 1.00 11.51 291 ARG A N 1
ATOM 2281 C CA . ARG A 1 291 ? 21.226 16.729 11.230 1.00 11.20 291 ARG A CA 1
ATOM 2282 C C . ARG A 1 291 ? 20.358 17.643 10.369 1.00 11.05 291 ARG A C 1
ATOM 2283 O O . ARG A 1 291 ? 20.885 18.642 9.835 1.00 13.35 291 ARG A O 1
ATOM 2291 N N . VAL A 1 292 ? 19.085 17.357 10.303 1.00 11.30 292 VAL A N 1
ATOM 2292 C CA . VAL A 1 292 ? 18.098 18.150 9.545 1.00 13.41 292 VAL A CA 1
ATOM 2293 C C . VAL A 1 292 ? 17.074 18.652 10.555 1.00 11.05 292 VAL A C 1
ATOM 2294 O O . VAL A 1 292 ? 16.664 17.959 11.456 1.00 12.46 292 VAL A O 1
ATOM 2301 N N . PRO A 1 293 ? 16.647 19.896 10.433 1.00 9.85 293 PRO A N 1
ATOM 2302 C CA . PRO A 1 293 ? 15.680 20.459 11.386 1.00 9.62 293 PRO A CA 1
ATOM 2303 C C . PRO A 1 293 ? 14.289 19.887 11.193 1.00 9.37 293 PRO A C 1
ATOM 2304 O O . PRO A 1 293 ? 13.873 19.609 10.073 1.00 11.46 293 PRO A O 1
ATOM 2308 N N . ASN A 1 294 ? 13.540 19.845 12.268 1.00 9.40 294 ASN A N 1
ATOM 2309 C CA . ASN A 1 294 ? 12.222 19.270 12.276 1.00 10.37 294 ASN A CA 1
ATOM 2310 C C . ASN A 1 294 ? 11.172 20.375 12.038 1.00 10.61 294 ASN A C 1
ATOM 2311 O O . ASN A 1 294 ? 10.564 20.870 12.967 1.00 11.28 294 ASN A O 1
ATOM 2320 N N . THR A 1 295 ? 11.007 20.742 10.761 1.00 11.28 295 THR A N 1
ATOM 2321 C CA . THR A 1 295 ? 10.125 21.844 10.372 1.00 11.83 295 THR A CA 1
ATOM 2322 C C . THR A 1 295 ? 9.184 21.460 9.191 1.00 13.54 295 THR A C 1
ATOM 2323 O O . THR A 1 295 ? 8.262 22.259 8.983 1.00 14.49 295 THR A O 1
ATOM 2327 N N . LYS A 1 296 ? 9.356 20.352 8.537 1.00 15.54 296 LYS A N 1
ATOM 2328 C CA . LYS A 1 296 ? 8.586 20.086 7.317 1.00 19.68 296 LYS A CA 1
ATOM 2329 C C . LYS A 1 296 ? 7.084 20.113 7.494 1.00 17.25 296 LYS A C 1
ATOM 2330 O O . LYS A 1 296 ? 6.407 20.450 6.522 1.00 22.93 296 LYS A O 1
ATOM 2332 N N . ASP A 1 297 ? 6.612 19.700 8.626 1.00 16.48 297 ASP A N 1
ATOM 2333 C CA . ASP A 1 297 ? 5.161 19.509 8.857 1.00 18.19 297 ASP A CA 1
ATOM 2334 C C . ASP A 1 297 ? 4.557 20.524 9.812 1.00 16.31 297 ASP A C 1
ATOM 2335 O O . ASP A 1 297 ? 3.435 20.288 10.289 1.00 16.51 297 ASP A O 1
ATOM 2340 N N . LEU A 1 298 ? 5.229 21.620 9.998 1.00 14.28 298 LEU A N 1
ATOM 2341 C CA . LEU A 1 298 ? 4.754 22.662 10.864 1.00 14.88 298 LEU A CA 1
ATOM 2342 C C . LEU A 1 298 ? 3.812 23.663 10.226 1.00 13.49 298 LEU A C 1
ATOM 2343 O O . LEU A 1 298 ? 3.267 24.523 10.906 1.00 14.54 298 LEU A O 1
ATOM 2348 N N . SER A 1 299 ? 3.634 23.584 8.893 1.00 13.66 299 SER A N 1
ATOM 2349 C CA . SER A 1 299 ? 2.842 24.595 8.186 1.00 14.46 299 SER A CA 1
ATOM 2350 C C . SER A 1 299 ? 3.367 26.013 8.396 1.00 13.38 299 SER A C 1
ATOM 2351 O O . SER A 1 299 ? 2.610 26.973 8.490 1.00 14.86 299 SER A O 1
ATOM 2354 N N . LEU A 1 300 ? 4.697 26.168 8.398 1.00 13.70 300 LEU A N 1
ATOM 2355 C CA . LEU A 1 300 ? 5.304 27.472 8.543 1.00 14.88 300 LEU A CA 1
ATOM 2356 C C . LEU A 1 300 ? 4.833 28.468 7.471 1.00 15.37 300 LEU A C 1
ATOM 2357 O O . LEU A 1 300 ? 4.733 29.663 7.744 1.00 16.18 300 LEU A O 1
ATOM 2362 N N . ASN A 1 301 ? 4.561 27.912 6.268 1.00 16.68 301 ASN A N 1
ATOM 2363 C CA . ASN A 1 301 ? 4.129 28.780 5.176 1.00 19.24 301 ASN A CA 1
ATOM 2364 C C . ASN A 1 301 ? 2.818 29.490 5.404 1.00 18.88 301 ASN A C 1
ATOM 2365 O O . ASN A 1 301 ? 2.583 30.544 4.839 1.00 19.88 301 ASN A O 1
ATOM 2374 N N . LYS A 1 302 ? 2.011 28.933 6.338 1.00 16.60 302 LYS A N 1
ATOM 2375 C CA . LYS A 1 302 ? 0.712 29.529 6.593 1.00 17.45 302 LYS A CA 1
ATOM 2376 C C . LYS A 1 302 ? 0.844 30.896 7.228 1.00 17.82 302 LYS A C 1
ATOM 2377 O O . LYS A 1 302 ? -0.108 31.677 7.179 1.00 20.09 302 LYS A O 1
ATOM 2383 N N . LEU A 1 303 ? 1.978 31.168 7.888 1.00 16.26 303 LEU A N 1
ATOM 2384 C CA . LEU A 1 303 ? 2.261 32.439 8.498 1.00 15.87 303 LEU A CA 1
ATOM 2385 C C . LEU A 1 303 ? 3.458 33.127 7.850 1.00 15.75 303 LEU A C 1
ATOM 2386 O O . LEU A 1 303 ? 3.897 34.170 8.327 1.00 17.35 303 LEU A O 1
ATOM 2391 N N . GLY A 1 304 ? 4.023 32.540 6.788 1.00 16.78 304 GLY A N 1
ATOM 2392 C CA . GLY A 1 304 ? 5.179 33.172 6.206 1.00 16.74 304 GLY A CA 1
ATOM 2393 C C . GLY A 1 304 ? 6.446 33.134 7.052 1.00 14.54 304 GLY A C 1
ATOM 2394 O O . GLY A 1 304 ? 7.322 33.999 6.853 1.00 16.46 304 GLY A O 1
ATOM 2395 N N . ILE A 1 305 ? 6.586 32.171 7.936 1.00 13.52 305 ILE A N 1
ATOM 2396 C CA . ILE A 1 305 ? 7.775 32.099 8.801 1.00 12.27 305 ILE A CA 1
ATOM 2397 C C . ILE A 1 305 ? 8.997 31.679 7.974 1.00 12.60 305 ILE A C 1
ATOM 2398 O O . ILE A 1 305 ? 8.955 30.692 7.211 1.00 13.65 305 ILE A O 1
ATOM 2403 N N . GLN A 1 306 ? 10.061 32.425 8.092 1.00 11.63 306 GLN A N 1
ATOM 2404 C CA . GLN A 1 306 ? 11.244 32.320 7.232 1.00 11.62 306 GLN A CA 1
ATOM 2405 C C . GLN A 1 306 ? 12.122 31.145 7.648 1.00 10.94 306 GLN A C 1
ATOM 2406 O O . GLN A 1 306 ? 12.434 30.987 8.850 1.00 10.40 306 GLN A O 1
ATOM 2412 N N . THR A 1 307 ? 12.573 30.418 6.648 1.00 11.61 307 THR A N 1
ATOM 2413 C CA . THR A 1 307 ? 13.539 29.324 6.831 1.00 11.42 307 THR A CA 1
ATOM 2414 C C . THR A 1 307 ? 14.669 29.462 5.817 1.00 11.48 307 THR A C 1
ATOM 2415 O O . THR A 1 307 ? 14.520 30.156 4.820 1.00 13.73 307 THR A O 1
ATOM 2419 N N . ASP A 1 308 ? 15.809 28.834 6.073 1.00 11.62 308 ASP A N 1
ATOM 2420 C CA . ASP A 1 308 ? 16.851 28.661 5.037 1.00 11.84 308 ASP A CA 1
ATOM 2421 C C . ASP A 1 308 ? 16.472 27.512 4.140 1.00 13.11 308 ASP A C 1
ATOM 2422 O O . ASP A 1 308 ? 15.440 26.852 4.270 1.00 14.21 308 ASP A O 1
ATOM 2427 N N . ASP A 1 309 ? 17.351 27.229 3.143 1.00 16.59 309 ASP A N 1
ATOM 2428 C CA . ASP A 1 309 ? 17.100 26.171 2.178 1.00 18.17 309 ASP A CA 1
ATOM 2429 C C . ASP A 1 309 ? 17.167 24.777 2.809 1.00 19.24 309 ASP A C 1
ATOM 2430 O O . ASP A 1 309 ? 16.747 23.794 2.172 1.00 28.08 309 ASP A O 1
ATOM 2439 N N . LYS A 1 310 ? 17.705 24.605 3.978 1.00 15.19 310 LYS A N 1
ATOM 2440 C CA . LYS A 1 310 ? 17.758 23.364 4.708 1.00 16.22 310 LYS A CA 1
ATOM 2441 C C . LYS A 1 310 ? 16.570 23.188 5.668 1.00 15.07 310 LYS A C 1
ATOM 2442 O O . LYS A 1 310 ? 16.487 22.139 6.298 1.00 17.33 310 LYS A O 1
ATOM 2453 N N . GLY A 1 311 ? 15.703 24.192 5.778 1.00 13.12 311 GLY A N 1
ATOM 2454 C CA . GLY A 1 311 ? 14.534 24.145 6.676 1.00 13.11 311 GLY A CA 1
ATOM 2455 C C . GLY A 1 311 ? 14.774 24.690 8.074 1.00 10.94 311 GLY A C 1
ATOM 24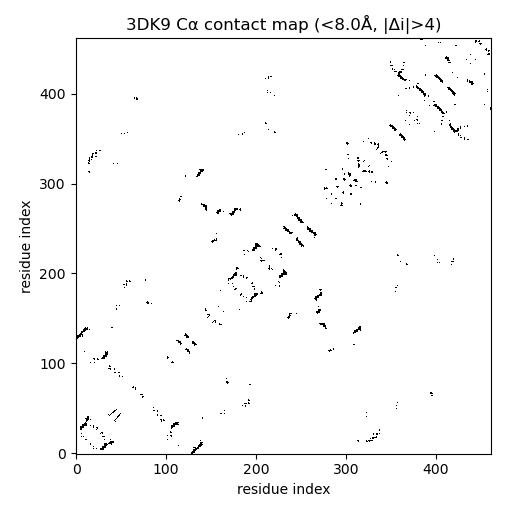56 O O . GLY A 1 311 ? 13.882 24.564 8.908 1.00 11.00 311 GLY A O 1
ATOM 2457 N N . HIS A 1 312 ? 15.934 25.247 8.335 1.00 10.26 312 HIS A N 1
ATOM 2458 C CA . HIS A 1 312 ? 16.152 25.867 9.671 1.00 9.35 312 HIS A CA 1
ATOM 2459 C C . HIS A 1 312 ? 15.318 27.122 9.831 1.00 9.77 312 HIS A C 1
ATOM 2460 O O . HIS A 1 312 ? 15.253 27.914 8.879 1.00 11.45 312 HIS A O 1
ATOM 2467 N N . ILE A 1 313 ? 14.729 27.338 10.972 1.00 9.07 313 ILE A N 1
ATOM 2468 C CA . ILE A 1 313 ? 14.041 28.603 11.253 1.00 8.96 313 ILE A CA 1
ATOM 2469 C C . ILE A 1 313 ? 15.045 29.699 11.396 1.00 9.39 313 ILE A C 1
ATOM 2470 O O . ILE A 1 313 ? 16.022 29.564 12.172 1.00 10.41 313 ILE A O 1
ATOM 2479 N N . ILE A 1 314 ? 14.859 30.841 10.673 1.00 9.35 314 ILE A N 1
ATOM 2480 C CA . ILE A 1 314 ? 15.767 31.946 10.777 1.00 9.31 314 ILE A CA 1
ATOM 2481 C C . ILE A 1 314 ? 15.410 32.765 12.010 1.00 8.88 314 ILE A C 1
ATOM 2482 O O . ILE A 1 314 ? 14.208 33.086 12.200 1.00 9.74 314 ILE A O 1
ATOM 2487 N N . VAL A 1 315 ? 16.427 33.189 12.798 1.00 8.99 315 VAL A N 1
ATOM 2488 C CA . VAL A 1 315 ? 16.167 34.040 13.958 1.00 8.90 315 VAL A CA 1
ATOM 2489 C C . VAL A 1 315 ? 17.196 35.131 14.006 1.00 9.37 315 VAL A C 1
ATOM 2490 O O . VAL A 1 315 ? 18.277 35.059 13.403 1.00 10.35 315 VAL A O 1
ATOM 2494 N N . ASP A 1 316 ? 16.846 36.196 14.755 1.00 9.48 316 ASP A N 1
ATOM 2495 C CA . ASP A 1 316 ? 17.782 37.227 15.152 1.00 9.95 316 ASP A CA 1
ATOM 2496 C C . ASP A 1 316 ? 18.484 36.826 16.484 1.00 8.97 316 ASP A C 1
ATOM 2497 O O . ASP A 1 316 ? 18.287 35.733 17.021 1.00 9.01 316 ASP A O 1
ATOM 2502 N N . GLU A 1 317 ? 19.257 37.773 17.016 1.00 9.31 317 GLU A N 1
ATOM 2503 C CA . GLU A 1 317 ? 20.057 37.492 18.234 1.00 9.67 317 GLU A CA 1
ATOM 2504 C C . GLU A 1 317 ? 19.159 37.300 19.462 1.00 8.91 317 GLU A C 1
ATOM 2505 O O . GLU A 1 317 ? 19.675 36.771 20.479 1.00 9.65 317 GLU A O 1
ATOM 2511 N N . PHE A 1 318 ? 17.907 37.691 19.427 1.00 8.50 318 PHE A N 1
ATOM 2512 C CA . PHE A 1 318 ? 16.948 37.523 20.473 1.00 8.61 318 PHE A CA 1
ATOM 2513 C C . PHE A 1 318 ? 16.001 36.338 20.237 1.00 8.47 318 PHE A C 1
ATOM 2514 O O . PHE A 1 318 ? 15.008 36.190 20.993 1.00 9.11 318 PHE A O 1
ATOM 2522 N N . GLN A 1 319 ? 16.312 35.508 19.280 1.00 8.57 319 GLN A N 1
ATOM 2523 C CA . GLN A 1 319 ? 15.505 34.323 18.981 1.00 8.20 319 GLN A CA 1
ATOM 2524 C C . GLN A 1 319 ? 14.163 34.655 18.331 1.00 7.85 319 GLN A C 1
ATOM 2525 O O . GLN A 1 319 ? 13.293 33.805 18.252 1.00 8.40 319 GLN A O 1
ATOM 2531 N N . ASN A 1 320 ? 14.007 35.911 17.867 1.00 8.49 320 ASN A N 1
ATOM 2532 C CA . ASN A 1 320 ? 12.793 36.233 17.079 1.00 8.98 320 ASN A CA 1
ATOM 2533 C C . ASN A 1 320 ? 12.855 35.589 15.711 1.00 8.92 320 ASN A C 1
ATOM 2534 O O . ASN A 1 320 ? 13.886 35.715 15.030 1.00 9.66 320 ASN A O 1
ATOM 2539 N N . THR A 1 321 ? 11.753 35.025 15.270 1.00 9.01 321 THR A N 1
ATOM 2540 C CA . THR A 1 321 ? 11.546 34.731 13.873 1.00 9.31 321 THR A CA 1
ATOM 2541 C C . THR A 1 321 ? 11.255 36.034 13.121 1.00 10.01 321 THR A C 1
ATOM 2542 O O . THR A 1 321 ? 11.238 37.104 13.702 1.00 11.05 321 THR A O 1
ATOM 2546 N N . ASN A 1 322 ? 10.957 35.933 11.813 1.00 10.91 322 ASN A N 1
ATOM 2547 C CA . ASN A 1 322 ? 10.502 37.111 11.067 1.00 11.93 322 ASN A CA 1
ATOM 2548 C C . ASN A 1 322 ? 9.047 37.468 11.372 1.00 12.83 322 ASN A C 1
ATOM 2549 O O . ASN A 1 322 ? 8.587 38.445 10.780 1.00 15.07 322 ASN A O 1
ATOM 2554 N N . VAL A 1 323 ? 8.339 36.733 12.232 1.00 11.97 323 VAL A N 1
ATOM 2555 C CA . VAL A 1 323 ? 6.937 36.973 12.498 1.00 12.42 323 VAL A CA 1
ATOM 2556 C C . VAL A 1 323 ? 6.797 37.374 13.975 1.00 12.50 323 VAL A C 1
ATOM 2557 O O . VAL A 1 323 ? 7.239 36.606 14.868 1.00 12.08 323 VAL A O 1
ATOM 2561 N N . LYS A 1 324 ? 6.192 38.503 14.246 1.00 12.57 324 LYS A N 1
ATOM 2562 C CA . LYS A 1 324 ? 5.989 39.011 15.575 1.00 13.31 324 LYS A CA 1
ATOM 2563 C C . LYS A 1 324 ? 5.262 37.959 16.406 1.00 12.64 324 LYS A C 1
ATOM 2564 O O . LYS A 1 324 ? 4.260 37.367 16.019 1.00 13.64 324 LYS A O 1
ATOM 2575 N N . GLY A 1 325 ? 5.752 37.735 17.659 1.00 12.16 325 GLY A N 1
ATOM 2576 C CA . GLY A 1 325 ? 5.134 36.818 18.573 1.00 10.99 325 GLY A CA 1
ATOM 2577 C C . GLY A 1 325 ? 5.531 35.352 18.398 1.00 10.13 325 GLY A C 1
ATOM 2578 O O . GLY A 1 325 ? 4.977 34.518 19.089 1.00 10.48 325 GLY A O 1
ATOM 2579 N N . ILE A 1 326 ? 6.436 35.099 17.452 1.00 9.90 326 ILE A N 1
ATOM 2580 C CA . ILE A 1 326 ? 6.918 33.764 17.219 1.00 8.97 326 ILE A CA 1
ATOM 2581 C C . ILE A 1 326 ? 8.420 33.763 17.285 1.00 8.63 326 ILE A C 1
ATOM 2582 O O . ILE A 1 326 ? 9.098 34.619 16.732 1.00 9.03 326 ILE A O 1
ATOM 2587 N N . TYR A 1 327 ? 8.945 32.757 18.024 1.00 7.84 327 TYR A N 1
ATOM 2588 C CA . TYR A 1 327 ? 10.340 32.646 18.366 1.00 7.96 327 TYR A CA 1
ATOM 2589 C C . TYR A 1 327 ? 10.836 31.250 18.037 1.00 7.38 327 TYR A C 1
ATOM 2590 O O . TYR A 1 327 ? 9.988 30.338 17.878 1.00 8.15 327 TYR A O 1
ATOM 2599 N N . ALA A 1 328 ? 12.140 31.025 18.015 1.00 7.65 328 ALA A N 1
ATOM 2600 C CA . ALA A 1 328 ? 12.654 29.695 17.846 1.00 7.68 328 ALA A CA 1
ATOM 2601 C C . ALA A 1 328 ? 13.994 29.618 18.617 1.00 7.14 328 ALA A C 1
ATOM 2602 O O . ALA A 1 328 ? 14.750 30.543 18.614 1.00 7.47 328 ALA A O 1
ATOM 2604 N N . VAL A 1 329 ? 14.226 28.402 19.230 1.00 7.49 329 VAL A N 1
ATOM 2605 C CA . VAL A 1 329 ? 15.480 28.130 19.893 1.00 7.83 329 VAL A CA 1
ATOM 2606 C C . VAL A 1 329 ? 15.908 26.710 19.605 1.00 7.10 329 VAL A C 1
ATOM 2607 O O . VAL A 1 329 ? 15.056 25.873 19.283 1.00 8.07 329 VAL A O 1
ATOM 2611 N N . GLY A 1 330 ? 17.162 26.410 19.860 1.00 7.27 330 GLY A N 1
ATOM 2612 C CA . GLY A 1 330 ? 17.663 25.079 19.805 1.00 7.09 330 GLY A CA 1
ATOM 2613 C C . GLY A 1 330 ? 18.029 24.624 18.421 1.00 7.24 330 GLY A C 1
ATOM 2614 O O . GLY A 1 330 ? 18.307 25.370 17.505 1.00 7.98 330 GLY A O 1
ATOM 2615 N N . ASP A 1 331 ? 18.062 23.271 18.283 1.00 7.73 331 ASP A N 1
ATOM 2616 C CA . ASP A 1 331 ? 18.572 22.674 17.063 1.00 8.07 331 ASP A CA 1
ATOM 2617 C C . ASP A 1 331 ? 17.764 23.075 15.805 1.00 7.52 331 ASP A C 1
ATOM 2618 O O . ASP A 1 331 ? 18.342 23.052 14.710 1.00 8.80 331 ASP A O 1
ATOM 2623 N N . VAL A 1 332 ? 16.524 23.439 15.958 1.00 7.94 332 VAL A N 1
ATOM 2624 C CA . VAL A 1 332 ? 15.718 23.814 14.764 1.00 7.95 332 VAL A CA 1
ATOM 2625 C C . VAL A 1 332 ? 16.268 25.043 14.072 1.00 8.38 332 VAL A C 1
ATOM 2626 O O . VAL A 1 332 ? 15.948 25.267 12.876 1.00 9.20 332 VAL A O 1
ATOM 2630 N N . CYS A 1 333 ? 17.122 25.847 14.765 1.00 8.33 333 CYS A N 1
ATOM 2631 C CA . CYS A 1 333 ? 17.728 27.019 14.158 1.00 8.67 333 CYS A CA 1
ATOM 2632 C C . CYS A 1 333 ? 19.126 26.717 13.580 1.00 9.31 333 CYS A C 1
ATOM 2633 O O . CYS A 1 333 ? 19.702 27.559 12.881 1.00 10.86 333 CYS A O 1
ATOM 2636 N N . GLY A 1 334 ? 19.685 25.536 13.823 1.00 9.67 334 GLY A N 1
ATOM 2637 C CA . GLY A 1 334 ? 20.920 25.129 13.121 1.00 10.65 334 GLY A CA 1
ATOM 2638 C C . GLY A 1 334 ? 22.206 25.694 13.681 1.00 10.48 334 GLY A C 1
ATOM 2639 O O . GLY A 1 334 ? 23.211 25.506 12.976 1.00 13.78 334 GLY A O 1
ATOM 2640 N N . LYS A 1 335 ? 22.205 26.372 14.823 1.00 10.55 335 LYS A N 1
ATOM 2641 C CA . LYS A 1 335 ? 23.400 27.047 15.341 1.00 11.43 335 LYS A CA 1
ATOM 2642 C C . LYS A 1 335 ? 23.746 26.436 16.703 1.00 9.79 335 LYS A C 1
ATOM 2643 O O . LYS A 1 335 ? 22.892 26.471 17.619 1.00 11.54 335 LYS A O 1
ATOM 2654 N N . ALA A 1 336 ? 24.905 25.897 16.881 1.00 9.71 336 ALA A N 1
ATOM 2655 C CA . ALA A 1 336 ? 25.429 25.413 18.180 1.00 9.27 336 ALA A CA 1
ATOM 2656 C C . ALA A 1 336 ? 24.461 24.364 18.738 1.00 8.76 336 ALA A C 1
ATOM 2657 O O . ALA A 1 336 ? 23.758 24.577 19.737 1.00 9.01 336 ALA A O 1
ATOM 2659 N N . LEU A 1 337 ? 24.474 23.171 18.102 1.00 8.98 337 LEU A N 1
ATOM 2660 C CA . LEU A 1 337 ? 23.522 22.108 18.357 1.00 8.87 337 LEU A CA 1
ATOM 2661 C C . LEU A 1 337 ? 23.904 21.291 19.626 1.00 7.98 337 LEU A C 1
ATOM 2662 O O . LEU A 1 337 ? 24.450 20.195 19.539 1.00 9.22 337 LEU A O 1
ATOM 2671 N N . LEU A 1 338 ? 23.637 21.896 20.756 1.00 7.73 338 LEU A N 1
ATOM 2672 C CA . LEU A 1 338 ? 23.989 21.374 22.052 1.00 7.67 338 LEU A CA 1
ATOM 2673 C C . LEU A 1 338 ? 22.820 21.606 23.005 1.00 7.16 338 LEU A C 1
ATOM 2674 O O . LEU A 1 338 ? 22.105 22.612 22.922 1.00 7.72 338 LEU A O 1
ATOM 2679 N N . THR A 1 339 ? 22.650 20.724 23.961 1.00 7.21 339 THR A N 1
ATOM 2680 C CA . THR A 1 339 ? 21.566 20.846 24.973 1.00 6.58 339 THR A CA 1
ATOM 2681 C C . THR A 1 339 ? 21.672 22.099 25.813 1.00 6.31 339 THR A C 1
ATOM 2682 O O . THR A 1 339 ? 20.699 22.820 25.941 1.00 7.10 339 THR A O 1
ATOM 2686 N N . PRO A 1 340 ? 22.860 22.428 26.383 1.00 7.37 340 PRO A N 1
ATOM 2687 C CA . PRO A 1 340 ? 22.942 23.633 27.221 1.00 7.27 340 PRO A CA 1
ATOM 2688 C C . PRO A 1 340 ? 22.691 24.915 26.485 1.00 7.10 340 PRO A C 1
ATOM 2689 O O . PRO A 1 340 ? 22.315 25.923 27.108 1.00 8.14 340 PRO A O 1
ATOM 2693 N N . VAL A 1 341 ? 22.936 24.936 25.176 1.00 7.47 341 VAL A N 1
ATOM 2694 C CA . VAL A 1 341 ? 22.674 26.106 24.335 1.00 7.32 341 VAL A CA 1
ATOM 2695 C C . VAL A 1 341 ? 21.172 26.311 24.207 1.00 7.22 341 VAL A C 1
ATOM 2696 O O . VAL A 1 341 ? 20.645 27.406 24.383 1.00 7.72 341 VAL A O 1
ATOM 2700 N N . ALA A 1 342 ? 20.435 25.238 23.831 1.00 7.00 342 ALA A N 1
ATOM 2701 C CA . ALA A 1 342 ? 19.013 25.325 23.764 1.00 7.19 342 ALA A CA 1
ATOM 2702 C C . ALA A 1 342 ? 18.403 25.818 25.067 1.00 6.69 342 ALA A C 1
ATOM 2703 O O . ALA A 1 342 ? 17.514 26.649 25.137 1.00 7.26 342 ALA A O 1
ATOM 2705 N N . ILE A 1 343 ? 18.902 25.212 26.200 1.00 7.11 343 ILE A N 1
ATOM 2706 C CA . ILE A 1 343 ? 18.400 25.567 27.504 1.00 7.04 343 ILE A CA 1
ATOM 2707 C C . ILE A 1 343 ? 18.658 27.029 27.829 1.00 7.03 343 ILE A C 1
ATOM 2708 O O . ILE A 1 343 ? 17.775 27.779 28.265 1.00 7.80 343 ILE A O 1
ATOM 2713 N N . ALA A 1 344 ? 19.893 27.484 27.627 1.00 7.26 344 ALA A N 1
ATOM 2714 C CA . ALA A 1 344 ? 20.255 28.842 27.986 1.00 8.06 344 ALA A CA 1
ATOM 2715 C C . ALA A 1 344 ? 19.496 29.838 27.106 1.00 7.46 344 ALA A C 1
ATOM 2716 O O . ALA A 1 344 ? 18.999 30.877 27.601 1.00 8.66 344 ALA A O 1
ATOM 2718 N N . ALA A 1 345 ? 19.406 29.578 25.811 1.00 7.60 345 ALA A N 1
ATOM 2719 C CA . ALA A 1 345 ? 18.658 30.490 24.897 1.00 8.24 345 ALA A CA 1
ATOM 2720 C C . ALA A 1 345 ? 17.173 30.535 25.307 1.00 7.21 345 ALA A C 1
ATOM 2721 O O . ALA A 1 345 ? 16.545 31.565 25.305 1.00 8.09 345 ALA A O 1
ATOM 2723 N N . GLY A 1 346 ? 16.636 29.359 25.675 1.00 7.59 346 GLY A N 1
ATOM 2724 C CA . GLY A 1 346 ? 15.229 29.284 26.097 1.00 7.57 346 GLY A CA 1
ATOM 2725 C C . GLY A 1 346 ? 14.963 30.022 27.385 1.00 7.10 346 GLY A C 1
ATOM 2726 O O . GLY A 1 346 ? 13.946 30.705 27.531 1.00 7.42 346 GLY A O 1
ATOM 2727 N N . ARG A 1 347 ? 15.897 29.940 28.362 1.00 8.06 347 ARG A N 1
ATOM 2728 C CA . ARG A 1 347 ? 15.732 30.686 29.613 1.00 7.61 347 ARG A CA 1
ATOM 2729 C C . ARG A 1 347 ? 15.863 32.183 29.402 1.00 8.04 347 ARG A C 1
ATOM 2730 O O . ARG A 1 347 ? 15.089 32.980 29.936 1.00 8.21 347 ARG A O 1
ATOM 2738 N N . LYS A 1 348 ? 16.878 32.574 28.591 1.00 8.12 348 LYS A N 1
ATOM 2739 C CA . LYS A 1 348 ? 17.059 34.005 28.330 1.00 8.29 348 LYS A CA 1
ATOM 2740 C C . LYS A 1 348 ? 15.851 34.609 27.664 1.00 7.79 348 LYS A C 1
ATOM 2741 O O . LYS A 1 348 ? 15.414 35.719 27.924 1.00 8.47 348 LYS A O 1
ATOM 2752 N N . LEU A 1 349 ? 15.224 33.823 26.758 1.00 7.69 349 LEU A N 1
ATOM 2753 C CA . LEU A 1 349 ? 14.006 34.277 26.052 1.00 7.59 349 LEU A CA 1
ATOM 2754 C C . LEU A 1 349 ? 12.870 34.466 27.071 1.00 7.47 349 LEU A C 1
ATOM 2755 O O . LEU A 1 349 ? 12.128 35.432 27.009 1.00 8.28 349 LEU A O 1
ATOM 2760 N N . ALA A 1 350 ? 12.717 33.508 27.975 1.00 7.49 350 ALA A N 1
ATOM 2761 C CA . ALA A 1 350 ? 11.634 33.622 28.984 1.00 8.05 350 ALA A CA 1
ATOM 2762 C C . ALA A 1 350 ? 11.814 34.895 29.826 1.00 7.52 350 ALA A C 1
ATOM 2763 O O . ALA A 1 350 ? 10.828 35.604 30.087 1.00 8.17 350 ALA A O 1
ATOM 2765 N N . HIS A 1 351 ? 13.044 35.224 30.201 1.00 7.87 351 HIS A N 1
ATOM 2766 C CA . HIS A 1 351 ? 13.220 36.481 30.946 1.00 8.14 351 HIS A CA 1
ATOM 2767 C C . HIS A 1 351 ? 12.926 37.675 30.072 1.00 7.78 351 HIS A C 1
ATOM 2768 O O . HIS A 1 351 ? 12.377 38.694 30.586 1.00 8.76 351 HIS A O 1
ATOM 2775 N N . ARG A 1 352 ? 13.280 37.650 28.791 1.00 7.95 352 ARG A N 1
ATOM 2776 C CA . ARG A 1 352 ? 12.963 38.778 27.925 1.00 8.10 352 ARG A CA 1
ATOM 2777 C C . ARG A 1 352 ? 11.472 38.989 27.842 1.00 8.10 352 ARG A C 1
ATOM 2778 O O . ARG A 1 352 ? 10.962 40.121 27.964 1.00 9.41 352 ARG A O 1
ATOM 2786 N N . LEU A 1 353 ? 10.700 37.913 27.609 1.00 8.09 353 LEU A N 1
ATOM 2787 C CA . LEU A 1 353 ? 9.311 38.035 27.340 1.00 8.40 353 LEU A CA 1
ATOM 2788 C C . LEU A 1 353 ? 8.452 38.287 28.563 1.00 8.63 353 LEU A C 1
ATOM 2789 O O . LEU A 1 353 ? 7.457 38.996 28.522 1.00 10.19 353 LEU A O 1
ATOM 2794 N N . PHE A 1 354 ? 8.832 37.618 29.674 1.00 8.36 354 PHE A N 1
ATOM 2795 C CA . PHE A 1 354 ? 7.980 37.559 30.865 1.00 8.53 354 PHE A CA 1
ATOM 2796 C C . PHE A 1 354 ? 8.551 38.311 32.050 1.00 8.73 354 PHE A C 1
ATOM 2797 O O . PHE A 1 354 ? 7.839 38.544 33.039 1.00 10.07 354 PHE A O 1
ATOM 2805 N N . GLU A 1 355 ? 9.800 38.715 31.998 1.00 9.38 355 GLU A N 1
ATOM 2806 C CA . GLU A 1 355 ? 10.369 39.658 32.961 1.00 10.63 355 GLU A CA 1
ATOM 2807 C C . GLU A 1 355 ? 10.665 40.965 32.295 1.00 10.62 355 GLU A C 1
ATOM 2808 O O . GLU A 1 355 ? 11.137 41.914 32.988 1.00 13.63 355 GLU A O 1
ATOM 2814 N N . TYR A 1 356 ? 10.436 41.139 31.014 1.00 10.37 356 TYR A N 1
ATOM 2815 C CA . TYR A 1 356 ? 10.577 42.387 30.290 1.00 10.43 356 TYR A CA 1
ATOM 2816 C C . TYR A 1 356 ? 12.025 42.857 30.274 1.00 11.32 356 TYR A C 1
ATOM 2817 O O . TYR A 1 356 ? 12.301 44.058 30.242 1.00 15.60 356 TYR A O 1
ATOM 2826 N N . LYS A 1 357 ? 12.954 41.910 30.250 1.00 10.38 357 LYS A N 1
ATOM 2827 C CA . LYS A 1 357 ? 14.382 42.240 30.206 1.00 11.76 357 LYS A CA 1
ATOM 2828 C C . LYS A 1 357 ? 14.796 42.327 28.767 1.00 11.19 357 LYS A C 1
ATOM 2829 O O . LYS A 1 357 ? 15.137 41.328 28.112 1.00 10.41 357 LYS A O 1
ATOM 2840 N N . GLU A 1 358 ? 14.781 43.530 28.187 1.00 12.96 358 GLU A N 1
ATOM 2841 C CA . GLU A 1 358 ? 14.886 43.680 26.759 1.00 13.27 358 GLU A CA 1
ATOM 2842 C C . GLU A 1 358 ? 16.262 43.286 26.213 1.00 13.77 358 GLU A C 1
ATOM 2843 O O . GLU A 1 358 ? 16.359 43.018 25.011 1.00 17.17 358 GLU A O 1
ATOM 2854 N N . ASP A 1 359 ? 17.281 43.295 27.057 1.00 13.36 359 ASP A N 1
ATOM 2855 C CA . ASP A 1 359 ? 18.634 42.880 26.640 1.00 15.00 359 ASP A CA 1
ATOM 2856 C C . ASP A 1 359 ? 18.952 41.449 26.948 1.00 12.29 359 ASP A C 1
ATOM 2857 O O . ASP A 1 359 ? 20.092 41.011 26.723 1.00 14.60 359 ASP A O 1
ATOM 2866 N N . SER A 1 360 ? 17.974 40.679 27.384 1.00 10.64 360 SER A N 1
ATOM 2867 C CA . SER A 1 360 ? 18.228 39.271 27.733 1.00 9.99 360 SER A CA 1
ATOM 2868 C C . SER A 1 360 ? 18.338 38.413 26.493 1.00 9.23 360 SER A C 1
ATOM 2869 O O . SER A 1 360 ? 17.350 38.303 25.742 1.00 11.10 360 SER A O 1
ATOM 2872 N N . LYS A 1 361 ? 19.509 37.790 26.284 1.00 9.15 361 LYS A N 1
ATOM 2873 C CA . LYS A 1 361 ? 19.772 36.975 25.114 1.00 9.33 361 LYS A CA 1
ATOM 2874 C C . LYS A 1 361 ? 20.993 36.127 25.398 1.00 9.82 361 LYS A C 1
ATOM 2875 O O . LYS A 1 361 ? 21.762 36.459 26.337 1.00 11.69 361 LYS A O 1
ATOM 2886 N N . LEU A 1 362 ? 21.195 35.044 24.638 1.00 9.29 362 LEU A N 1
ATOM 2887 C CA . LEU A 1 362 ? 22.361 34.249 24.791 1.00 9.09 362 LEU A CA 1
ATOM 2888 C C . LEU A 1 362 ? 23.501 34.734 23.944 1.00 9.50 362 LEU A C 1
ATOM 2889 O O . LEU A 1 362 ? 23.353 34.959 22.734 1.00 10.92 362 LEU A O 1
ATOM 2894 N N . ASP A 1 363 ? 24.686 34.886 24.515 1.00 9.83 363 ASP A N 1
ATOM 2895 C CA . ASP A 1 363 ? 25.923 35.085 23.775 1.00 10.60 363 ASP A CA 1
ATOM 2896 C C . ASP A 1 363 ? 26.416 33.755 23.238 1.00 10.25 363 ASP A C 1
ATOM 2897 O O . ASP A 1 363 ? 26.668 32.837 24.042 1.00 10.91 363 ASP A O 1
ATOM 2902 N N . TYR A 1 364 ? 26.513 33.630 21.926 1.00 10.01 364 TYR A N 1
ATOM 2903 C CA . TYR A 1 364 ? 26.932 32.396 21.315 1.00 10.52 364 TYR A CA 1
ATOM 2904 C C . TYR A 1 364 ? 28.446 32.283 21.179 1.00 11.42 364 TYR A C 1
ATOM 2905 O O . TYR A 1 364 ? 28.930 31.282 20.629 1.00 13.92 364 TYR A O 1
ATOM 2914 N N . ASN A 1 365 ? 29.209 33.226 21.655 1.00 11.52 365 ASN A N 1
ATOM 2915 C CA . ASN A 1 365 ? 30.670 33.119 21.734 1.00 11.41 365 ASN A CA 1
ATOM 2916 C C . ASN A 1 365 ? 31.069 32.406 23.030 1.00 9.73 365 ASN A C 1
ATOM 2917 O O . ASN A 1 365 ? 30.406 32.474 24.059 1.00 11.13 365 ASN A O 1
ATOM 2922 N N . ASN A 1 366 ? 32.184 31.686 22.957 1.00 10.05 366 ASN A N 1
ATOM 2923 C CA . ASN A 1 366 ? 32.731 31.022 24.124 1.00 10.71 366 ASN A CA 1
ATOM 2924 C C . ASN A 1 366 ? 31.856 29.978 24.741 1.00 10.46 366 ASN A C 1
ATOM 2925 O O . ASN A 1 366 ? 31.890 29.755 25.950 1.00 12.26 366 ASN A O 1
ATOM 2930 N N . ILE A 1 367 ? 31.083 29.267 23.896 1.00 9.70 367 ILE A N 1
ATOM 2931 C CA . ILE A 1 367 ? 30.333 28.099 24.353 1.00 9.52 367 ILE A CA 1
ATOM 2932 C C . ILE A 1 367 ? 31.317 26.947 24.417 1.00 8.68 367 ILE A C 1
ATOM 2933 O O . ILE A 1 367 ? 31.935 26.635 23.402 1.00 9.30 367 ILE A O 1
ATOM 2938 N N . PRO A 1 368 ? 31.448 26.261 25.561 1.00 8.74 368 PRO A N 1
ATOM 2939 C CA . PRO A 1 368 ? 32.341 25.134 25.619 1.00 8.49 368 PRO A CA 1
ATOM 2940 C C . PRO A 1 368 ? 31.673 23.859 25.099 1.00 8.36 368 PRO A C 1
ATOM 2941 O O . PRO A 1 368 ? 30.457 23.687 25.193 1.00 9.79 368 PRO A O 1
ATOM 2945 N N A THR A 1 369 ? 32.486 22.944 24.556 0.56 8.14 369 THR A N 1
ATOM 2946 N N B THR A 1 369 ? 32.496 22.922 24.624 0.44 9.24 369 THR A N 1
ATOM 2947 C CA A THR A 1 369 ? 32.139 21.662 23.966 0.56 8.87 369 THR A CA 1
ATOM 2948 C CA B THR A 1 369 ? 31.924 21.609 24.320 0.44 9.51 369 THR A CA 1
ATOM 2949 C C A THR A 1 369 ? 33.011 20.546 24.524 0.56 8.41 369 THR A C 1
ATOM 2950 C C B THR A 1 369 ? 32.993 20.566 24.607 0.44 7.11 369 THR A C 1
ATOM 2951 O O A THR A 1 369 ? 34.254 20.672 24.567 0.56 8.53 369 THR A O 1
ATOM 2952 O O B THR A 1 369 ? 34.193 20.837 24.551 0.44 8.07 369 THR A O 1
ATOM 2959 N N . VAL A 1 370 ? 32.449 19.413 24.929 1.00 8.21 370 VAL A N 1
ATOM 2960 C CA . VAL A 1 370 ? 33.191 18.167 25.136 1.00 8.03 370 VAL A CA 1
ATOM 2961 C C . VAL A 1 370 ? 32.772 17.173 24.059 1.00 8.43 370 VAL A C 1
ATOM 2962 O O . VAL A 1 370 ? 31.593 17.021 23.781 1.00 12.53 370 VAL A O 1
ATOM 2966 N N . VAL A 1 371 ? 33.766 16.465 23.541 1.00 7.74 371 VAL A N 1
ATOM 2967 C CA . VAL A 1 371 ? 33.502 15.302 22.665 1.00 7.80 371 VAL A CA 1
ATOM 2968 C C . VAL A 1 371 ? 33.938 14.047 23.473 1.00 7.45 371 VAL A C 1
ATOM 2969 O O . VAL A 1 371 ? 35.090 13.998 23.938 1.00 8.34 371 VAL A O 1
ATOM 2973 N N . PHE A 1 372 ? 33.044 13.100 23.613 1.00 7.50 372 PHE A N 1
ATOM 2974 C CA . PHE A 1 372 ? 33.313 11.889 24.387 1.00 8.25 372 PHE A CA 1
ATOM 2975 C C . PHE A 1 372 ? 33.966 10.816 23.473 1.00 8.23 372 PHE A C 1
ATOM 2976 O O . PHE A 1 372 ? 33.455 9.767 23.232 1.00 8.51 372 PHE A O 1
ATOM 2984 N N . SER A 1 373 ? 35.181 11.240 23.036 1.00 8.54 373 SER A N 1
ATOM 2985 C CA . SER A 1 373 ? 36.136 10.311 22.436 1.00 8.16 373 SER A CA 1
ATOM 2986 C C . SER A 1 373 ? 36.895 9.581 23.566 1.00 7.65 373 SER A C 1
ATOM 2987 O O . SER A 1 373 ? 36.557 9.687 24.737 1.00 8.77 373 SER A O 1
ATOM 2992 N N . HIS A 1 374 ? 37.919 8.831 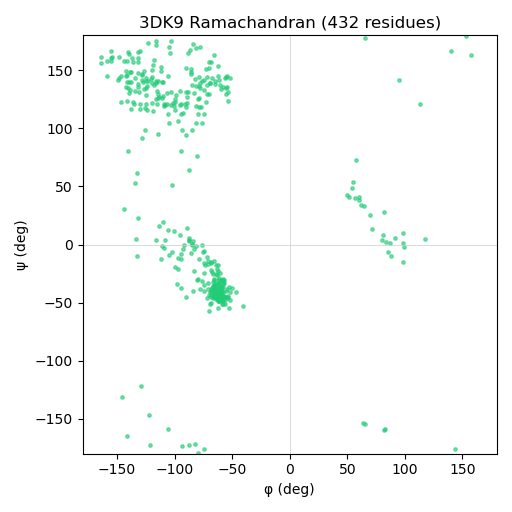23.155 1.00 8.46 374 HIS A N 1
ATOM 2993 C CA . HIS A 1 374 ? 38.764 8.063 24.071 1.00 8.74 374 HIS A CA 1
ATOM 2994 C C . HIS A 1 374 ? 40.199 8.436 23.833 1.00 8.72 374 HIS A C 1
ATOM 2995 O O . HIS A 1 374 ? 40.819 7.955 22.883 1.00 11.27 374 HIS A O 1
ATOM 3002 N N . PRO A 1 375 ? 40.797 9.321 24.627 1.00 8.88 375 PRO A N 1
ATOM 3003 C CA . PRO A 1 375 ? 40.227 10.052 25.777 1.00 8.95 375 PRO A CA 1
ATOM 3004 C C . PRO A 1 375 ? 39.361 11.222 25.306 1.00 7.90 375 PRO A C 1
ATOM 3005 O O . PRO A 1 375 ? 39.372 11.571 24.122 1.00 8.05 375 PRO A O 1
ATOM 3009 N N . PRO A 1 376 ? 38.614 11.848 26.224 1.00 7.54 376 PRO A N 1
ATOM 3010 C CA . PRO A 1 376 ? 37.712 12.963 25.831 1.00 7.44 376 PRO A CA 1
ATOM 3011 C C . PRO A 1 376 ? 38.469 14.201 25.442 1.00 6.54 376 PRO A C 1
ATOM 3012 O O . PRO A 1 376 ? 39.586 14.480 25.800 1.00 7.41 376 PRO A O 1
ATOM 3016 N N . ILE A 1 377 ? 37.733 15.014 24.641 1.00 7.14 377 ILE A N 1
ATOM 3017 C CA . ILE A 1 377 ? 38.169 16.296 24.134 1.00 7.00 377 ILE A CA 1
ATOM 3018 C C . ILE A 1 377 ? 37.376 17.405 24.816 1.00 7.28 377 ILE A C 1
ATOM 3019 O O . ILE A 1 377 ? 36.167 17.265 24.985 1.00 7.69 377 ILE A O 1
ATOM 3024 N N . GLY A 1 378 ? 38.050 18.511 25.162 1.00 7.50 378 GLY A N 1
ATOM 3025 C CA . GLY A 1 378 ? 37.375 19.700 25.570 1.00 8.02 378 GLY A CA 1
ATOM 3026 C C . GLY A 1 378 ? 37.859 20.899 24.778 1.00 8.07 378 GLY A C 1
ATOM 3027 O O . GLY A 1 378 ? 39.074 21.060 24.559 1.00 9.75 378 GLY A O 1
ATOM 3028 N N . THR A 1 379 ? 36.962 21.809 24.425 1.00 8.02 379 THR A N 1
ATOM 3029 C CA . THR A 1 379 ? 37.322 23.028 23.693 1.00 8.21 379 THR A CA 1
ATOM 3030 C C . THR A 1 379 ? 36.426 24.175 24.100 1.00 7.93 379 THR A C 1
ATOM 3031 O O . THR A 1 379 ? 35.216 23.985 24.259 1.00 8.53 379 THR A O 1
ATOM 3035 N N . VAL A 1 380 ? 36.994 25.357 24.136 1.00 8.85 380 VAL A N 1
ATOM 3036 C CA . VAL A 1 380 ? 36.204 26.566 24.289 1.00 8.78 380 VAL A CA 1
ATOM 3037 C C . VAL A 1 380 ? 36.934 27.700 23.555 1.00 9.03 380 VAL A C 1
ATOM 3038 O O . VAL A 1 380 ? 38.173 27.764 23.598 1.00 9.73 380 VAL A O 1
ATOM 3042 N N . GLY A 1 381 ? 36.177 28.579 22.901 1.00 9.78 381 GLY A N 1
ATOM 3043 C CA . GLY A 1 381 ? 36.759 29.704 22.215 1.00 10.14 381 GLY A CA 1
ATOM 3044 C C . GLY A 1 381 ? 37.295 29.373 20.856 1.00 9.76 381 GLY A C 1
ATOM 3045 O O . GLY A 1 381 ? 36.910 28.385 20.190 1.00 11.36 381 GLY A O 1
ATOM 3046 N N . LEU A 1 382 ? 38.203 30.243 20.379 1.00 10.40 382 LEU A N 1
ATOM 3047 C CA . LEU A 1 382 ? 38.676 30.208 19.000 1.00 10.47 382 LEU A CA 1
ATOM 3048 C C . LEU A 1 382 ? 39.758 29.213 18.745 1.00 10.73 382 LEU A C 1
ATOM 3049 O O . LEU A 1 382 ? 40.683 29.086 19.617 1.00 10.61 382 LEU A O 1
ATOM 3054 N N . THR A 1 383 ? 39.762 28.563 17.615 1.00 10.94 383 THR A N 1
ATOM 3055 C CA . THR A 1 383 ? 40.904 27.789 17.166 1.00 11.22 383 THR A CA 1
ATOM 3056 C C . THR A 1 383 ? 42.068 28.740 16.893 1.00 11.30 383 THR A C 1
ATOM 3057 O O . THR A 1 383 ? 41.874 29.958 16.751 1.00 11.99 383 THR A O 1
ATOM 3061 N N . GLU A 1 384 ? 43.274 28.188 16.821 1.00 11.23 384 GLU A N 1
ATOM 3062 C CA . GLU A 1 384 ? 44.430 29.035 16.490 1.00 12.03 384 GLU A CA 1
ATOM 3063 C C . GLU A 1 384 ? 44.182 29.750 15.158 1.00 13.03 384 GLU A C 1
ATOM 3064 O O . GLU A 1 384 ? 44.459 30.939 15.012 1.00 14.22 384 GLU A O 1
ATOM 3070 N N . ASP A 1 385 ? 43.699 29.046 14.136 1.00 14.01 385 ASP A N 1
ATOM 3071 C CA . ASP A 1 385 ? 43.441 29.668 12.859 1.00 15.35 385 ASP A CA 1
ATOM 3072 C C . ASP A 1 385 ? 42.372 30.732 12.925 1.00 14.97 385 ASP A C 1
ATOM 3073 O O . ASP A 1 385 ? 42.485 31.770 12.249 1.00 16.93 385 ASP A O 1
ATOM 3078 N N . GLU A 1 386 ? 41.320 30.536 13.675 1.00 14.29 386 GLU A N 1
ATOM 3079 C CA . GLU A 1 386 ? 40.263 31.539 13.830 1.00 13.85 386 GLU A CA 1
ATOM 3080 C C . GLU A 1 386 ? 40.825 32.782 14.473 1.00 14.15 386 GLU A C 1
ATOM 3081 O O . GLU A 1 386 ? 40.546 33.940 14.113 1.00 15.13 386 GLU A O 1
ATOM 3087 N N . ALA A 1 387 ? 41.674 32.587 15.507 1.00 12.98 387 ALA A N 1
ATOM 3088 C CA . ALA A 1 387 ? 42.283 33.709 16.180 1.00 13.60 387 ALA A CA 1
ATOM 3089 C C . ALA A 1 387 ? 43.219 34.473 15.264 1.00 14.10 387 ALA A C 1
ATOM 3090 O O . ALA A 1 387 ? 43.226 35.715 15.294 1.00 15.47 387 ALA A O 1
ATOM 3092 N N . ILE A 1 388 ? 44.010 33.760 14.468 1.00 14.16 388 ILE A N 1
ATOM 3093 C CA . ILE A 1 388 ? 44.884 34.445 13.534 1.00 15.32 388 ILE A CA 1
ATOM 3094 C C . ILE A 1 388 ? 44.068 35.300 12.560 1.00 17.27 388 ILE A C 1
ATOM 3095 O O . ILE A 1 388 ? 44.446 36.453 12.269 1.00 18.05 388 ILE A O 1
ATOM 3100 N N . HIS A 1 389 ? 42.967 34.710 12.049 1.00 17.84 389 HIS A N 1
ATOM 3101 C CA . HIS A 1 389 ? 42.160 35.530 11.102 1.00 19.45 389 HIS A CA 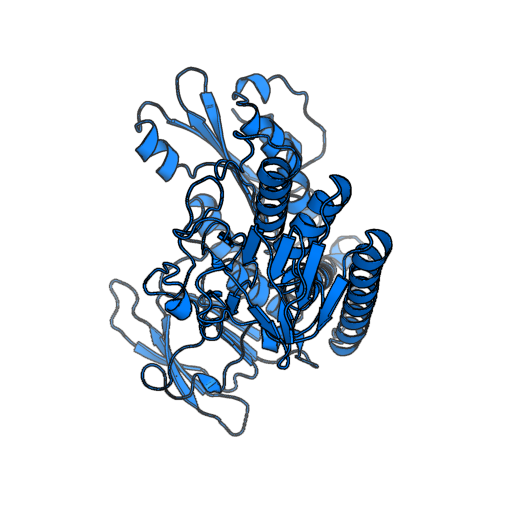1
ATOM 3102 C C . HIS A 1 389 ? 41.613 36.757 11.794 1.00 18.60 389 HIS A C 1
ATOM 3103 O O . HIS A 1 389 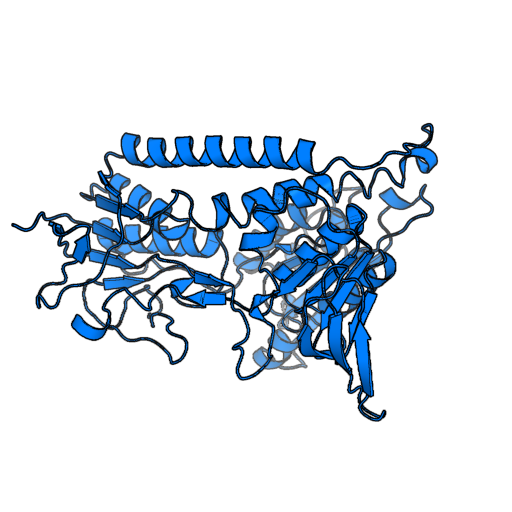? 41.603 37.861 11.194 1.00 22.39 389 HIS A O 1
ATOM 3110 N N . LYS A 1 390 ? 41.122 36.641 13.016 1.00 18.37 390 LYS A N 1
ATOM 3111 C CA . LYS A 1 390 ? 40.506 37.759 13.714 1.00 18.39 390 LYS A CA 1
ATOM 3112 C C . LYS A 1 390 ? 41.467 38.835 14.176 1.00 20.22 390 LYS A C 1
ATOM 3113 O O . LYS A 1 390 ? 41.213 40.023 14.008 1.00 23.65 390 LYS A O 1
ATOM 3119 N N . TYR A 1 391 ? 42.552 38.388 14.773 1.00 18.23 391 TYR A N 1
ATOM 3120 C CA . TYR A 1 391 ? 43.506 39.312 15.402 1.00 18.68 391 TYR A CA 1
ATOM 3121 C C . TYR A 1 391 ? 44.723 39.615 14.542 1.00 19.17 391 TYR A C 1
ATOM 3122 O O . TYR A 1 391 ? 45.379 40.648 14.886 1.00 22.48 391 TYR A O 1
ATOM 3131 N N . GLY A 1 392 ? 45.054 38.822 13.569 1.00 20.79 392 GLY A N 1
ATOM 3132 C CA . GLY A 1 392 ? 46.327 39.017 12.801 1.00 23.49 392 GLY A CA 1
ATOM 3133 C C . GLY A 1 392 ? 47.402 38.129 13.398 1.00 21.12 392 GLY A C 1
ATOM 3134 O O . GLY A 1 392 ? 47.553 37.892 14.606 1.00 19.61 392 GLY A O 1
ATOM 3135 N N . ILE A 1 393 ? 48.226 37.567 12.533 1.00 22.06 393 ILE A N 1
ATOM 3136 C CA . ILE A 1 393 ? 49.213 36.559 12.928 1.00 24.03 393 ILE A CA 1
ATOM 3137 C C . ILE A 1 393 ? 50.176 37.149 13.939 1.00 22.93 393 ILE A C 1
ATOM 3138 O O . ILE A 1 393 ? 50.612 36.464 14.876 1.00 24.42 393 ILE A O 1
ATOM 3143 N N . GLU A 1 394 ? 50.511 38.433 13.821 1.00 23.67 394 GLU A N 1
ATOM 3144 C CA . GLU A 1 394 ? 51.475 39.096 14.695 1.00 25.57 394 GLU A CA 1
ATOM 3145 C C . GLU A 1 394 ? 50.892 39.271 16.100 1.00 21.41 394 GLU A C 1
ATOM 3146 O O . GLU A 1 394 ? 51.689 39.589 17.048 1.00 25.20 394 GLU A O 1
ATOM 3157 N N . ASN A 1 395 ? 49.579 39.085 16.223 1.00 19.18 395 ASN A N 1
ATOM 3158 C CA . ASN A 1 395 ? 48.936 39.366 17.499 1.00 19.24 395 ASN A CA 1
ATOM 3159 C C . ASN A 1 395 ? 48.381 38.114 18.195 1.00 17.43 395 ASN A C 1
ATOM 3160 O O . ASN A 1 395 ? 47.618 38.234 19.125 1.00 19.17 395 ASN A O 1
ATOM 3165 N N . VAL A 1 396 ? 48.831 36.940 17.739 1.00 16.50 396 VAL A N 1
ATOM 3166 C CA . VAL A 1 396 ? 48.419 35.666 18.366 1.00 15.62 396 VAL A CA 1
ATOM 3167 C C . VAL A 1 396 ? 49.668 34.904 18.772 1.00 17.06 396 VAL A C 1
ATOM 3168 O O . VAL A 1 396 ? 50.642 34.844 18.004 1.00 17.55 396 VAL A O 1
ATOM 3172 N N . LYS A 1 397 ? 49.643 34.364 19.986 1.00 15.58 397 LYS A N 1
ATOM 3173 C CA . LYS A 1 397 ? 50.671 33.514 20.534 1.00 16.76 397 LYS A CA 1
ATOM 3174 C C . LYS A 1 397 ? 49.993 32.282 21.111 1.00 14.53 397 LYS A C 1
ATOM 3175 O O . LYS A 1 397 ? 49.006 32.438 21.853 1.00 15.02 397 LYS A O 1
ATOM 3181 N N . THR A 1 398 ? 50.502 31.142 20.776 1.00 14.13 398 THR A N 1
ATOM 3182 C CA . THR A 1 398 ? 49.972 29.913 21.352 1.00 13.51 398 THR A CA 1
ATOM 3183 C C . THR A 1 398 ? 50.997 29.279 22.281 1.00 13.14 398 THR A C 1
ATOM 3184 O O . THR A 1 398 ? 52.204 29.385 22.112 1.00 18.25 398 THR A O 1
ATOM 3188 N N . TYR A 1 399 ? 50.480 28.599 23.284 1.00 13.07 399 TYR A N 1
ATOM 3189 C CA . TYR A 1 399 ? 51.239 27.786 24.235 1.00 12.43 399 TYR A CA 1
ATOM 3190 C C . TYR A 1 399 ? 50.653 26.383 24.170 1.00 12.29 399 TYR A C 1
ATOM 3191 O O . TYR A 1 399 ? 49.450 26.198 24.061 1.00 13.32 399 TYR A O 1
ATOM 3200 N N . SER A 1 400 ? 51.490 25.382 24.238 1.00 15.07 400 SER A N 1
ATOM 3201 C CA . SER A 1 400 ? 50.968 24.023 24.142 1.00 13.29 400 SER A CA 1
ATOM 3202 C C . SER A 1 400 ? 51.889 23.014 24.814 1.00 13.64 400 SER A C 1
ATOM 3203 O O . SER A 1 400 ? 53.057 23.292 25.009 1.00 18.09 400 SER A O 1
ATOM 3206 N N . THR A 1 401 ? 51.333 21.874 25.119 1.00 11.99 401 THR A N 1
ATOM 3207 C CA . THR A 1 401 ? 52.111 20.776 25.668 1.00 12.00 401 THR A CA 1
ATOM 3208 C C . THR A 1 401 ? 51.496 19.444 25.203 1.00 10.43 401 THR A C 1
ATOM 3209 O O . THR A 1 401 ? 50.317 19.404 24.859 1.00 10.93 401 THR A O 1
ATOM 3213 N N . SER A 1 402 ? 52.298 18.389 25.291 1.00 11.43 402 SER A N 1
ATOM 3214 C CA . SER A 1 402 ? 51.878 17.012 25.059 1.00 11.41 402 SER A CA 1
ATOM 3215 C C . SER A 1 402 ? 52.579 16.147 26.094 1.00 11.00 402 SER A C 1
ATOM 3216 O O . SER A 1 402 ? 53.794 16.332 26.340 1.00 14.72 402 SER A O 1
ATOM 3219 N N . PHE A 1 403 ? 51.879 15.227 26.727 1.00 9.43 403 PHE A N 1
ATOM 3220 C CA . PHE A 1 403 ? 52.466 14.353 27.745 1.00 9.94 403 PHE A CA 1
ATOM 3221 C C . PHE A 1 403 ? 51.643 13.089 27.807 1.00 9.40 403 PHE A C 1
ATOM 3222 O O . PHE A 1 403 ? 50.526 13.028 27.342 1.00 10.27 403 PHE A O 1
ATOM 3230 N N . THR A 1 404 ? 52.211 12.051 28.484 1.00 10.08 404 THR A N 1
ATOM 3231 C CA . THR A 1 404 ? 51.479 10.834 28.808 1.00 9.50 404 THR A CA 1
ATOM 3232 C C . THR A 1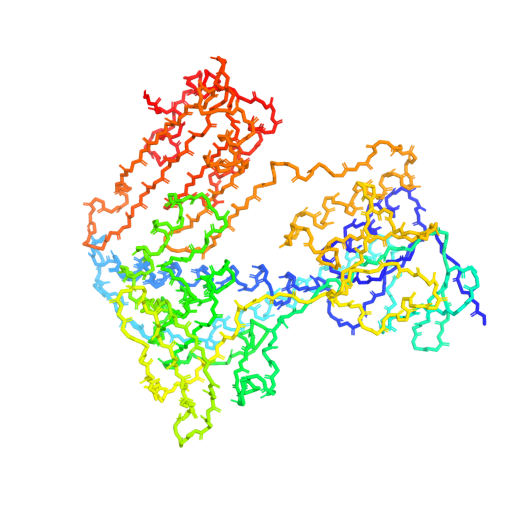 404 ? 51.035 10.929 30.252 1.00 9.15 404 THR A C 1
ATOM 3233 O O . THR A 1 404 ? 51.901 10.975 31.164 1.00 10.36 404 THR A O 1
ATOM 3237 N N . PRO A 1 405 ? 49.735 10.971 30.541 1.00 8.60 405 PRO A N 1
ATOM 3238 C CA . PRO A 1 405 ? 49.255 11.045 31.921 1.00 8.28 405 PRO A CA 1
ATOM 3239 C C . PRO A 1 405 ? 49.887 9.923 32.797 1.00 8.61 405 PRO A C 1
ATOM 3240 O O . PRO A 1 405 ? 50.063 8.796 32.352 1.00 9.64 405 PRO A O 1
ATOM 3244 N N . MET A 1 406 ? 50.179 10.283 34.053 1.00 8.68 406 MET A N 1
ATOM 3245 C CA . MET A 1 406 ? 50.785 9.294 34.990 1.00 9.36 406 MET A CA 1
ATOM 3246 C C . MET A 1 406 ? 49.908 8.105 35.267 1.00 8.41 406 MET A C 1
ATOM 3247 O O . MET A 1 406 ? 50.474 7.100 35.740 1.00 9.04 406 MET A O 1
ATOM 3256 N N . TYR A 1 407 ? 48.616 8.132 35.013 1.00 8.12 407 TYR A N 1
ATOM 3257 C CA . TYR A 1 407 ? 47.811 6.933 35.049 1.00 8.11 407 TYR A CA 1
ATOM 3258 C C . TYR A 1 407 ? 48.511 5.804 34.284 1.00 8.56 407 TYR A C 1
ATOM 3259 O O . TYR A 1 407 ? 48.417 4.622 34.644 1.00 9.17 407 TYR A O 1
ATOM 3268 N N . HIS A 1 408 ? 49.115 6.145 33.147 1.00 8.16 408 HIS A N 1
ATOM 3269 C CA . HIS A 1 408 ? 49.755 5.155 32.271 1.00 8.94 408 HIS A CA 1
ATOM 3270 C C . HIS A 1 408 ? 51.190 4.856 32.616 1.00 10.31 408 HIS A C 1
ATOM 3271 O O . HIS A 1 408 ? 51.833 4.091 31.920 1.00 11.65 408 HIS A O 1
ATOM 3278 N N . ALA A 1 409 ? 51.716 5.408 33.735 1.00 10.96 409 ALA A N 1
ATOM 3279 C CA . ALA A 1 409 ? 53.072 5.083 34.114 1.00 13.39 409 ALA A CA 1
ATOM 3280 C C . ALA A 1 409 ? 53.283 3.581 34.316 1.00 13.18 409 ALA A C 1
ATOM 3281 O O . ALA A 1 409 ? 54.411 3.097 34.162 1.00 15.99 409 ALA A O 1
ATOM 3283 N N . VAL A 1 410 ? 52.254 2.863 34.727 1.00 12.91 410 VAL A N 1
ATOM 3284 C CA . VAL A 1 410 ? 52.306 1.470 35.072 1.00 14.01 410 VAL A CA 1
ATOM 3285 C C . VAL A 1 410 ? 51.630 0.587 34.048 1.00 12.69 410 VAL A C 1
ATOM 3286 O O . VAL A 1 410 ? 51.542 -0.630 34.224 1.00 14.87 410 VAL A O 1
ATOM 3290 N N . THR A 1 411 ? 51.136 1.170 32.915 1.00 11.44 411 THR A N 1
ATOM 3291 C CA . THR A 1 411 ? 50.398 0.369 31.926 1.00 10.81 411 THR A CA 1
ATOM 3292 C C . THR A 1 411 ? 51.146 0.213 30.636 1.00 10.11 411 THR A C 1
ATOM 3293 O O . THR A 1 411 ? 51.913 1.085 30.234 1.00 11.56 411 THR A O 1
ATOM 3297 N N . LYS A 1 412 ? 50.894 -0.881 29.919 1.00 10.18 412 LYS A N 1
ATOM 3298 C CA . LYS A 1 412 ? 51.442 -1.083 28.575 1.00 9.84 412 LYS A CA 1
ATOM 3299 C C . LYS A 1 412 ? 50.640 -0.326 27.493 1.00 9.48 412 LYS A C 1
ATOM 3300 O O . LYS A 1 412 ? 51.218 0.069 26.473 1.00 11.13 412 LYS A O 1
ATOM 3306 N N . ARG A 1 413 ? 49.359 -0.151 27.701 1.00 9.93 413 ARG A N 1
ATOM 3307 C CA . ARG A 1 413 ? 48.493 0.636 26.817 1.00 9.91 413 ARG A CA 1
ATOM 3308 C C . ARG A 1 413 ? 48.744 2.109 27.143 1.00 9.36 413 ARG A C 1
ATOM 3309 O O . ARG A 1 413 ? 48.971 2.462 28.314 1.00 11.06 413 ARG A O 1
ATOM 3317 N N . LYS A 1 414 ? 48.703 2.984 26.141 1.00 9.72 414 LYS A N 1
ATOM 3318 C CA . LYS A 1 414 ? 48.932 4.390 26.334 1.00 9.77 414 LYS A CA 1
ATOM 3319 C C . LYS A 1 414 ? 47.888 5.253 25.678 1.00 9.33 414 LYS A C 1
ATOM 3320 O O . LYS A 1 414 ? 47.389 4.896 24.572 1.00 11.68 414 LYS A O 1
ATOM 3326 N N . THR A 1 415 ? 47.589 6.391 26.282 1.00 9.71 415 THR A N 1
ATOM 3327 C CA . THR A 1 415 ? 46.904 7.494 25.651 1.00 9.00 415 THR A CA 1
ATOM 3328 C C . THR A 1 415 ? 47.708 8.745 25.981 1.00 9.73 415 THR A C 1
ATOM 3329 O O . THR A 1 415 ? 48.424 8.784 26.967 1.00 11.29 415 THR A O 1
ATOM 3333 N N . LYS A 1 416 ? 47.555 9.775 25.158 1.00 9.87 416 LYS A N 1
ATOM 3334 C CA . LYS A 1 416 ? 48.251 11.048 25.342 1.00 10.85 416 LYS A CA 1
ATOM 3335 C C . LYS A 1 416 ? 47.310 12.103 25.889 1.00 8.42 416 LYS A C 1
ATOM 3336 O O . LYS A 1 416 ? 46.092 11.980 25.837 1.00 9.38 416 LYS A O 1
ATOM 3342 N N . CYS A 1 417 ? 47.925 13.187 26.377 1.00 8.77 417 CYS A N 1
ATOM 3343 C CA . CYS A 1 417 ? 47.187 14.388 26.660 1.00 8.45 417 CYS A CA 1
ATOM 3344 C C . CYS A 1 417 ? 47.874 15.520 25.866 1.00 8.18 417 CYS A C 1
ATOM 3345 O O . CYS A 1 417 ? 49.068 15.701 25.966 1.00 9.46 417 CYS A O 1
ATOM 3348 N N . VAL A 1 418 ? 47.065 16.263 25.097 1.00 8.19 418 VAL A N 1
ATOM 3349 C CA . VAL A 1 418 ? 47.521 17.442 24.369 1.00 8.08 418 VAL A CA 1
ATOM 3350 C C . VAL A 1 418 ? 46.698 18.616 24.866 1.00 7.89 418 VAL A C 1
ATOM 3351 O O . VAL A 1 418 ? 45.465 18.490 25.031 1.00 8.33 418 VAL A O 1
ATOM 3355 N N . MET A 1 419 ? 47.352 19.763 24.987 1.00 8.64 419 MET A N 1
ATOM 3356 C CA . MET A 1 419 ? 46.725 20.967 25.423 1.00 8.45 419 MET A CA 1
ATOM 3357 C C . MET A 1 419 ? 47.247 22.157 24.595 1.00 9.02 419 MET A C 1
ATOM 3358 O O . MET A 1 419 ? 48.470 22.251 24.403 1.00 10.17 419 MET A O 1
ATOM 3363 N N . LYS A 1 420 ? 46.368 23.070 24.236 1.00 9.82 420 LYS A N 1
ATOM 3364 C CA . LYS A 1 420 ? 46.736 24.309 23.527 1.00 9.54 420 LYS A CA 1
ATOM 3365 C C . LYS A 1 420 ? 45.943 25.474 24.113 1.00 9.48 420 LYS A C 1
ATOM 3366 O O . LYS A 1 420 ? 44.720 25.403 24.237 1.00 10.91 420 LYS A O 1
ATOM 3372 N N . MET A 1 421 ? 46.676 26.543 24.387 1.00 9.16 421 MET A N 1
ATOM 3373 C CA . MET A 1 421 ? 46.122 27.820 24.823 1.00 9.41 421 MET A CA 1
ATOM 3374 C C . MET A 1 421 ? 46.411 28.826 23.706 1.00 9.40 421 MET A C 1
ATOM 3375 O O . MET A 1 421 ? 47.566 28.993 23.327 1.00 11.64 421 MET A O 1
ATOM 3380 N N . VAL A 1 422 ? 45.383 29.493 23.225 1.00 9.56 422 VAL A N 1
ATOM 3381 C CA . VAL A 1 422 ? 45.492 30.508 22.179 1.00 10.09 422 VAL A CA 1
ATOM 3382 C C . VAL A 1 422 ? 45.301 31.870 22.814 1.00 10.43 422 VAL A C 1
ATOM 3383 O O . VAL A 1 422 ? 44.267 32.133 23.421 1.00 11.05 422 VAL A O 1
ATOM 3387 N N . CYS A 1 42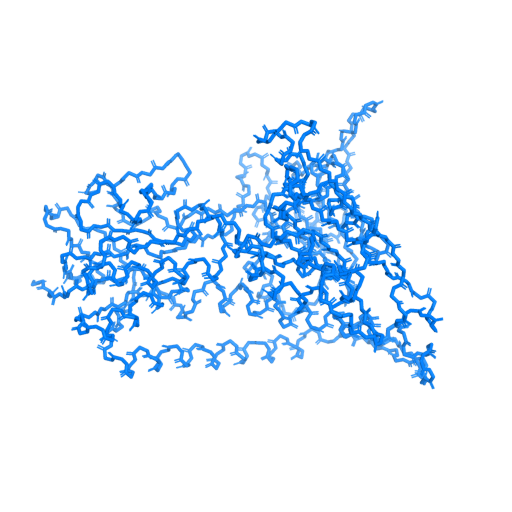3 ? 46.307 32.735 22.687 1.00 11.37 423 CYS A N 1
ATOM 3388 C CA . CYS A 1 423 ? 46.351 34.057 23.305 1.00 12.08 423 CYS A CA 1
ATOM 3389 C C . CYS A 1 423 ? 46.374 35.177 22.276 1.00 13.64 423 CYS A C 1
ATOM 3390 O O . CYS A 1 423 ? 47.068 35.032 21.248 1.00 16.13 423 CYS A O 1
ATOM 3393 N N . ALA A 1 424 ? 45.651 36.249 22.572 1.00 13.55 424 ALA A N 1
ATOM 3394 C CA . ALA A 1 424 ? 45.569 37.410 21.655 1.00 14.55 424 ALA A CA 1
ATOM 3395 C C . ALA A 1 424 ? 46.082 38.655 22.322 1.00 15.90 424 ALA A C 1
ATOM 3396 O O . ALA A 1 424 ? 45.857 38.899 23.510 1.00 16.56 424 ALA A O 1
ATOM 3398 N N . ASN A 1 425 ? 46.744 39.486 21.518 1.00 17.66 425 ASN A N 1
ATOM 3399 C CA . ASN A 1 425 ? 47.224 40.816 21.877 1.00 20.81 425 ASN A CA 1
ATOM 3400 C C . ASN A 1 425 ? 48.290 40.835 22.930 1.00 19.90 425 ASN A C 1
ATOM 3401 O O . ASN A 1 425 ? 48.753 39.818 23.443 1.00 19.54 425 ASN A O 1
ATOM 3406 N N . LYS A 1 426 ? 48.752 42.044 23.217 1.00 22.93 426 LYS A N 1
ATOM 3407 C CA . LYS A 1 426 ? 49.855 42.206 24.132 1.00 23.60 426 LYS A CA 1
ATOM 3408 C C . LYS A 1 426 ? 49.615 41.559 25.489 1.00 20.44 426 LYS A C 1
ATOM 3409 O O . LYS A 1 426 ? 50.557 40.977 26.080 1.00 22.71 426 LYS A O 1
ATOM 3415 N N . GLU A 1 427 ? 48.404 41.684 25.980 1.00 19.57 427 GLU A N 1
ATOM 3416 C CA . GLU A 1 427 ? 48.056 41.138 27.268 1.00 17.28 427 GLU A CA 1
ATOM 3417 C C . GLU A 1 427 ? 47.873 39.625 27.247 1.00 14.94 427 GLU A C 1
ATOM 3418 O O . GLU A 1 427 ? 47.622 39.062 28.327 1.00 16.57 427 GLU A O 1
ATOM 3424 N N . GLU A 1 428 ? 47.919 38.990 26.090 1.00 16.00 428 GLU A N 1
ATOM 3425 C CA . GLU A 1 428 ? 47.756 37.560 25.964 1.00 14.40 428 GLU A CA 1
ATOM 3426 C C . GLU A 1 428 ? 46.421 37.108 26.619 1.00 12.80 428 GLU A C 1
ATOM 3427 O O . GLU A 1 428 ? 46.330 36.203 27.457 1.00 12.52 428 GLU A O 1
ATOM 3433 N N . LYS A 1 429 ? 45.335 37.773 26.171 1.00 13.54 429 LYS A N 1
ATOM 3434 C CA . LYS A 1 429 ? 44.009 37.318 26.525 1.00 13.39 429 LYS A CA 1
ATOM 3435 C C . LYS A 1 429 ? 43.823 35.898 26.020 1.00 12.02 429 LYS A C 1
ATOM 3436 O O . LYS A 1 429 ? 44.137 35.594 24.880 1.00 12.79 429 LYS A O 1
ATOM 3442 N N . VAL A 1 430 ? 43.297 35.047 26.876 1.00 11.01 430 VAL A N 1
ATOM 3443 C CA . VAL A 1 430 ? 43.077 33.634 26.492 1.00 11.18 430 VAL A CA 1
ATOM 3444 C C . VAL A 1 430 ? 41.770 33.536 25.692 1.00 11.00 430 VAL A C 1
ATOM 3445 O O . VAL A 1 430 ? 40.696 33.690 26.238 1.00 13.19 430 VAL A O 1
ATOM 3449 N N . VAL A 1 431 ? 41.924 33.380 24.374 1.00 10.68 431 VAL A N 1
ATOM 3450 C CA . VAL A 1 431 ? 40.758 33.357 23.482 1.00 10.94 431 VAL A CA 1
ATOM 3451 C C . VAL A 1 431 ? 40.391 31.965 23.042 1.00 10.15 431 VAL A C 1
ATOM 3452 O O . VAL A 1 431 ? 39.335 31.793 22.423 1.00 10.87 431 VAL A O 1
ATOM 3456 N N . GLY A 1 432 ? 41.188 30.944 23.359 1.00 10.28 432 GLY A N 1
ATOM 3457 C CA . GLY A 1 432 ? 40.836 29.595 23.091 1.00 10.21 432 GLY A CA 1
ATOM 3458 C C . GLY A 1 432 ? 41.623 28.620 23.995 1.00 9.31 432 GLY A C 1
ATOM 3459 O O . GLY A 1 432 ? 42.785 28.881 24.256 1.00 9.91 432 GLY A O 1
ATOM 3460 N N . ILE A 1 433 ? 40.959 27.537 24.371 1.00 9.40 433 ILE A N 1
ATOM 3461 C CA . ILE A 1 433 ? 41.584 26.412 25.075 1.00 8.95 433 ILE A CA 1
ATOM 3462 C C . ILE A 1 433 ? 41.092 25.151 24.385 1.00 8.47 433 ILE A C 1
ATOM 3463 O O . ILE A 1 433 ? 39.900 24.991 24.209 1.00 9.54 433 ILE A O 1
ATOM 3472 N N . HIS A 1 434 ? 42.037 24.272 24.080 1.00 8.44 434 HIS A N 1
ATOM 3473 C CA . HIS A 1 434 ? 41.749 23.061 23.298 1.00 8.79 434 HIS A CA 1
ATOM 3474 C C . HIS A 1 434 ? 42.543 21.894 23.925 1.00 8.91 434 HIS A C 1
ATOM 3475 O O . HIS A 1 434 ? 43.743 22.030 24.100 1.00 10.93 434 HIS A O 1
ATOM 3482 N N . MET A 1 435 ? 41.887 20.784 24.188 1.00 7.98 435 MET A N 1
ATOM 3483 C CA . MET A 1 435 ? 42.625 19.675 24.819 1.00 8.36 435 MET A CA 1
ATOM 3484 C C . MET A 1 435 ? 41.966 18.342 24.523 1.00 7.53 435 MET A C 1
ATOM 3485 O O . MET A 1 435 ? 40.770 18.291 24.265 1.00 8.06 435 MET A O 1
ATOM 3490 N N . GLN A 1 436 ? 42.788 17.318 24.641 1.00 7.67 436 GLN A N 1
ATOM 3491 C CA . GLN A 1 436 ? 42.280 15.952 24.603 1.00 7.41 436 GLN A CA 1
ATOM 3492 C C . GLN A 1 436 ? 43.110 15.131 25.634 1.00 7.00 436 GLN A C 1
ATOM 3493 O O . GLN A 1 436 ? 44.317 15.291 25.648 1.00 8.30 436 GLN A O 1
ATOM 3499 N N . GLY A 1 437 ? 42.467 14.316 26.423 1.00 7.41 437 GLY A N 1
ATOM 3500 C CA . GLY A 1 437 ? 43.199 13.558 27.448 1.00 7.53 437 GLY A CA 1
ATOM 3501 C C . GLY A 1 437 ? 42.288 13.140 28.558 1.00 7.19 437 GLY A C 1
ATOM 3502 O O . GLY A 1 437 ? 41.153 13.587 28.723 1.00 7.45 437 GLY A O 1
ATOM 3503 N N . LEU A 1 438 ? 42.784 12.152 29.356 1.00 7.19 438 LEU A N 1
ATOM 3504 C CA . LEU A 1 438 ? 42.063 11.699 30.502 1.00 8.27 438 LEU A CA 1
ATOM 3505 C C . LEU A 1 438 ? 41.696 12.870 31.419 1.00 7.57 438 LEU A C 1
ATOM 3506 O O . LEU A 1 438 ? 42.532 13.696 31.739 1.00 8.46 438 LEU A O 1
ATOM 3511 N N . GLY A 1 439 ? 40.431 12.911 31.818 1.00 8.67 439 GLY A N 1
ATOM 3512 C CA . GLY A 1 439 ? 39.931 13.960 32.700 1.00 8.52 439 GLY A CA 1
ATOM 3513 C C . GLY A 1 439 ? 39.448 15.202 31.988 1.00 7.93 439 GLY A C 1
ATOM 3514 O O . GLY A 1 439 ? 38.839 16.066 32.658 1.00 8.58 439 GLY A O 1
ATOM 3515 N N . CYS A 1 440 ? 39.683 15.348 30.700 1.00 7.90 440 CYS A N 1
ATOM 3516 C CA . CYS A 1 440 ? 39.393 16.617 30.037 1.00 8.59 440 CYS A CA 1
ATOM 3517 C C . CYS A 1 440 ? 37.897 16.882 30.007 1.00 8.12 440 CYS A C 1
ATOM 3518 O O . CYS A 1 440 ? 37.495 18.063 29.900 1.00 9.23 440 CYS A O 1
ATOM 3521 N N . ASP A 1 441 ? 37.055 15.859 30.059 1.00 7.97 441 ASP A N 1
ATOM 3522 C CA . ASP A 1 441 ? 35.594 16.048 30.113 1.00 8.12 441 ASP A CA 1
ATOM 3523 C C . ASP A 1 441 ? 35.142 16.877 31.295 1.00 7.91 441 ASP A C 1
ATOM 3524 O O . ASP A 1 441 ? 34.215 17.666 31.201 1.00 9.22 441 ASP A O 1
ATOM 3529 N N . GLU A 1 442 ? 35.758 16.655 32.506 1.00 7.54 442 GLU A N 1
ATOM 3530 C CA . GLU A 1 442 ? 35.390 17.352 33.725 1.00 7.83 442 GLU A CA 1
ATOM 3531 C C . GLU A 1 442 ? 36.254 18.573 33.986 1.00 7.43 442 GLU A C 1
ATOM 3532 O O . GLU A 1 442 ? 35.937 19.416 34.821 1.00 8.69 442 GLU A O 1
ATOM 3538 N N . MET A 1 443 ? 37.370 18.717 33.245 1.00 7.46 443 MET A N 1
ATOM 3539 C CA . MET A 1 443 ? 38.328 19.766 33.449 1.00 7.64 443 MET A CA 1
ATOM 3540 C C . MET A 1 443 ? 37.908 21.090 32.840 1.00 7.69 443 MET A C 1
ATOM 3541 O O . MET A 1 443 ? 38.342 22.158 33.274 1.00 8.74 443 MET A O 1
ATOM 3546 N N . LEU A 1 444 ? 37.130 21.032 31.758 1.00 7.72 444 LEU A N 1
ATOM 3547 C CA . LEU A 1 444 ? 36.902 22.199 30.919 1.00 7.80 444 LEU A CA 1
ATOM 3548 C C . LEU A 1 444 ? 36.028 23.252 31.553 1.00 7.71 444 LEU A C 1
ATOM 3549 O O . LEU A 1 444 ? 36.298 24.443 31.353 1.00 8.50 444 LEU A O 1
ATOM 3554 N N . GLN A 1 445 ? 34.983 22.895 32.292 1.00 7.95 445 GLN A N 1
ATOM 3555 C CA . GLN A 1 445 ? 33.972 23.870 32.698 1.00 7.69 445 GLN A CA 1
ATOM 3556 C C . GLN A 1 445 ? 34.560 25.096 33.370 1.00 8.02 445 GLN A C 1
ATOM 3557 O O . GLN A 1 445 ? 34.172 26.216 33.098 1.00 8.57 445 GLN A O 1
ATOM 3563 N N . GLY A 1 446 ? 35.470 24.844 34.350 1.00 8.31 446 GLY A N 1
ATOM 3564 C CA . GLY A 1 446 ? 35.997 25.968 35.086 1.00 9.03 446 GLY A CA 1
ATOM 3565 C C . GLY A 1 446 ? 36.843 26.877 34.251 1.00 8.99 446 GLY A C 1
ATOM 3566 O O . GLY A 1 446 ? 36.831 28.091 34.373 1.00 10.22 446 GLY A O 1
ATOM 3567 N N . PHE A 1 447 ? 37.617 26.285 33.326 1.00 8.72 447 PHE A N 1
ATOM 3568 C CA . PHE A 1 447 ? 38.399 27.089 32.375 1.00 9.32 447 PHE A CA 1
ATOM 3569 C C . PHE A 1 447 ? 37.456 27.909 31.443 1.00 9.27 447 PHE A C 1
ATOM 3570 O O . PHE A 1 447 ? 37.810 29.010 31.077 1.00 10.34 447 PHE A O 1
ATOM 3578 N N . ALA A 1 448 ? 36.312 27.339 31.109 1.00 9.52 448 ALA A N 1
ATOM 3579 C CA . ALA A 1 448 ? 35.347 28.112 30.302 1.00 9.32 448 ALA A CA 1
ATOM 3580 C C . ALA A 1 448 ? 34.864 29.314 31.094 1.00 9.37 448 ALA A C 1
ATOM 3581 O O . ALA A 1 448 ? 34.658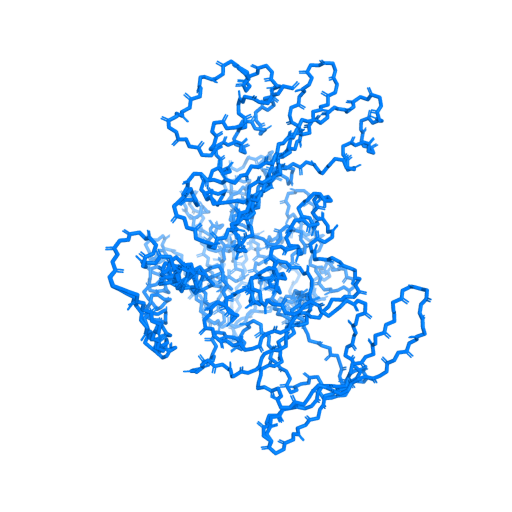 30.396 30.479 1.00 10.39 448 ALA A O 1
ATOM 3583 N N . VAL A 1 449 ? 34.652 29.207 32.402 1.00 9.13 449 VAL A N 1
ATOM 3584 C CA . VAL A 1 449 ? 34.270 30.386 33.169 1.00 10.25 449 VAL A CA 1
ATOM 3585 C C . VAL A 1 449 ? 35.375 31.441 33.068 1.00 10.46 449 VAL A C 1
ATOM 3586 O O . VAL A 1 449 ? 35.087 32.657 32.838 1.00 11.97 449 VAL A O 1
ATOM 3590 N N . ALA A 1 450 ? 36.607 31.048 33.226 1.00 10.25 450 ALA A N 1
ATOM 3591 C CA . ALA A 1 450 ? 37.739 31.994 33.128 1.00 12.18 450 ALA A CA 1
ATOM 3592 C C . ALA A 1 450 ? 37.803 32.678 31.771 1.00 11.44 450 ALA A C 1
ATOM 3593 O O . ALA A 1 450 ? 38.016 33.870 31.671 1.00 12.16 450 ALA A O 1
ATOM 3595 N N . VAL A 1 451 ? 37.635 31.880 30.687 1.00 10.79 451 VAL A N 1
ATOM 3596 C CA . VAL A 1 451 ? 37.674 32.464 29.347 1.00 11.27 451 VAL A CA 1
ATOM 3597 C C . VAL A 1 451 ? 36.538 33.461 29.167 1.00 11.30 451 VAL A C 1
ATOM 3598 O O . VAL A 1 451 ? 36.741 34.546 28.580 1.00 12.50 451 VAL A O 1
ATOM 3602 N N . LYS A 1 452 ? 35.326 33.092 29.608 1.00 11.34 452 LYS A N 1
ATOM 3603 C CA . LYS A 1 452 ? 34.189 33.995 29.519 1.00 13.20 452 LYS A CA 1
ATOM 3604 C C . LYS A 1 452 ? 34.443 35.306 30.263 1.00 14.03 452 LYS A C 1
ATOM 3605 O O . LYS A 1 452 ? 33.949 36.350 29.818 1.00 17.29 452 LYS A O 1
ATOM 3616 N N . MET A 1 453 ? 35.200 35.288 31.322 1.00 12.94 453 MET A N 1
ATOM 3617 C CA . MET A 1 453 ? 35.583 36.488 32.060 1.00 15.17 453 MET A CA 1
ATOM 3618 C C . MET A 1 453 ? 36.733 37.274 31.478 1.00 15.50 453 MET A C 1
ATOM 3619 O O . MET A 1 453 ? 37.080 38.333 31.991 1.00 20.01 453 MET A O 1
ATOM 3624 N N . GLY A 1 454 ? 37.327 36.803 30.360 1.00 14.23 454 GLY A N 1
ATOM 3625 C CA . GLY A 1 454 ? 38.437 37.519 29.782 1.00 14.64 454 GLY A CA 1
ATOM 3626 C C . GLY A 1 454 ? 39.776 37.262 30.409 1.00 13.73 454 GLY A C 1
ATOM 3627 O O . GLY A 1 454 ? 40.641 38.126 30.354 1.00 14.69 454 GLY A O 1
ATOM 3628 N N . ALA A 1 455 ? 39.972 36.082 30.981 1.00 12.64 455 ALA A N 1
ATOM 3629 C CA . ALA A 1 455 ? 41.249 35.744 31.588 1.00 12.58 455 ALA A CA 1
ATOM 3630 C C . ALA A 1 455 ? 42.354 35.950 30.579 1.00 12.57 455 ALA A C 1
ATOM 3631 O O . ALA A 1 455 ? 42.261 35.690 29.392 1.00 14.55 455 ALA A O 1
ATOM 3633 N N . THR A 1 456 ? 43.506 36.397 31.164 1.00 13.25 456 THR A N 1
ATOM 3634 C CA . THR A 1 456 ? 44.740 36.480 30.437 1.00 13.22 456 THR A CA 1
ATOM 3635 C C . THR A 1 456 ? 45.685 35.335 30.854 1.00 12.51 456 THR A C 1
ATOM 3636 O O . THR A 1 456 ? 45.446 34.679 31.852 1.00 13.41 456 THR A O 1
ATOM 3640 N N . LYS A 1 457 ? 46.781 35.185 30.108 1.00 12.59 457 LYS A N 1
ATOM 3641 C CA . LYS A 1 457 ? 47.769 34.193 30.493 1.00 13.38 457 LYS A CA 1
ATOM 3642 C C . LYS A 1 457 ? 48.259 34.501 31.898 1.00 13.46 457 LYS A C 1
ATOM 3643 O O . LYS A 1 457 ? 48.493 33.550 32.690 1.00 13.66 457 LYS A O 1
ATOM 3654 N N . ALA A 1 458 ? 48.406 35.756 32.273 1.00 13.52 458 ALA A N 1
ATOM 3655 C CA . ALA A 1 458 ? 48.841 36.060 33.619 1.00 14.62 458 ALA A CA 1
ATOM 3656 C C . ALA A 1 458 ? 47.870 35.559 34.652 1.00 14.34 458 ALA A C 1
ATOM 3657 O O . ALA A 1 458 ? 48.273 35.158 35.768 1.00 14.95 458 ALA A O 1
ATOM 3659 N N . ASP A 1 459 ? 46.584 35.579 34.393 1.00 13.02 459 ASP A N 1
ATOM 3660 C CA . ASP A 1 459 ? 45.617 35.052 35.347 1.00 13.11 459 ASP A CA 1
ATOM 3661 C C . ASP A 1 459 ? 45.793 33.552 35.549 1.00 11.53 459 ASP A C 1
ATOM 3662 O O . ASP A 1 459 ? 45.626 33.071 36.648 1.00 12.77 459 ASP A O 1
ATOM 3667 N N . PHE A 1 460 ? 46.114 32.827 34.498 1.00 12.30 460 PHE A N 1
ATOM 3668 C CA . PHE A 1 460 ? 46.414 31.398 34.626 1.00 12.88 460 PHE A CA 1
ATOM 3669 C C . PHE A 1 460 ? 47.707 31.242 35.404 1.00 12.98 460 PHE A C 1
ATOM 3670 O O . PHE A 1 460 ? 47.795 30.417 36.372 1.00 13.98 460 PHE A O 1
ATOM 3678 N N A ASP A 1 461 ? 48.733 32.034 35.106 0.52 12.94 461 ASP A N 1
ATOM 3679 N N B ASP A 1 461 ? 48.708 32.000 35.048 0.48 15.03 461 ASP A N 1
ATOM 3680 C CA A ASP A 1 461 ? 50.060 32.057 35.735 0.52 14.53 461 ASP A CA 1
ATOM 3681 C CA B ASP A 1 461 ? 49.949 31.658 35.807 0.48 16.01 461 ASP A CA 1
ATOM 3682 C C A ASP A 1 461 ? 49.934 32.254 37.267 0.52 13.27 461 ASP A C 1
ATOM 3683 C C B ASP A 1 461 ? 49.830 32.149 37.255 0.48 13.41 461 ASP A C 1
ATOM 3684 O O A ASP A 1 461 ? 50.654 31.632 38.065 0.52 16.54 461 ASP A O 1
ATOM 3685 O O B ASP A 1 461 ? 50.509 31.561 38.114 0.48 15.82 461 ASP A O 1
ATOM 3694 N N . ASN A 1 462 ? 48.980 33.115 37.600 1.00 13.73 462 ASN A N 1
ATOM 3695 C CA . ASN A 1 462 ? 48.736 33.547 38.971 1.00 13.71 462 ASN A CA 1
ATOM 3696 C C . ASN A 1 462 ? 47.996 32.525 39.789 1.00 13.40 462 ASN A C 1
ATOM 3697 O O . ASN A 1 462 ? 47.821 32.712 40.987 1.00 15.17 462 ASN A O 1
ATOM 3706 N N . THR A 1 463 ? 47.505 31.424 39.185 1.00 10.31 463 THR A N 1
ATOM 3707 C CA . THR A 1 463 ? 46.727 30.425 39.912 1.00 10.30 463 THR A CA 1
ATOM 3708 C C . THR A 1 463 ? 47.670 29.251 40.264 1.00 9.51 463 THR A C 1
ATOM 3709 O O . THR A 1 463 ? 48.281 28.670 39.382 1.00 10.95 463 THR A O 1
ATOM 3713 N N . VAL A 1 464 ? 47.780 28.935 41.550 1.00 9.09 464 VAL A N 1
ATOM 3714 C CA . VAL A 1 464 ? 48.626 27.825 41.960 1.00 8.88 464 VAL A CA 1
ATOM 3715 C C . VAL A 1 464 ? 48.062 26.519 41.417 1.00 7.83 464 VAL A C 1
ATOM 3716 O O . VAL A 1 464 ? 46.868 26.268 41.394 1.00 9.19 464 VAL A O 1
ATOM 3720 N N . ALA A 1 465 ? 48.984 25.650 40.982 1.00 8.32 465 ALA A N 1
ATOM 3721 C CA . ALA A 1 465 ? 48.678 24.358 40.451 1.00 8.26 465 ALA A CA 1
ATOM 3722 C C . ALA A 1 465 ? 48.138 23.421 41.526 1.00 8.00 465 ALA A C 1
ATOM 3723 O O . ALA A 1 465 ? 48.439 23.558 42.737 1.00 8.79 465 ALA A O 1
ATOM 3725 N N . ILE A 1 466 ? 47.391 22.392 41.065 1.00 8.42 466 ILE A N 1
ATOM 3726 C CA . ILE A 1 466 ? 46.960 21.251 41.852 1.00 7.61 466 ILE A CA 1
ATOM 3727 C C . ILE A 1 466 ? 47.726 20.053 41.385 1.00 7.38 466 ILE A C 1
ATOM 3728 O O . ILE A 1 466 ? 47.640 19.642 40.205 1.00 8.10 466 ILE A O 1
ATOM 3733 N N . HIS A 1 467 ? 48.499 19.388 42.283 1.00 7.80 467 HIS A N 1
ATOM 3734 C CA . HIS A 1 467 ? 49.398 18.338 41.922 1.00 7.57 467 HIS A CA 1
ATOM 3735 C C . HIS A 1 467 ? 49.064 17.074 42.746 1.00 7.30 467 HIS A C 1
ATOM 3736 O O . HIS A 1 467 ? 48.783 17.181 43.920 1.00 8.28 467 HIS A O 1
ATOM 3743 N N . PRO A 1 468 ? 49.184 15.888 42.127 1.00 7.50 468 PRO A N 1
ATOM 3744 C CA . PRO A 1 468 ? 49.440 15.582 40.739 1.00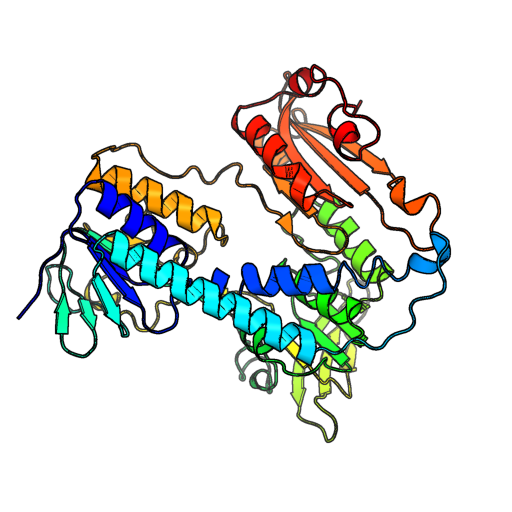 7.53 468 PRO A CA 1
ATOM 3745 C C . PRO A 1 468 ? 48.092 15.442 39.989 1.00 7.40 468 PRO A C 1
ATOM 3746 O O . PRO A 1 468 ? 47.253 14.629 40.362 1.00 8.17 468 PRO A O 1
ATOM 3750 N N . THR A 1 469 ? 47.902 16.286 38.955 1.00 7.72 469 THR A N 1
ATOM 3751 C CA . THR A 1 469 ? 46.720 16.184 38.063 1.00 7.49 469 THR A CA 1
ATOM 3752 C C . THR A 1 469 ? 47.186 16.442 36.667 1.00 7.91 469 THR A C 1
ATOM 3753 O O . THR A 1 469 ? 48.253 17.018 36.431 1.00 9.18 469 THR A O 1
ATOM 3757 N N . SER A 1 470 ? 46.332 16.107 35.667 1.00 7.69 470 SER A N 1
ATOM 3758 C CA . SER A 1 470 ? 46.571 16.672 34.351 1.00 7.95 470 SER A CA 1
ATOM 3759 C C . SER A 1 470 ? 46.281 18.150 34.257 1.00 8.06 470 SER A C 1
ATOM 3760 O O . SER A 1 470 ? 46.959 18.888 33.526 1.00 8.18 470 SER A O 1
ATOM 3763 N N . SER A 1 471 ? 45.265 18.596 35.031 1.00 8.02 471 SER A N 1
ATOM 3764 C CA . SER A 1 471 ? 44.789 19.968 34.917 1.00 8.16 471 SER A CA 1
ATOM 3765 C C . SER A 1 471 ? 45.843 20.993 35.201 1.00 8.56 471 SER A C 1
ATOM 3766 O O . SER A 1 471 ? 45.815 22.123 34.672 1.00 9.19 471 SER A O 1
ATOM 3769 N N . GLU A 1 472 ? 46.820 20.665 36.081 1.00 8.61 472 GLU A N 1
ATOM 3770 C CA . GLU A 1 472 ? 47.840 21.652 36.433 1.00 8.94 472 GLU A CA 1
ATOM 3771 C C . GLU A 1 472 ? 48.649 22.068 35.239 1.00 8.97 472 GLU A C 1
ATOM 3772 O O . GLU A 1 472 ? 49.252 23.127 35.226 1.00 9.54 472 GLU A O 1
ATOM 3778 N N . GLU A 1 473 ? 48.713 21.234 34.193 1.00 8.91 473 GLU A N 1
ATOM 3779 C CA . GLU A 1 473 ? 49.521 21.567 33.022 1.00 9.54 473 GLU A CA 1
ATOM 3780 C C . GLU A 1 473 ? 49.008 22.841 32.350 1.00 9.82 473 GLU A C 1
ATOM 3781 O O . GLU A 1 473 ? 49.792 23.571 31.774 1.00 11.75 473 GLU A O 1
ATOM 3787 N N . LEU A 1 474 ? 47.702 23.094 32.451 1.00 10.43 474 LEU A N 1
ATOM 3788 C CA . LEU A 1 474 ? 47.148 24.290 31.786 1.00 11.21 474 LEU A CA 1
ATOM 3789 C C . LEU A 1 474 ? 47.507 25.572 32.497 1.00 11.20 474 LEU A C 1
ATOM 3790 O O . LEU A 1 474 ? 47.384 26.669 31.888 1.00 13.04 474 LEU A O 1
ATOM 3799 N N . VAL A 1 475 ? 47.939 25.518 33.763 1.00 10.66 475 VAL A N 1
ATOM 3800 C CA . VAL A 1 475 ? 48.385 26.722 34.480 1.00 10.49 475 VAL A CA 1
ATOM 3801 C C . VAL A 1 475 ? 49.885 26.763 34.614 1.00 11.61 475 VAL A C 1
ATOM 3802 O O . VAL A 1 475 ? 50.406 27.638 35.329 1.00 13.55 475 VAL A O 1
ATOM 3806 N N . THR A 1 476 ? 50.621 25.920 33.907 1.00 11.23 476 THR A N 1
ATOM 3807 C CA . THR A 1 476 ? 52.072 25.924 33.980 1.00 12.63 476 THR A CA 1
ATOM 3808 C C . THR A 1 476 ? 52.720 25.909 32.602 1.00 11.92 476 THR A C 1
ATOM 3809 O O . THR A 1 476 ? 53.886 25.586 32.458 1.00 13.85 476 THR A O 1
ATOM 3816 N N . LEU A 1 477 ? 52.019 26.358 31.548 1.00 12.00 477 LEU A N 1
ATOM 3817 C CA . LEU A 1 477 ? 52.618 26.486 30.239 1.00 11.83 477 LEU A CA 1
ATOM 3818 C C . LEU A 1 477 ? 53.605 27.646 30.190 1.00 12.84 477 LEU A C 1
ATOM 3819 O O . LEU A 1 477 ? 53.378 28.685 30.831 1.00 13.39 477 LEU A O 1
ATOM 3824 N N . ARG A 1 478 ? 54.690 27.485 29.447 1.00 15.12 478 ARG A N 1
ATOM 3825 C CA . ARG A 1 478 ? 55.643 28.581 29.280 1.00 15.99 478 ARG A CA 1
ATOM 3826 C C . ARG A 1 478 ? 56.099 28.701 27.838 1.00 20.97 478 ARG A C 1
ATOM 3827 O O . ARG A 1 478 ? 56.668 29.769 27.485 1.00 27.67 478 ARG A O 1
#